Protein AF-0000000070213819 (afdb_homodimer)

pLDDT: mean 94.5, std 8.01, range [27.6, 98.96]

Organism: Alternaria alternata (NCBI:txid5599)

Structure (mmCIF, N/CA/C/O backbone):
data_AF-0000000070213819-model_v1
#
loop_
_entity.id
_entity.type
_entity.pdbx_description
1 polymer 'NAD(P)-binding protein'
#
loop_
_atom_site.group_PDB
_atom_site.id
_atom_site.type_symbol
_atom_site.label_atom_id
_atom_site.label_alt_id
_atom_site.label_comp_id
_atom_site.label_asym_id
_atom_site.label_entity_id
_atom_site.label_seq_id
_atom_site.pdbx_PDB_ins_code
_atom_site.Cartn_x
_atom_site.Cartn_y
_atom_site.Cartn_z
_atom_site.occupancy
_atom_site.B_iso_or_equiv
_atom_site.auth_seq_id
_atom_site.auth_comp_id
_atom_site.auth_asym_id
_atom_site.auth_atom_id
_atom_site.pdbx_PDB_model_num
ATOM 1 N N . MET A 1 1 ? -38.842 -4.089 -20.982 1 27.86 1 MET A N 1
ATOM 2 C CA . MET A 1 1 ? -37.946 -5.214 -20.73 1 27.86 1 MET A CA 1
ATOM 3 C C . MET A 1 1 ? -36.955 -4.882 -19.619 1 27.86 1 MET A C 1
ATOM 5 O O . MET A 1 1 ? -36.247 -3.877 -19.693 1 27.86 1 MET A O 1
ATOM 9 N N . ALA A 1 2 ? -37.112 -5.222 -18.411 1 44.49 2 ALA A N 1
ATOM 10 C CA . ALA A 1 2 ? -36.346 -4.956 -17.196 1 44.49 2 ALA A CA 1
ATOM 11 C C . ALA A 1 2 ? -34.861 -5.233 -17.413 1 44.49 2 ALA A C 1
ATOM 13 O O . ALA A 1 2 ? -34.486 -6.309 -17.885 1 44.49 2 ALA A O 1
ATOM 14 N N . ASP A 1 3 ? -33.905 -4.269 -17.663 1 56.89 3 ASP A N 1
ATOM 15 C CA . ASP A 1 3 ? -32.501 -4.287 -18.06 1 56.89 3 ASP A CA 1
ATOM 16 C C . ASP A 1 3 ? -31.722 -5.341 -17.276 1 56.89 3 ASP A C 1
ATOM 18 O O . ASP A 1 3 ? -31.777 -5.374 -16.045 1 56.89 3 ASP A O 1
ATOM 22 N N . GLN A 1 4 ? -31.473 -6.563 -17.747 1 66.1 4 GLN A N 1
ATOM 23 C CA . GLN A 1 4 ? -30.729 -7.663 -17.141 1 66.1 4 GLN A CA 1
ATOM 24 C C . GLN A 1 4 ? -29.453 -7.16 -16.472 1 66.1 4 GLN A C 1
ATOM 26 O O . GLN A 1 4 ? -28.763 -6.293 -17.011 1 66.1 4 GLN A O 1
ATOM 31 N N . PRO A 1 5 ? -29.281 -7.591 -15.207 1 77.67 5 PRO A N 1
ATOM 32 C CA . PRO A 1 5 ? -28.068 -7.175 -14.499 1 77.67 5 PRO A CA 1
ATOM 33 C C . PRO A 1 5 ? -26.793 -7.496 -15.275 1 77.67 5 PRO A C 1
ATOM 35 O O . PRO A 1 5 ? -26.718 -8.528 -15.947 1 77.67 5 PRO A O 1
ATOM 38 N N . ASP A 1 6 ? -25.946 -6.566 -15.514 1 84.72 6 ASP A N 1
ATOM 39 C CA . ASP A 1 6 ? -24.622 -6.794 -16.085 1 84.72 6 ASP A CA 1
ATOM 40 C C . ASP A 1 6 ? -23.724 -7.545 -15.104 1 84.72 6 ASP A C 1
ATOM 42 O O . ASP A 1 6 ? -23.065 -6.93 -14.263 1 84.72 6 ASP A O 1
ATOM 46 N N . TYR A 1 7 ? -23.574 -8.82 -15.297 1 78.47 7 TYR A N 1
ATOM 47 C CA . TYR A 1 7 ? -22.876 -9.689 -14.357 1 78.47 7 TYR A CA 1
ATOM 48 C C . TYR A 1 7 ? -21.365 -9.532 -14.486 1 78.47 7 TYR A C 1
ATOM 50 O O . TYR A 1 7 ? -20.61 -10.001 -13.632 1 78.47 7 TYR A O 1
ATOM 58 N N . ASP A 1 8 ? -20.946 -8.846 -15.457 1 83.34 8 ASP A N 1
ATOM 59 C CA . ASP A 1 8 ? -19.517 -8.611 -15.64 1 83.34 8 ASP A CA 1
ATOM 60 C C . ASP A 1 8 ? -19.113 -7.239 -15.106 1 83.34 8 ASP A C 1
ATOM 62 O O . ASP A 1 8 ? -17.949 -6.845 -15.208 1 83.34 8 ASP A O 1
ATOM 66 N N . ALA A 1 9 ? -19.991 -6.581 -14.534 1 82.67 9 ALA A N 1
ATOM 67 C CA . ALA A 1 9 ? -19.788 -5.195 -14.119 1 82.67 9 ALA A CA 1
ATOM 68 C C . ALA A 1 9 ? -18.617 -5.079 -13.148 1 82.67 9 ALA A C 1
ATOM 70 O O . ALA A 1 9 ? -17.927 -4.057 -13.117 1 82.67 9 ALA A O 1
ATOM 71 N N . ILE A 1 10 ? -18.347 -6.091 -12.451 1 83.79 10 ILE A N 1
ATOM 72 C CA . ILE A 1 10 ? -17.299 -6.033 -11.438 1 83.79 10 ILE A CA 1
ATOM 73 C C . ILE A 1 10 ? -15.95 -6.366 -12.072 1 83.79 10 ILE A C 1
ATOM 75 O O . ILE A 1 10 ? -14.898 -6.049 -11.512 1 83.79 10 ILE A O 1
ATOM 79 N N . THR A 1 11 ? -15.998 -6.956 -13.202 1 88.1 11 THR A N 1
ATOM 80 C CA . THR A 1 11 ? -14.762 -7.36 -13.864 1 88.1 11 THR A CA 1
ATOM 81 C C . THR A 1 11 ? -14.311 -6.297 -14.861 1 88.1 11 THR A C 1
ATOM 83 O O . THR A 1 11 ? -13.12 -6.185 -15.161 1 88.1 11 THR A O 1
ATOM 86 N N . TRP A 1 12 ? -15.236 -5.448 -15.301 1 91.06 12 TRP A N 1
ATOM 87 C CA . TRP A 1 12 ? -14.962 -4.499 -16.374 1 91.06 12 TRP A CA 1
ATOM 88 C C . TRP A 1 12 ? -13.881 -3.506 -15.96 1 91.06 12 TRP A C 1
ATOM 90 O O . TRP A 1 12 ? -12.993 -3.18 -16.751 1 91.06 12 TRP A O 1
ATOM 100 N N . PRO A 1 13 ? -13.868 -3.134 -14.741 1 91.26 13 PRO A N 1
ATOM 101 C CA . PRO A 1 13 ? -12.938 -2.077 -14.34 1 91.26 13 PRO A CA 1
ATOM 102 C C . PRO A 1 13 ? -11.477 -2.514 -14.423 1 91.26 13 PRO A C 1
ATOM 104 O O . PRO A 1 13 ? -10.573 -1.676 -14.36 1 91.26 13 PRO A O 1
ATOM 107 N N . VAL A 1 14 ? -11.259 -3.828 -14.596 1 95.33 14 VAL A N 1
ATOM 108 C CA . VAL A 1 14 ? -9.876 -4.284 -14.688 1 95.33 14 VAL A CA 1
ATOM 109 C C . VAL A 1 14 ? -9.707 -5.176 -15.916 1 95.33 14 VAL A C 1
ATOM 111 O O . VAL A 1 14 ? -8.791 -6 -15.97 1 95.33 14 VAL A O 1
ATOM 114 N N . GLN A 1 15 ? -10.606 -5.038 -16.848 1 97.17 15 GLN A N 1
ATOM 115 C CA . GLN A 1 15 ? -10.547 -5.85 -18.059 1 97.17 15 GLN A CA 1
ATOM 116 C C . GLN A 1 15 ? -9.626 -5.219 -19.099 1 97.17 15 GLN A C 1
ATOM 118 O O . GLN A 1 15 ? -9.947 -4.174 -19.669 1 97.17 15 GLN A O 1
ATOM 123 N N . LEU A 1 16 ? -8.533 -5.848 -19.428 1 98.08 16 LEU A N 1
ATOM 124 C CA . LEU A 1 16 ? -7.521 -5.335 -20.345 1 98.08 16 LEU A CA 1
ATOM 125 C C . LEU A 1 16 ? -7.834 -5.74 -21.782 1 98.08 16 LEU A C 1
ATOM 127 O O . LEU A 1 16 ? -7.612 -4.963 -22.713 1 98.08 16 LEU A O 1
ATOM 131 N N . THR A 1 17 ? -8.365 -6.948 -22.029 1 97.95 17 THR A N 1
ATOM 132 C CA . THR A 1 17 ? -8.556 -7.518 -23.358 1 97.95 17 THR A CA 1
ATOM 133 C C . THR A 1 17 ? -10.02 -7.429 -23.779 1 97.95 17 THR A C 1
ATOM 135 O O . THR A 1 17 ? -10.905 -7.265 -22.936 1 97.95 17 THR A O 1
ATOM 138 N N . SER A 1 18 ? -10.287 -7.51 -24.992 1 96.53 18 SER A N 1
ATOM 139 C CA . SER A 1 18 ? -11.655 -7.51 -25.501 1 96.53 18 SER A CA 1
ATOM 140 C C . SER A 1 18 ? -12.368 -8.816 -25.168 1 96.53 18 SER A C 1
ATOM 142 O O . SER A 1 18 ? -13.541 -8.81 -24.79 1 96.53 18 SER A O 1
ATOM 144 N N . LYS A 1 19 ? -11.683 -9.877 -25.321 1 95.15 19 LYS A N 1
ATOM 145 C CA . LYS A 1 19 ? -12.227 -11.17 -24.916 1 95.15 19 LYS A CA 1
ATOM 146 C C . LYS A 1 19 ? -12.124 -11.361 -23.405 1 95.15 19 LYS A C 1
ATOM 148 O O . LYS A 1 19 ? -11.11 -11.01 -22.798 1 95.15 19 LYS A O 1
ATOM 153 N N . VAL A 1 20 ? -13.197 -11.892 -22.833 1 94.59 20 VAL A N 1
ATOM 154 C CA . VAL A 1 20 ? -13.27 -12.12 -21.394 1 94.59 20 VAL A CA 1
ATOM 155 C C . VAL A 1 20 ? -13.477 -13.607 -21.116 1 94.59 20 VAL A C 1
ATOM 157 O O . VAL A 1 20 ? -14.378 -14.232 -21.682 1 94.59 20 VAL A O 1
ATOM 160 N N . HIS A 1 21 ? -12.673 -14.166 -20.316 1 95.5 21 HIS A N 1
ATOM 161 C CA . HIS A 1 21 ? -12.837 -15.552 -19.893 1 95.5 21 HIS A CA 1
ATOM 162 C C . HIS A 1 21 ? -13.352 -15.633 -18.46 1 95.5 21 HIS A C 1
ATOM 164 O O . HIS A 1 21 ? -12.789 -15.01 -17.557 1 95.5 21 HIS A O 1
ATOM 170 N N . ARG A 1 22 ? -14.316 -16.405 -18.249 1 95.09 22 ARG A N 1
ATOM 171 C CA . ARG A 1 22 ? -14.831 -16.621 -16.901 1 95.09 22 ARG A CA 1
ATOM 172 C C . ARG A 1 22 ? -14.785 -18.099 -16.527 1 95.09 22 ARG A C 1
ATOM 174 O O . ARG A 1 22 ? -14.856 -18.448 -15.347 1 95.09 22 ARG A O 1
ATOM 181 N N . LYS A 1 23 ? -14.753 -18.869 -17.579 1 94.67 23 LYS A N 1
ATOM 182 C CA . LYS A 1 23 ? -14.633 -20.317 -17.436 1 94.67 23 LYS A CA 1
ATOM 183 C C . LYS A 1 23 ? -14.112 -20.955 -18.721 1 94.67 23 LYS A C 1
ATOM 185 O O . LYS A 1 23 ? -14.097 -20.317 -19.775 1 94.67 23 LYS A O 1
ATOM 190 N N . ASN A 1 24 ? -13.591 -22.134 -18.689 1 91.17 24 ASN A N 1
ATOM 191 C CA . ASN A 1 24 ? -13.252 -23.01 -19.806 1 91.17 24 ASN A CA 1
ATOM 192 C C . ASN A 1 24 ? -12.267 -22.343 -20.762 1 91.17 24 ASN A C 1
ATOM 194 O O . ASN A 1 24 ? -12.46 -22.372 -21.978 1 91.17 24 ASN A O 1
ATOM 198 N N . ASN A 1 25 ? -11.344 -21.577 -20.293 1 95.71 25 ASN A N 1
ATOM 199 C CA . ASN A 1 25 ? -10.232 -21.069 -21.089 1 95.71 25 ASN A CA 1
ATOM 200 C C . ASN A 1 25 ? -9.244 -22.177 -21.443 1 95.71 25 ASN A C 1
ATOM 202 O O . ASN A 1 25 ? -8.496 -22.645 -20.583 1 95.71 25 ASN A O 1
ATOM 206 N N . PRO A 1 26 ? -9.181 -22.667 -22.692 1 96.33 26 PRO A N 1
ATOM 207 C CA . PRO A 1 26 ? -8.323 -23.794 -23.065 1 96.33 26 PRO A CA 1
ATOM 208 C C . PRO A 1 26 ? -6.85 -23.544 -22.748 1 96.33 26 PRO A C 1
ATOM 210 O O . PRO A 1 26 ? -6.117 -24.481 -22.421 1 96.33 26 PRO A O 1
ATOM 213 N N . LEU A 1 27 ? -6.455 -22.301 -22.82 1 97.68 27 LEU A N 1
ATOM 214 C CA . LEU A 1 27 ? -5.063 -21.952 -22.555 1 97.68 27 LEU A CA 1
ATOM 215 C C . LEU A 1 27 ? -4.714 -22.183 -21.089 1 97.68 27 LEU A C 1
ATOM 217 O O . LEU A 1 27 ? -3.545 -22.379 -20.749 1 97.68 27 LEU A O 1
ATOM 221 N N . LEU A 1 28 ? -5.744 -22.141 -20.228 1 98.33 28 LEU A N 1
ATOM 222 C CA . LEU A 1 28 ? -5.508 -22.246 -18.792 1 98.33 28 LEU A CA 1
ATOM 223 C C . LEU A 1 28 ? -6.05 -23.563 -18.247 1 98.33 28 LEU A C 1
ATOM 225 O O . LEU A 1 28 ? -6.215 -23.717 -17.035 1 98.33 28 LEU A O 1
ATOM 229 N N . ASN A 1 29 ? -6.345 -24.512 -19.155 1 98.19 29 ASN A N 1
ATOM 230 C CA . ASN A 1 29 ? -6.783 -25.839 -18.735 1 98.19 29 ASN A CA 1
ATOM 231 C C . ASN A 1 29 ? -5.626 -26.659 -18.171 1 98.19 29 ASN A C 1
ATOM 233 O O . ASN A 1 29 ? -4.667 -26.96 -18.885 1 98.19 29 ASN A O 1
ATOM 237 N N . PRO A 1 30 ? -5.71 -27.107 -16.95 1 97.31 30 PRO A N 1
ATOM 238 C CA . PRO A 1 30 ? -4.585 -27.81 -16.329 1 97.31 30 PRO A CA 1
ATOM 239 C C . PRO A 1 30 ? -4.229 -29.108 -17.05 1 97.31 30 PRO A C 1
ATOM 241 O O . PRO A 1 30 ? -3.124 -29.629 -16.881 1 97.31 30 PRO A O 1
ATOM 244 N N . SER A 1 31 ? -5.123 -29.64 -17.818 1 96.28 31 SER A N 1
ATOM 245 C CA . SER A 1 31 ? -4.857 -30.869 -18.557 1 96.28 31 SER A CA 1
ATOM 246 C C . SER A 1 31 ? -4.114 -30.583 -19.858 1 96.28 31 SER A C 1
ATOM 248 O O . SER A 1 31 ? -3.707 -31.508 -20.563 1 96.28 31 SER A O 1
ATOM 250 N N . ASN A 1 32 ? -4.016 -29.286 -20.226 1 97.39 32 ASN A N 1
ATOM 251 C CA . ASN A 1 32 ? -3.23 -28.901 -21.393 1 97.39 32 ASN A CA 1
ATOM 252 C C . ASN A 1 32 ? -1.769 -29.316 -21.248 1 97.39 32 ASN A C 1
ATOM 254 O O . ASN A 1 32 ? -1.086 -28.883 -20.318 1 97.39 32 ASN A O 1
ATOM 258 N N . PRO A 1 33 ? -1.208 -30.164 -22.149 1 97.45 33 PRO A N 1
ATOM 259 C CA . PRO A 1 33 ? 0.176 -30.63 -22.041 1 97.45 33 PRO A CA 1
ATOM 260 C C . PRO A 1 33 ? 1.185 -29.484 -22.015 1 97.45 33 PRO A C 1
ATOM 262 O O . PRO A 1 33 ? 2.267 -29.621 -21.439 1 97.45 33 PRO A O 1
ATOM 265 N N . ALA A 1 34 ? 0.811 -28.376 -22.582 1 98.01 34 ALA A N 1
ATOM 266 C CA . ALA A 1 34 ? 1.699 -27.217 -22.596 1 98.01 34 ALA A CA 1
ATOM 267 C C . ALA A 1 34 ? 1.876 -26.645 -21.192 1 98.01 34 ALA A C 1
ATOM 269 O O . ALA A 1 34 ? 2.784 -25.846 -20.951 1 98.01 34 ALA A O 1
ATOM 270 N N . LEU A 1 35 ? 1.013 -27.06 -20.195 1 98.35 35 LEU A N 1
ATOM 271 C CA . LEU A 1 35 ? 1.068 -26.561 -18.826 1 98.35 35 LEU A CA 1
ATOM 272 C C . LEU A 1 35 ? 1.617 -27.625 -17.881 1 98.35 35 LEU A C 1
ATOM 274 O O . LEU A 1 35 ? 1.433 -27.536 -16.665 1 98.35 35 LEU A O 1
ATOM 278 N N . SER A 1 36 ? 2.237 -28.626 -18.502 1 97.79 36 SER A N 1
ATOM 279 C CA . SER A 1 36 ? 2.768 -29.708 -17.68 1 97.79 36 SER A CA 1
ATOM 280 C C . SER A 1 36 ? 3.641 -29.168 -16.552 1 97.79 36 SER A C 1
ATOM 282 O O . SER A 1 36 ? 4.482 -28.294 -16.774 1 97.79 36 SER A O 1
ATOM 284 N N . ALA A 1 37 ? 3.472 -29.694 -15.361 1 97.28 37 ALA A N 1
ATOM 285 C CA . ALA A 1 37 ? 4.263 -29.321 -14.191 1 97.28 37 ALA A CA 1
ATOM 286 C C . ALA A 1 37 ? 5.201 -30.453 -13.781 1 97.28 37 ALA A C 1
ATOM 288 O O . ALA A 1 37 ? 5.646 -30.513 -12.632 1 97.28 37 ALA A O 1
ATOM 289 N N . ALA A 1 38 ? 5.439 -31.37 -14.715 1 96.32 38 ALA A N 1
ATOM 290 C CA . ALA A 1 38 ? 6.335 -32.488 -14.432 1 96.32 38 ALA A CA 1
ATOM 291 C C . ALA A 1 38 ? 7.686 -31.992 -13.923 1 96.32 38 ALA A C 1
ATOM 293 O O . ALA A 1 38 ? 8.289 -31.096 -14.517 1 96.32 38 ALA A O 1
ATOM 294 N N . GLY A 1 39 ? 8.075 -32.538 -12.776 1 96.58 39 GLY A N 1
ATOM 295 C CA . GLY A 1 39 ? 9.379 -32.22 -12.216 1 96.58 39 GLY A CA 1
ATOM 296 C C . GLY A 1 39 ? 9.363 -30.987 -11.332 1 96.58 39 GLY A C 1
ATOM 297 O O . GLY A 1 39 ? 10.36 -30.673 -10.679 1 96.58 39 GLY A O 1
ATOM 298 N N . LYS A 1 40 ? 8.256 -30.317 -11.25 1 97.93 40 LYS A N 1
ATOM 299 C CA . LYS A 1 40 ? 8.19 -29.069 -10.496 1 97.93 40 LYS A CA 1
ATOM 300 C C . LYS A 1 40 ? 7.563 -29.29 -9.122 1 97.93 40 LYS A C 1
ATOM 302 O O . LYS A 1 40 ? 6.66 -30.115 -8.971 1 97.93 40 LYS A O 1
ATOM 307 N N . THR A 1 41 ? 8.061 -28.583 -8.161 1 98.54 41 THR A N 1
ATOM 308 C CA . THR A 1 41 ? 7.503 -28.534 -6.814 1 98.54 41 THR A CA 1
ATOM 309 C C . THR A 1 41 ? 6.843 -27.184 -6.551 1 98.54 41 THR A C 1
ATOM 311 O O . THR A 1 41 ? 7.362 -26.143 -6.958 1 98.54 41 THR A O 1
ATOM 314 N N . VAL A 1 42 ? 5.622 -27.224 -5.887 1 98.82 42 VAL A N 1
ATOM 315 C CA . VAL A 1 42 ? 4.887 -25.987 -5.641 1 98.82 42 VAL A CA 1
ATOM 316 C C . VAL A 1 42 ? 4.479 -25.911 -4.172 1 98.82 42 VAL A C 1
ATOM 318 O O . VAL A 1 42 ? 4.123 -26.925 -3.567 1 98.82 42 VAL A O 1
ATOM 321 N N . LEU A 1 43 ? 4.663 -24.781 -3.546 1 98.85 43 LEU A N 1
ATOM 322 C CA . LEU A 1 43 ? 4.126 -24.475 -2.224 1 98.85 43 LEU A CA 1
ATOM 323 C C . LEU A 1 43 ? 2.969 -23.487 -2.323 1 98.85 43 LEU A C 1
ATOM 325 O O . LEU A 1 43 ? 3.109 -22.418 -2.92 1 98.85 43 LEU A O 1
ATOM 329 N N . ILE A 1 44 ? 1.804 -23.838 -1.79 1 98.74 44 ILE A N 1
ATOM 330 C CA . ILE A 1 44 ? 0.581 -23.045 -1.849 1 98.74 44 ILE A CA 1
ATOM 331 C C . ILE A 1 44 ? 0.124 -22.693 -0.435 1 98.74 44 ILE A C 1
ATOM 333 O O . ILE A 1 44 ? -0.175 -23.582 0.366 1 98.74 44 ILE A O 1
ATOM 337 N N . THR A 1 45 ? 0.071 -21.433 -0.125 1 98.23 45 THR A N 1
ATOM 338 C CA . THR A 1 45 ? -0.483 -21.008 1.156 1 98.23 45 THR A CA 1
ATOM 339 C C . THR A 1 45 ? -1.989 -20.784 1.046 1 98.23 45 THR A C 1
ATOM 341 O O . THR A 1 45 ? -2.496 -20.456 -0.028 1 98.23 45 THR A O 1
ATOM 344 N N . GLY A 1 46 ? -2.689 -20.958 2.179 1 96.02 46 GLY A N 1
ATOM 345 C CA . GLY A 1 46 ? -4.133 -20.785 2.16 1 96.02 46 GLY A CA 1
ATOM 346 C C . GLY A 1 46 ? -4.846 -21.823 1.315 1 96.02 46 GLY A C 1
ATOM 347 O O . GLY A 1 46 ? -5.763 -21.493 0.56 1 96.02 46 GLY A O 1
ATOM 348 N N . ALA A 1 47 ? -4.48 -23.027 1.376 1 95.49 47 ALA A N 1
ATOM 349 C CA . ALA A 1 47 ? -4.926 -24.078 0.465 1 95.49 47 ALA A CA 1
ATOM 350 C C . ALA A 1 47 ? -6.316 -24.58 0.846 1 95.49 47 ALA A C 1
ATOM 352 O O . ALA A 1 47 ? -6.931 -25.349 0.102 1 95.49 47 ALA A O 1
ATOM 353 N N . THR A 1 48 ? -6.852 -24.1 1.952 1 92.06 48 THR A N 1
ATOM 354 C CA . THR A 1 48 ? -8.145 -24.605 2.401 1 92.06 48 THR A CA 1
ATOM 355 C C . THR A 1 48 ? -9.281 -23.752 1.844 1 92.06 48 THR A C 1
ATOM 357 O O . THR A 1 48 ? -10.448 -24.145 1.909 1 92.06 48 THR A O 1
ATOM 360 N N . GLY A 1 49 ? -8.962 -22.566 1.383 1 89.9 49 GLY A N 1
ATOM 361 C CA . GLY A 1 49 ? -9.965 -21.747 0.721 1 89.9 49 GLY A CA 1
ATOM 362 C C . GLY A 1 49 ? -10.288 -22.219 -0.684 1 89.9 49 GLY A C 1
ATOM 363 O O . GLY A 1 49 ? -9.569 -23.047 -1.247 1 89.9 49 GLY A O 1
ATOM 364 N N . GLY A 1 50 ? -11.322 -21.72 -1.266 1 89.92 50 GLY A N 1
ATOM 365 C CA . GLY A 1 50 ? -11.791 -22.136 -2.578 1 89.92 50 GLY A CA 1
ATOM 366 C C . GLY A 1 50 ? -10.74 -21.989 -3.662 1 89.92 50 GLY A C 1
ATOM 367 O O . GLY A 1 50 ? -10.514 -22.915 -4.444 1 89.92 50 GLY A O 1
ATOM 368 N N . ILE A 1 51 ? -10.048 -20.886 -3.701 1 96.02 51 ILE A N 1
ATOM 369 C CA . ILE A 1 51 ? -9.047 -20.622 -4.729 1 96.02 51 ILE A CA 1
ATOM 370 C C . ILE A 1 51 ? -7.814 -21.489 -4.483 1 96.02 51 ILE A C 1
ATOM 372 O O . ILE A 1 51 ? -7.285 -22.105 -5.411 1 96.02 51 ILE A O 1
ATOM 376 N N . GLY A 1 52 ? -7.35 -21.582 -3.225 1 97.05 52 GLY A N 1
ATOM 377 C CA . GLY A 1 52 ? -6.196 -22.397 -2.88 1 97.05 52 GLY A CA 1
ATOM 378 C C . GLY A 1 52 ? -6.386 -23.867 -3.205 1 97.05 52 GLY A C 1
ATOM 379 O O . GLY A 1 52 ? -5.474 -24.517 -3.72 1 97.05 52 GLY A O 1
ATOM 380 N N . ARG A 1 53 ? -7.565 -24.358 -2.916 1 96.06 53 ARG A N 1
ATOM 381 C CA . ARG A 1 53 ? -7.889 -25.742 -3.244 1 96.06 53 ARG A CA 1
ATOM 382 C C . ARG A 1 53 ? -7.826 -25.977 -4.75 1 96.06 53 ARG A C 1
ATOM 384 O O . ARG A 1 53 ? -7.281 -26.986 -5.203 1 96.06 53 ARG A O 1
ATOM 391 N N . ALA A 1 54 ? -8.363 -25.056 -5.495 1 97.17 54 ALA A N 1
ATOM 392 C CA . ALA A 1 54 ? -8.382 -25.177 -6.951 1 97.17 54 ALA A CA 1
ATOM 393 C C . ALA A 1 54 ? -6.967 -25.15 -7.522 1 97.17 54 ALA A C 1
ATOM 395 O O . ALA A 1 54 ? -6.663 -25.87 -8.476 1 97.17 54 ALA A O 1
ATOM 396 N N . ILE A 1 55 ? -6.099 -24.32 -6.963 1 98.59 55 ILE A N 1
ATOM 397 C CA . ILE A 1 55 ? -4.71 -24.272 -7.407 1 98.59 55 ILE A CA 1
ATOM 398 C C . ILE A 1 55 ? -4.045 -25.625 -7.168 1 98.59 55 ILE A C 1
ATOM 400 O O . ILE A 1 55 ? -3.389 -26.167 -8.061 1 98.59 55 ILE A O 1
ATOM 404 N N . ALA A 1 56 ? -4.239 -26.172 -5.984 1 98 56 ALA A N 1
ATOM 405 C CA . ALA A 1 56 ? -3.656 -27.473 -5.668 1 98 56 ALA A CA 1
ATOM 406 C C . ALA A 1 56 ? -4.153 -28.546 -6.633 1 98 56 ALA A C 1
ATOM 408 O O . ALA A 1 56 ? -3.365 -29.348 -7.138 1 98 56 ALA A O 1
ATOM 409 N N . GLU A 1 57 ? -5.411 -28.548 -6.919 1 96.95 57 GLU A N 1
ATOM 410 C CA . GLU A 1 57 ? -6.005 -29.516 -7.837 1 96.95 57 GLU A CA 1
ATOM 411 C C . GLU A 1 57 ? -5.445 -29.355 -9.247 1 96.95 57 GLU A C 1
ATOM 413 O O . GLU A 1 57 ? -5.18 -30.345 -9.932 1 96.95 57 GLU A O 1
ATOM 418 N N . ALA A 1 58 ? -5.291 -28.141 -9.683 1 97.81 58 ALA A N 1
ATOM 419 C CA . ALA A 1 58 ? -4.743 -27.872 -11.01 1 97.81 58 ALA A CA 1
ATOM 420 C C . ALA A 1 58 ? -3.326 -28.422 -11.14 1 97.81 58 ALA A C 1
ATOM 422 O O . ALA A 1 58 ? -2.989 -29.056 -12.143 1 97.81 58 ALA A O 1
ATOM 423 N N . TRP A 1 59 ? -2.509 -28.194 -10.139 1 98.17 59 TRP A N 1
ATOM 424 C CA . TRP A 1 59 ? -1.121 -28.642 -10.182 1 98.17 59 TRP 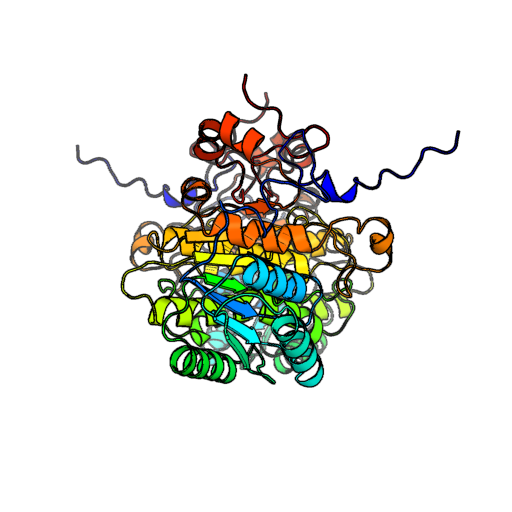A CA 1
ATOM 425 C C . TRP A 1 59 ? -1.037 -30.163 -10.11 1 98.17 59 TRP A C 1
ATOM 427 O O . TRP A 1 59 ? -0.139 -30.771 -10.698 1 98.17 59 TRP A O 1
ATOM 437 N N . ARG A 1 60 ? -1.952 -30.767 -9.352 1 97.29 60 ARG A N 1
ATOM 438 C CA . ARG A 1 60 ? -2.045 -32.223 -9.347 1 97.29 60 ARG A CA 1
ATOM 439 C C . ARG A 1 60 ? -2.389 -32.754 -10.735 1 97.29 60 ARG A C 1
ATOM 441 O O . ARG A 1 60 ? -1.742 -33.68 -11.229 1 97.29 60 ARG A O 1
ATOM 448 N N . THR A 1 61 ? -3.363 -32.154 -11.336 1 96.35 61 THR A N 1
ATOM 449 C CA . THR A 1 61 ? -3.813 -32.544 -12.668 1 96.35 61 THR A CA 1
ATOM 450 C C . THR A 1 61 ? -2.686 -32.389 -13.685 1 96.35 61 THR A C 1
ATOM 452 O O . THR A 1 61 ? -2.538 -33.218 -14.586 1 96.35 61 THR A O 1
ATOM 455 N N . ALA A 1 62 ? -1.855 -31.37 -13.519 1 96.96 62 ALA A N 1
ATOM 456 C CA . ALA A 1 62 ? -0.785 -31.059 -14.463 1 96.96 62 ALA A CA 1
ATOM 457 C C . ALA A 1 62 ? 0.438 -31.937 -14.215 1 96.96 62 ALA A C 1
ATOM 459 O O . ALA A 1 62 ? 1.432 -31.848 -14.94 1 96.96 62 ALA A O 1
ATOM 460 N N . GLY A 1 63 ? 0.422 -32.774 -13.157 1 96.28 63 GLY A N 1
ATOM 461 C CA . GLY A 1 63 ? 1.454 -33.775 -12.936 1 96.28 63 GLY A CA 1
ATOM 462 C C . GLY A 1 63 ? 2.657 -33.235 -12.185 1 96.28 63 GLY A C 1
ATOM 463 O O . GLY A 1 63 ? 3.795 -33.61 -12.474 1 96.28 63 GLY A O 1
ATOM 464 N N . ALA A 1 64 ? 2.457 -32.314 -11.254 1 97.32 64 ALA A N 1
ATOM 465 C CA . ALA A 1 64 ? 3.55 -31.79 -10.439 1 97.32 64 ALA A CA 1
ATOM 466 C C . ALA A 1 64 ? 4.28 -32.916 -9.712 1 97.32 64 ALA A C 1
ATOM 468 O O . ALA A 1 64 ? 3.674 -33.932 -9.361 1 97.32 64 ALA A O 1
ATOM 469 N N . LYS A 1 65 ? 5.589 -32.672 -9.533 1 97.05 65 LYS A N 1
ATOM 470 C CA . LYS A 1 65 ? 6.369 -33.63 -8.753 1 97.05 65 LYS A CA 1
ATOM 471 C C . LYS A 1 65 ? 5.887 -33.682 -7.306 1 97.05 65 LYS A C 1
ATOM 473 O O . LYS A 1 65 ? 5.722 -34.765 -6.74 1 97.05 65 LYS A O 1
ATOM 478 N N . ALA A 1 66 ? 5.683 -32.512 -6.74 1 97.73 66 ALA A N 1
ATOM 479 C CA . ALA A 1 66 ? 5.225 -32.429 -5.356 1 97.73 66 ALA A CA 1
ATOM 480 C C . ALA A 1 66 ? 4.411 -31.16 -5.123 1 97.73 66 ALA A C 1
ATOM 482 O O . ALA A 1 66 ? 4.688 -30.118 -5.723 1 97.73 66 ALA A O 1
ATOM 483 N N . ILE A 1 67 ? 3.407 -31.269 -4.262 1 98.06 67 ILE A N 1
ATOM 484 C CA . ILE A 1 67 ? 2.557 -30.16 -3.843 1 98.06 67 ILE A CA 1
ATOM 485 C C . ILE A 1 67 ? 2.604 -30.02 -2.323 1 98.06 67 ILE A C 1
ATOM 487 O O . ILE A 1 67 ? 2.284 -30.964 -1.596 1 98.06 67 ILE A O 1
ATOM 491 N N . VAL A 1 68 ? 3.096 -28.896 -1.858 1 98.27 68 VAL A N 1
ATOM 492 C CA . VAL A 1 68 ? 3.099 -28.566 -0.437 1 98.27 68 VAL A CA 1
ATOM 493 C C . VAL A 1 68 ? 1.999 -27.548 -0.141 1 98.27 68 VAL A C 1
ATOM 495 O O . VAL A 1 68 ? 1.926 -26.499 -0.784 1 98.27 68 VAL A O 1
ATOM 498 N N . ILE A 1 69 ? 1.11 -27.872 0.82 1 97.93 69 ILE A N 1
ATOM 499 C CA . ILE A 1 69 ? 0.019 -26.961 1.149 1 97.93 69 ILE A CA 1
ATOM 500 C C . ILE A 1 69 ? 0.048 -26.64 2.642 1 97.93 69 ILE A C 1
ATOM 502 O O . ILE A 1 69 ? 0.515 -27.447 3.448 1 97.93 69 ILE A O 1
ATOM 506 N N . THR A 1 70 ? -0.392 -25.418 2.95 1 97.02 70 THR A N 1
ATOM 507 C CA . THR A 1 70 ? -0.528 -25.029 4.349 1 97.02 70 THR A CA 1
ATOM 508 C C . THR A 1 70 ? -1.802 -24.216 4.563 1 97.02 70 THR A C 1
ATOM 510 O O . THR A 1 70 ? -2.409 -23.739 3.602 1 97.02 70 THR A O 1
ATOM 513 N N . GLY A 1 71 ? -2.225 -24.125 5.767 1 91.41 71 GLY A N 1
ATOM 514 C CA . GLY A 1 71 ? -3.393 -23.404 6.247 1 91.41 71 GLY A CA 1
ATOM 515 C C . GLY A 1 71 ? -3.556 -23.468 7.754 1 91.41 71 GLY A C 1
ATOM 516 O O . GLY A 1 71 ? -2.776 -24.132 8.44 1 91.41 71 GLY A O 1
ATOM 517 N N . ARG A 1 72 ? -4.506 -22.794 8.227 1 86.56 72 ARG A N 1
ATOM 518 C CA . ARG A 1 72 ? -4.669 -22.681 9.672 1 86.56 72 ARG A CA 1
ATOM 519 C C . ARG A 1 72 ? -5.544 -23.806 10.215 1 86.56 72 ARG A C 1
ATOM 521 O O . ARG A 1 72 ? -5.463 -24.148 11.397 1 86.56 72 ARG A O 1
ATOM 528 N N . ASN A 1 73 ? -6.397 -24.318 9.321 1 88.11 73 ASN A N 1
ATOM 529 C CA . ASN A 1 73 ? -7.349 -25.342 9.738 1 88.11 73 ASN A CA 1
ATOM 530 C C . ASN A 1 73 ? -6.876 -26.74 9.347 1 88.11 73 ASN A C 1
ATOM 532 O O . ASN A 1 73 ? -7.022 -27.149 8.194 1 88.11 73 ASN A O 1
ATOM 536 N N . GLN A 1 74 ? -6.486 -27.464 10.326 1 91.71 74 GLN A N 1
ATOM 537 C CA . GLN A 1 74 ? -5.882 -28.768 10.074 1 91.71 74 GLN A CA 1
ATOM 538 C C . GLN A 1 74 ? -6.893 -29.733 9.461 1 91.71 74 GLN A C 1
ATOM 540 O O . GLN A 1 74 ? -6.558 -30.498 8.554 1 91.71 74 GLN A O 1
ATOM 545 N N . LYS A 1 75 ? -8.062 -29.737 10.009 1 93.04 75 LYS A N 1
ATOM 546 C CA . LYS A 1 75 ? -9.091 -30.641 9.503 1 93.04 75 LYS A CA 1
ATOM 547 C C . LYS A 1 75 ? -9.386 -30.368 8.031 1 93.04 75 LYS A C 1
ATOM 549 O O . LYS A 1 75 ? -9.466 -31.298 7.226 1 93.04 75 LYS A O 1
ATOM 554 N N . ARG A 1 76 ? -9.477 -29.133 7.635 1 92.78 76 ARG A N 1
ATOM 555 C CA . ARG A 1 76 ? -9.755 -28.758 6.252 1 92.78 76 ARG A CA 1
ATOM 556 C C . ARG A 1 76 ? -8.572 -29.087 5.348 1 92.78 76 ARG A C 1
ATOM 558 O O . ARG A 1 76 ? -8.755 -29.452 4.185 1 92.78 76 ARG A O 1
ATOM 565 N N . LEU A 1 77 ? -7.416 -28.968 5.9 1 94.83 77 LEU A N 1
ATOM 566 C CA . LEU A 1 77 ? -6.223 -29.308 5.133 1 94.83 77 LEU A CA 1
ATOM 567 C C . LEU A 1 77 ? -6.199 -30.795 4.794 1 94.83 77 LEU A C 1
ATOM 569 O O . LEU A 1 77 ? -5.853 -31.175 3.674 1 94.83 77 LEU A O 1
ATOM 573 N N . GLN A 1 78 ? -6.575 -31.569 5.725 1 94.2 78 GLN A N 1
ATOM 574 C CA . GLN A 1 78 ? -6.605 -33.011 5.504 1 94.2 78 GLN A CA 1
ATOM 575 C C . GLN A 1 78 ? -7.637 -33.383 4.442 1 94.2 78 GLN A C 1
ATOM 577 O O . GLN A 1 78 ? -7.414 -34.297 3.646 1 94.2 78 GLN A O 1
ATOM 582 N N . GLU A 1 79 ? -8.691 -32.712 4.464 1 94.52 79 GLU A N 1
ATOM 583 C CA . GLU A 1 79 ? -9.703 -32.938 3.436 1 94.52 79 GLU A CA 1
ATOM 584 C C . GLU A 1 79 ? -9.151 -32.644 2.045 1 94.52 79 GLU A C 1
ATOM 586 O O . GLU A 1 79 ? -9.443 -33.367 1.09 1 94.52 79 GLU A O 1
ATOM 591 N N . VAL A 1 80 ? -8.385 -31.601 1.938 1 94.68 80 VAL A N 1
ATOM 592 C CA . VAL A 1 80 ? -7.772 -31.242 0.663 1 94.68 80 VAL A CA 1
ATOM 593 C C . VAL A 1 80 ? -6.792 -32.332 0.236 1 94.68 80 VAL A C 1
ATOM 595 O O . VAL A 1 80 ? -6.792 -32.757 -0.922 1 94.68 80 VAL A O 1
ATOM 598 N N . VAL A 1 81 ? -6 -32.814 1.138 1 94.53 81 VAL A N 1
ATOM 599 C CA . VAL A 1 81 ? -5.019 -33.855 0.852 1 94.53 81 VAL A CA 1
ATOM 600 C C . VAL A 1 81 ? -5.73 -35.112 0.355 1 94.53 81 VAL A C 1
ATOM 602 O O . VAL A 1 81 ? -5.328 -35.704 -0.649 1 94.53 81 VAL A O 1
ATOM 605 N N . GLU A 1 82 ? -6.765 -35.495 1.012 1 94.24 82 GLU A N 1
ATOM 606 C CA . GLU A 1 82 ? -7.512 -36.694 0.645 1 94.24 82 GLU A CA 1
ATOM 607 C C . GLU A 1 82 ? -8.099 -36.572 -0.758 1 94.24 82 GLU A C 1
ATOM 609 O O . GLU A 1 82 ? -8.057 -37.524 -1.54 1 94.24 82 GLU A O 1
ATOM 614 N N . LYS A 1 83 ? -8.589 -35.44 -0.993 1 92.7 83 LYS A N 1
ATOM 615 C CA . LYS A 1 83 ? -9.155 -35.211 -2.319 1 92.7 83 LYS A CA 1
ATOM 616 C C . LYS A 1 83 ? -8.079 -35.297 -3.398 1 92.7 83 LYS A C 1
ATOM 618 O O . LYS A 1 83 ? -8.298 -35.895 -4.453 1 92.7 83 LYS A O 1
ATOM 623 N N . LEU A 1 84 ? -6.95 -34.703 -3.161 1 93.88 84 LEU A N 1
ATOM 624 C CA . LEU A 1 84 ? -5.855 -34.697 -4.125 1 93.88 84 LEU A CA 1
ATOM 625 C C . LEU A 1 84 ? -5.313 -36.107 -4.339 1 93.88 84 LEU A C 1
ATOM 627 O O . LEU A 1 84 ? -4.978 -36.483 -5.464 1 93.88 84 LEU A O 1
ATOM 631 N N . GLU A 1 85 ? -5.247 -36.833 -3.299 1 91.18 85 GLU A N 1
ATOM 632 C CA . GLU A 1 85 ? -4.686 -38.179 -3.371 1 91.18 85 GLU A CA 1
ATOM 633 C C . GLU A 1 85 ? -5.651 -39.144 -4.053 1 91.18 85 GLU A C 1
ATOM 635 O O . GLU A 1 85 ? -5.229 -40.152 -4.624 1 91.18 85 GLU A O 1
ATOM 640 N N . ALA A 1 86 ? -6.89 -38.836 -3.91 1 88.26 86 ALA A N 1
ATOM 641 C CA . ALA A 1 86 ? -7.898 -39.698 -4.522 1 88.26 86 ALA A CA 1
ATOM 642 C C . ALA A 1 86 ? -7.866 -39.586 -6.043 1 88.26 86 ALA A C 1
ATOM 644 O O . ALA A 1 86 ? -8.366 -40.466 -6.748 1 88.26 86 ALA A O 1
ATOM 645 N N . THR A 1 87 ? -7.431 -38.506 -6.423 1 76.85 87 THR A N 1
ATOM 646 C CA . THR A 1 87 ? -7.367 -38.325 -7.869 1 76.85 87 THR A CA 1
ATOM 647 C C . THR A 1 87 ? -6.145 -39.03 -8.449 1 76.85 87 THR A C 1
ATOM 649 O O . THR A 1 87 ? -5.046 -38.932 -7.899 1 76.85 87 THR A O 1
ATOM 652 N N . VAL A 1 88 ? -6.285 -40.497 -8.627 1 61.03 88 VAL A N 1
ATOM 653 C CA . VAL A 1 88 ? -5.394 -41.596 -8.985 1 61.03 88 VAL A CA 1
ATOM 654 C C . VAL A 1 88 ? -4.278 -41.082 -9.892 1 61.03 88 VAL A C 1
ATOM 656 O O . VAL A 1 88 ? -4.435 -41.038 -11.115 1 61.03 88 VAL A O 1
ATOM 659 N N . GLN A 1 89 ? -4.135 -39.77 -10.036 1 59.97 89 GLN A N 1
ATOM 660 C CA . GLN A 1 89 ? -3.194 -39.648 -11.145 1 59.97 89 GLN A CA 1
ATOM 661 C C . GLN A 1 89 ? -1.802 -40.127 -10.74 1 59.97 89 GLN A C 1
ATOM 663 O O . GLN A 1 89 ? -1.584 -40.516 -9.591 1 59.97 89 GLN A O 1
ATOM 668 N N . ASP A 1 90 ? -0.714 -39.582 -11.344 1 66.67 90 ASP A N 1
ATOM 669 C CA . ASP A 1 90 ? 0.717 -39.796 -11.531 1 66.67 90 ASP A CA 1
ATOM 670 C C . ASP A 1 90 ? 1.49 -39.497 -10.248 1 66.67 90 ASP A C 1
ATOM 672 O O . ASP A 1 90 ? 0.895 -39.146 -9.227 1 66.67 90 ASP A O 1
ATOM 676 N N . GLY A 1 91 ? 2.665 -39.886 -9.965 1 85.34 91 GLY A N 1
ATOM 677 C CA . GLY A 1 91 ? 3.851 -39.799 -9.129 1 85.34 91 GLY A CA 1
ATOM 678 C C . GLY A 1 91 ? 3.932 -38.506 -8.34 1 85.34 91 GLY A C 1
ATOM 679 O O . GLY A 1 91 ? 4.976 -38.185 -7.768 1 85.34 91 GLY A O 1
ATOM 680 N N . THR A 1 92 ? 2.555 -37.731 -8.248 1 93.32 92 THR A N 1
ATOM 681 C CA . THR A 1 92 ? 2.621 -36.486 -7.49 1 93.32 92 THR A CA 1
ATOM 682 C C . THR A 1 92 ? 2.501 -36.758 -5.993 1 93.32 92 THR A C 1
ATOM 684 O O . THR A 1 92 ? 1.577 -37.444 -5.553 1 93.32 92 THR A O 1
ATOM 687 N N . THR A 1 93 ? 3.375 -36.231 -5.163 1 95.2 93 THR A N 1
ATOM 688 C CA . THR A 1 93 ? 3.288 -36.331 -3.71 1 95.2 93 THR A CA 1
ATOM 689 C C . THR A 1 93 ? 2.671 -35.068 -3.117 1 95.2 93 THR A C 1
ATOM 691 O O . THR A 1 93 ? 2.918 -33.962 -3.604 1 95.2 93 THR A O 1
ATOM 694 N N . VAL A 1 94 ? 1.832 -35.308 -2.11 1 95.85 94 VAL A N 1
ATOM 695 C CA . VAL A 1 94 ? 1.178 -34.184 -1.449 1 95.85 94 VAL A CA 1
ATOM 696 C C . VAL A 1 94 ? 1.609 -34.124 0.015 1 95.85 94 VAL A C 1
ATOM 698 O O . VAL A 1 94 ? 1.58 -35.136 0.719 1 95.85 94 VAL A O 1
ATOM 701 N N . HIS A 1 95 ? 2.082 -32.939 0.427 1 95.84 95 HIS A N 1
ATOM 702 C CA . HIS A 1 95 ? 2.467 -32.691 1.811 1 95.84 95 HIS A CA 1
ATOM 703 C C . HIS A 1 95 ? 1.658 -31.545 2.411 1 95.84 95 HIS A C 1
ATOM 705 O O . HIS A 1 95 ? 1.421 -30.533 1.748 1 95.84 95 HIS A O 1
ATOM 711 N N . SER A 1 96 ? 1.154 -31.745 3.571 1 96.09 96 SER A N 1
ATOM 712 C CA . SER A 1 96 ? 0.401 -30.705 4.265 1 96.09 96 SER A CA 1
ATOM 713 C C . SER A 1 96 ? 1.033 -30.371 5.612 1 96.09 96 SER A C 1
ATOM 715 O O . SER A 1 96 ? 1.446 -31.268 6.349 1 96.09 96 SER A O 1
ATOM 717 N N . PHE A 1 97 ? 1.163 -29.124 5.823 1 92.32 97 PHE A N 1
ATOM 718 C CA . PHE A 1 97 ? 1.705 -28.686 7.104 1 92.32 97 PHE A CA 1
ATOM 719 C C . PHE A 1 97 ? 0.753 -27.715 7.791 1 92.32 97 PHE A C 1
ATOM 721 O O . PHE A 1 97 ? 0.593 -26.576 7.348 1 92.32 97 PHE A O 1
ATOM 728 N N . GLY A 1 98 ? -0.082 -28.165 8.553 1 85.93 98 GLY A N 1
ATOM 729 C CA . GLY A 1 98 ? -0.928 -27.374 9.432 1 85.93 98 GLY A CA 1
ATOM 730 C C . GLY A 1 98 ? -0.32 -27.151 10.804 1 85.93 98 GLY A C 1
ATOM 731 O O . GLY A 1 98 ? 0.703 -27.751 11.14 1 85.93 98 GLY A O 1
ATOM 732 N N . SER A 1 99 ? -1.052 -26.337 11.39 1 83.73 99 SER A N 1
ATOM 733 C CA . SER A 1 99 ? -1.517 -25.146 12.093 1 83.73 99 SER A CA 1
ATOM 734 C C . SER A 1 99 ? -0.476 -24.033 12.044 1 83.73 99 SER A C 1
ATOM 736 O O . SER A 1 99 ? 0.007 -23.583 13.085 1 83.73 99 SER A O 1
ATOM 738 N N . ILE A 1 100 ? -0.081 -23.662 10.83 1 90.64 100 ILE A N 1
ATOM 739 C CA . ILE A 1 100 ? 0.883 -22.601 10.561 1 90.64 100 ILE A CA 1
ATOM 740 C C . ILE A 1 100 ? 0.162 -21.257 10.484 1 90.64 100 ILE A C 1
ATOM 742 O O . ILE A 1 100 ? -0.795 -21.101 9.721 1 90.64 100 ILE A O 1
ATOM 746 N N . ASP A 1 101 ? 0.549 -20.391 11.331 1 94.98 101 ASP A N 1
ATOM 747 C CA . ASP A 1 101 ? 0.152 -18.993 11.191 1 94.98 101 ASP A CA 1
ATOM 748 C C . ASP A 1 101 ? 1.17 -18.214 10.36 1 94.98 101 ASP A C 1
ATOM 750 O O . ASP A 1 101 ? 2.245 -17.866 10.853 1 94.98 101 ASP A O 1
ATOM 754 N N . ILE A 1 102 ? 0.81 -17.921 9.175 1 96.98 102 ILE A N 1
ATOM 755 C CA . ILE A 1 102 ? 1.763 -17.392 8.206 1 96.98 102 ILE A CA 1
ATOM 756 C C . ILE A 1 102 ? 2.153 -15.967 8.591 1 96.98 102 ILE A C 1
ATOM 758 O O . ILE A 1 102 ? 3.065 -15.385 7.999 1 96.98 102 ILE A O 1
ATOM 762 N N . THR A 1 103 ? 1.481 -15.363 9.601 1 97.22 103 THR A N 1
ATOM 763 C CA . THR A 1 103 ? 1.83 -14.016 10.041 1 97.22 103 THR A CA 1
ATOM 764 C C . THR A 1 103 ? 2.931 -14.06 11.097 1 97.22 103 THR A C 1
ATOM 766 O O . THR A 1 103 ? 3.435 -13.018 11.52 1 97.22 103 THR A O 1
ATOM 769 N N . LYS A 1 104 ? 3.296 -15.237 11.55 1 97.34 104 LYS A N 1
ATOM 770 C CA . LYS A 1 104 ? 4.329 -15.405 12.569 1 97.34 104 LYS A CA 1
ATOM 771 C C . LYS A 1 104 ? 5.638 -15.886 11.949 1 97.34 104 LYS A C 1
ATOM 773 O O . LYS A 1 104 ? 5.676 -16.935 11.303 1 97.34 104 LYS A O 1
ATOM 778 N N . GLU A 1 105 ? 6.652 -15.207 12.21 1 97.47 105 GLU A N 1
ATOM 779 C CA . GLU A 1 105 ? 7.954 -15.501 11.62 1 97.47 105 GLU A CA 1
ATOM 780 C C . GLU A 1 105 ? 8.399 -16.924 11.946 1 97.47 105 GLU A C 1
ATOM 782 O O . GLU A 1 105 ? 8.851 -17.656 11.063 1 97.47 105 GLU A O 1
ATOM 787 N N . GLU A 1 106 ? 8.234 -17.354 13.149 1 97.03 106 GLU A N 1
ATOM 788 C CA . GLU A 1 106 ? 8.689 -18.671 13.585 1 97.03 106 GLU A CA 1
ATOM 789 C C . GLU A 1 106 ? 7.908 -19.783 12.889 1 97.03 106 GLU A C 1
ATOM 791 O O . GLU A 1 106 ? 8.474 -20.82 12.538 1 97.03 106 GLU A O 1
ATOM 796 N N . ASP A 1 107 ? 6.618 -19.586 12.741 1 97.46 107 ASP A N 1
ATOM 797 C CA . ASP A 1 107 ? 5.79 -20.576 12.058 1 97.46 107 ASP A CA 1
ATOM 798 C C . ASP A 1 107 ? 6.19 -20.707 10.59 1 97.46 107 ASP A C 1
ATOM 800 O O . ASP A 1 107 ? 6.267 -21.817 10.059 1 97.46 107 ASP A O 1
ATOM 804 N N . VAL A 1 108 ? 6.486 -19.585 9.937 1 98.13 108 VAL A N 1
ATOM 805 C CA . VAL A 1 108 ? 6.871 -19.603 8.53 1 98.13 108 VAL A CA 1
ATOM 806 C C . VAL A 1 108 ? 8.233 -20.277 8.375 1 98.13 108 VAL A C 1
ATOM 808 O O . VAL A 1 108 ? 8.441 -21.067 7.452 1 98.13 108 VAL A O 1
ATOM 811 N N . ALA A 1 109 ? 9.098 -19.977 9.281 1 97.61 109 ALA A N 1
ATOM 812 C CA . ALA A 1 109 ? 10.394 -20.651 9.267 1 97.61 109 ALA A CA 1
ATOM 813 C C . ALA A 1 109 ? 10.227 -22.164 9.379 1 97.61 109 ALA A C 1
ATOM 815 O O . ALA A 1 109 ? 10.881 -22.922 8.658 1 97.61 109 ALA A O 1
ATOM 816 N N . THR A 1 110 ? 9.357 -22.605 10.241 1 97.5 110 THR A N 1
ATOM 817 C CA . THR A 1 110 ? 9.081 -24.024 10.43 1 97.5 110 THR A CA 1
ATOM 818 C C . THR A 1 110 ? 8.485 -24.632 9.163 1 97.5 110 THR A C 1
ATOM 820 O O . THR A 1 110 ? 8.872 -25.729 8.753 1 97.5 110 THR A O 1
ATOM 823 N N . LEU A 1 111 ? 7.589 -23.934 8.54 1 98.02 111 LEU A N 1
ATOM 824 C CA . LEU A 1 111 ? 6.977 -24.381 7.294 1 98.02 111 LEU A CA 1
ATOM 825 C C . LEU A 1 111 ? 8.039 -24.643 6.231 1 98.02 111 LEU A C 1
ATOM 827 O O . LEU A 1 111 ? 8.063 -25.716 5.623 1 98.02 111 LEU A O 1
ATOM 831 N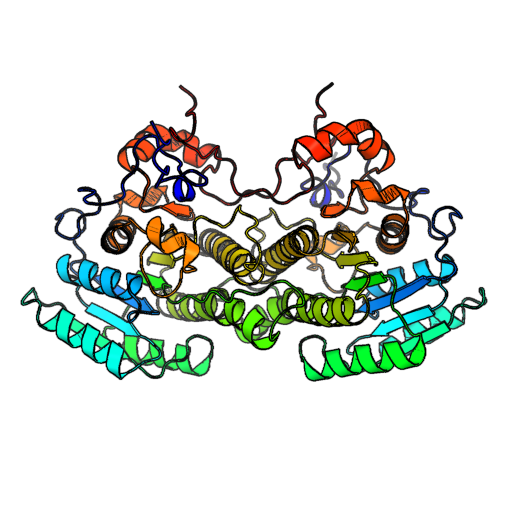 N . TRP A 1 112 ? 8.908 -23.747 6.037 1 98.31 112 TRP A N 1
ATOM 832 C CA . TRP A 1 112 ? 9.893 -23.84 4.965 1 98.31 112 TRP A CA 1
ATOM 833 C C . TRP A 1 112 ? 10.944 -24.9 5.281 1 98.31 112 TRP A C 1
ATOM 835 O O . TRP A 1 112 ? 11.436 -25.583 4.38 1 98.31 112 TRP A O 1
ATOM 845 N N . LYS A 1 113 ? 11.266 -25.005 6.574 1 97.99 113 LYS A N 1
ATOM 846 C CA . LYS A 1 113 ? 12.162 -26.085 6.975 1 97.99 113 LYS A CA 1
ATOM 847 C C . LYS A 1 113 ? 11.557 -27.449 6.652 1 97.99 113 LYS A C 1
ATOM 849 O O . LYS A 1 113 ? 12.2 -28.283 6.01 1 97.99 113 LYS A O 1
ATOM 854 N N . LYS A 1 114 ? 10.34 -27.672 7.033 1 97.54 114 LYS A N 1
ATOM 855 C CA . LYS A 1 114 ? 9.662 -28.947 6.817 1 97.54 114 LYS A CA 1
ATOM 856 C C . LYS A 1 114 ? 9.452 -29.212 5.329 1 97.54 114 LYS A C 1
ATOM 858 O O . LYS A 1 114 ? 9.587 -30.348 4.87 1 97.54 114 LYS A O 1
ATOM 863 N N . ALA A 1 115 ? 9.084 -28.187 4.594 1 98.06 115 ALA A N 1
ATOM 864 C CA . ALA A 1 115 ? 8.92 -28.323 3.149 1 98.06 115 ALA A CA 1
ATOM 865 C C . ALA A 1 115 ? 10.227 -28.745 2.486 1 98.06 115 ALA A C 1
ATOM 867 O O . ALA A 1 115 ? 10.241 -29.643 1.641 1 98.06 115 ALA A O 1
ATOM 868 N N . GLY A 1 116 ? 11.311 -28.09 2.887 1 97.81 116 GLY A N 1
ATOM 869 C CA . GLY A 1 116 ? 12.62 -28.445 2.364 1 97.81 116 GLY A CA 1
ATOM 870 C C . GLY A 1 116 ? 13.006 -29.884 2.648 1 97.81 116 GLY A C 1
ATOM 871 O O . GLY A 1 116 ? 13.54 -30.573 1.776 1 97.81 116 GLY A O 1
ATOM 872 N N . GLU A 1 117 ? 12.733 -30.32 3.808 1 97.81 117 GLU A N 1
ATOM 873 C CA . GLU A 1 117 ? 13.029 -31.697 4.193 1 97.81 117 GLU A CA 1
ATOM 874 C C . GLU A 1 117 ? 12.204 -32.687 3.376 1 97.81 117 GLU A C 1
ATOM 876 O O . GLU A 1 117 ? 12.688 -33.766 3.026 1 97.81 117 GLU A O 1
ATOM 881 N N . ALA A 1 118 ? 11.029 -32.285 3.048 1 97.29 118 ALA A N 1
ATOM 882 C CA . ALA A 1 118 ? 10.087 -33.199 2.407 1 97.29 118 ALA A CA 1
ATOM 883 C C . ALA A 1 118 ? 10.328 -33.268 0.902 1 97.29 11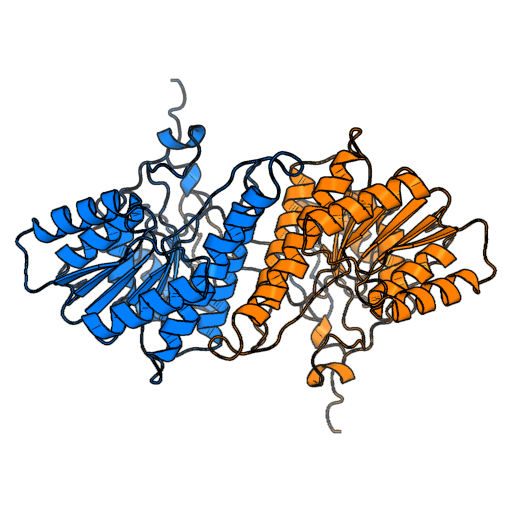8 ALA A C 1
ATOM 885 O O . ALA A 1 118 ? 10.216 -34.337 0.297 1 97.29 118 ALA A O 1
ATOM 886 N N . VAL A 1 119 ? 10.63 -32.111 0.277 1 97.29 119 VAL A N 1
ATOM 887 C CA . VAL A 1 119 ? 10.553 -32.133 -1.18 1 97.29 119 VAL A CA 1
ATOM 888 C C . VAL A 1 119 ? 11.807 -31.495 -1.773 1 97.29 119 VAL A C 1
ATOM 890 O O . VAL A 1 119 ? 11.953 -31.42 -2.996 1 97.29 119 VAL A O 1
ATOM 893 N N . GLY A 1 120 ? 12.681 -31.06 -0.901 1 96.67 120 GLY A N 1
ATOM 894 C CA . GLY A 1 120 ? 13.838 -30.321 -1.38 1 96.67 120 GLY A CA 1
ATOM 895 C C . GLY A 1 120 ? 13.514 -28.89 -1.767 1 96.67 120 GLY A C 1
ATOM 896 O O . GLY A 1 120 ? 12.919 -28.149 -0.982 1 96.67 120 GLY A O 1
ATOM 897 N N . ARG A 1 121 ? 13.771 -28.566 -2.982 1 97.04 121 ARG A N 1
ATOM 898 C CA . ARG A 1 121 ? 13.598 -27.193 -3.446 1 97.04 121 ARG A CA 1
ATOM 899 C C . ARG A 1 121 ? 12.17 -26.952 -3.925 1 97.04 121 ARG A C 1
ATOM 901 O O . ARG A 1 121 ? 11.577 -27.81 -4.583 1 97.04 121 ARG A O 1
ATOM 908 N N . ILE A 1 122 ? 11.679 -25.814 -3.564 1 98.64 122 ILE A N 1
ATOM 909 C CA . ILE A 1 122 ? 10.411 -25.334 -4.103 1 98.64 122 ILE A CA 1
ATOM 910 C C . ILE A 1 122 ? 10.663 -24.532 -5.377 1 98.64 122 ILE A C 1
ATOM 912 O O . ILE A 1 122 ? 11.396 -23.54 -5.36 1 98.64 122 ILE A O 1
ATOM 916 N N . ASP A 1 123 ? 10.035 -24.924 -6.472 1 98.75 123 ASP A N 1
ATOM 917 C CA . ASP A 1 123 ? 10.225 -24.244 -7.75 1 98.75 123 ASP A CA 1
ATOM 918 C C . ASP A 1 123 ? 9.275 -23.056 -7.885 1 98.75 123 ASP A C 1
ATOM 920 O O . ASP A 1 123 ? 9.616 -22.051 -8.513 1 98.75 123 ASP A O 1
ATOM 924 N N . VAL A 1 124 ? 8.056 -23.22 -7.347 1 98.91 124 VAL A N 1
ATOM 925 C CA . VAL A 1 124 ? 7.007 -22.215 -7.485 1 98.91 124 VAL A CA 1
ATOM 926 C C . VAL A 1 124 ? 6.356 -21.957 -6.128 1 98.91 124 VAL A C 1
ATOM 928 O O . VAL A 1 124 ? 5.963 -22.897 -5.433 1 98.91 124 VAL A O 1
ATOM 931 N N . LEU A 1 125 ? 6.333 -20.753 -5.691 1 98.94 125 LEU A N 1
ATOM 932 C CA . LEU A 1 125 ? 5.61 -20.305 -4.506 1 98.94 125 LEU A CA 1
ATOM 933 C C . LEU A 1 125 ? 4.341 -19.554 -4.894 1 98.94 125 LEU A C 1
ATOM 935 O O . LEU A 1 125 ? 4.398 -18.574 -5.641 1 98.94 125 LEU A O 1
ATOM 939 N N . VAL A 1 126 ? 3.195 -20.014 -4.463 1 98.94 126 VAL A N 1
ATOM 940 C CA . VAL A 1 126 ? 1.929 -19.315 -4.661 1 98.94 126 VAL A CA 1
ATOM 941 C C . VAL A 1 126 ? 1.422 -18.777 -3.325 1 98.94 126 VAL A C 1
ATOM 943 O O . VAL A 1 126 ? 0.886 -19.53 -2.508 1 98.94 126 VAL A O 1
ATOM 946 N N . ASN A 1 127 ? 1.628 -17.534 -3.104 1 98.85 127 ASN A N 1
ATOM 947 C CA . ASN A 1 127 ? 1.02 -16.837 -1.975 1 98.85 127 ASN A CA 1
ATOM 948 C C . ASN A 1 127 ? -0.466 -16.581 -2.209 1 98.85 127 ASN A C 1
ATOM 950 O O . ASN A 1 127 ? -0.843 -15.545 -2.76 1 98.85 127 ASN A O 1
ATOM 954 N N . ASN A 1 128 ? -1.257 -17.468 -1.736 1 98.29 128 ASN A N 1
ATOM 955 C CA . ASN A 1 128 ? -2.695 -17.395 -1.966 1 98.29 128 ASN A CA 1
ATOM 956 C C . ASN A 1 128 ? -3.442 -16.948 -0.712 1 98.29 128 ASN A C 1
ATOM 958 O O . ASN A 1 128 ? -4.52 -16.358 -0.803 1 98.29 128 ASN A O 1
ATOM 962 N N . ALA A 1 129 ? -2.865 -17.31 0.486 1 97.14 129 ALA A N 1
ATOM 963 C CA . ALA A 1 129 ? -3.522 -16.89 1.721 1 97.14 129 ALA A CA 1
ATOM 964 C C . ALA A 1 129 ? -3.853 -15.4 1.686 1 97.14 129 ALA A C 1
ATOM 966 O O . ALA A 1 129 ? -3.029 -14.584 1.266 1 97.14 129 ALA A O 1
ATOM 967 N N . GLY A 1 130 ? -5.017 -15.045 2.022 1 96.04 130 GLY A N 1
ATOM 968 C CA . GLY A 1 130 ? -5.469 -13.663 2.026 1 96.04 130 GLY A CA 1
ATOM 969 C C . GLY A 1 130 ? -6.531 -13.385 3.073 1 96.04 130 GLY A C 1
ATOM 970 O O . GLY A 1 130 ? -7.143 -14.314 3.606 1 96.04 130 GLY A O 1
ATOM 971 N N . SER A 1 131 ? -6.665 -12.203 3.42 1 96.04 131 SER A N 1
ATOM 972 C CA . SER A 1 131 ? -7.679 -11.75 4.367 1 96.04 131 SER A CA 1
ATOM 973 C C . SER A 1 131 ? -8.315 -10.441 3.912 1 96.04 131 SER A C 1
ATOM 975 O O . SER A 1 131 ? -7.657 -9.612 3.28 1 96.04 131 SER A O 1
ATOM 977 N N . LEU A 1 132 ? -9.574 -10.317 4.104 1 96.01 132 LEU A N 1
ATOM 978 C CA . LEU A 1 132 ? -10.381 -9.127 3.853 1 96.01 132 LEU A CA 1
ATOM 979 C C . LEU A 1 132 ? -11.265 -8.807 5.054 1 96.01 132 LEU A C 1
ATOM 981 O O . LEU A 1 132 ? -12.125 -9.607 5.428 1 96.01 132 LEU A O 1
ATOM 985 N N . THR A 1 133 ? -11.012 -7.757 5.679 1 95.01 133 THR A N 1
ATOM 986 C CA . THR A 1 133 ? -11.838 -7.247 6.768 1 95.01 133 THR A CA 1
ATOM 987 C C . THR A 1 133 ? -12.69 -6.072 6.296 1 95.01 133 THR A C 1
ATOM 989 O O . THR A 1 133 ? -12.169 -5.111 5.726 1 95.01 133 THR A O 1
ATOM 992 N N . GLN A 1 134 ? -13.938 -6.152 6.511 1 94.16 134 GLN A N 1
ATOM 993 C CA . GLN A 1 134 ? -14.84 -5.072 6.124 1 94.16 134 GLN A CA 1
ATOM 994 C C . GLN A 1 134 ? -15.245 -4.233 7.333 1 94.16 134 GLN A C 1
ATOM 996 O O . GLN A 1 134 ? -15.775 -4.761 8.312 1 94.16 134 GLN A O 1
ATOM 1001 N N . ALA A 1 135 ? -15.022 -2.953 7.247 1 95.26 135 ALA A N 1
ATOM 1002 C CA . ALA A 1 135 ? -15.489 -1.953 8.204 1 95.26 135 ALA A CA 1
ATOM 1003 C C . ALA A 1 135 ? -15.188 -0.541 7.713 1 95.26 135 ALA A C 1
ATOM 1005 O O . ALA A 1 135 ? -14.122 -0.287 7.147 1 95.26 135 ALA A O 1
ATOM 1006 N N . MET A 1 136 ? -16.08 0.338 7.971 1 95.61 136 MET A N 1
ATOM 1007 C CA . MET A 1 136 ? -15.783 1.745 7.72 1 95.61 136 MET A CA 1
ATOM 1008 C C . MET A 1 136 ? -14.662 2.236 8.631 1 95.61 136 MET A C 1
ATOM 1010 O O . MET A 1 136 ? -14.562 1.81 9.783 1 95.61 136 MET A O 1
ATOM 1014 N N . ILE A 1 137 ? -13.871 3.147 8.118 1 97.31 137 ILE A N 1
ATOM 1015 C CA . ILE A 1 137 ? -12.827 3.73 8.954 1 97.31 137 ILE A CA 1
ATOM 1016 C C . ILE A 1 137 ? -13.452 4.358 10.198 1 97.31 137 ILE A C 1
ATOM 1018 O O . ILE A 1 137 ? -14.425 5.11 10.1 1 97.31 137 ILE A O 1
ATOM 1022 N N . GLY A 1 138 ? -12.951 4.056 11.246 1 95.34 138 GLY A N 1
ATOM 1023 C CA . GLY A 1 138 ? -13.483 4.56 12.502 1 95.34 138 GLY A CA 1
ATOM 1024 C C . GLY A 1 138 ? -14.486 3.621 13.145 1 95.34 138 GLY A C 1
ATOM 1025 O O . GLY A 1 138 ? -14.872 3.812 14.3 1 95.34 138 GLY A O 1
ATOM 1026 N N . LYS A 1 139 ? -14.841 2.669 12.2 1 91.25 139 LYS A N 1
ATOM 1027 C CA . LYS A 1 139 ? -15.789 1.669 12.682 1 91.25 139 LYS A CA 1
ATOM 1028 C C . LYS A 1 139 ? -15.146 0.287 12.743 1 91.25 139 LYS A C 1
ATOM 1030 O O . LYS A 1 139 ? -14.248 -0.022 11.957 1 91.25 139 LYS A O 1
ATOM 1035 N N . GLY A 1 140 ? -15.043 -0.363 13.81 1 92.12 140 GLY A N 1
ATOM 1036 C CA . GLY A 1 140 ? -14.492 -1.701 13.953 1 92.12 140 GLY A CA 1
ATOM 1037 C C . GLY A 1 140 ? -13.302 -1.759 14.892 1 92.12 140 GLY A C 1
ATOM 1038 O O . GLY A 1 140 ? -12.811 -0.722 15.345 1 92.12 140 GLY A O 1
ATOM 1039 N N . ASP A 1 141 ? -12.847 -2.965 14.947 1 95.66 141 ASP A N 1
ATOM 1040 C CA . ASP A 1 141 ? -11.695 -3.233 15.803 1 95.66 141 ASP A CA 1
ATOM 1041 C C . ASP A 1 141 ? -10.387 -2.96 15.065 1 95.66 141 ASP A C 1
ATOM 1043 O O . ASP A 1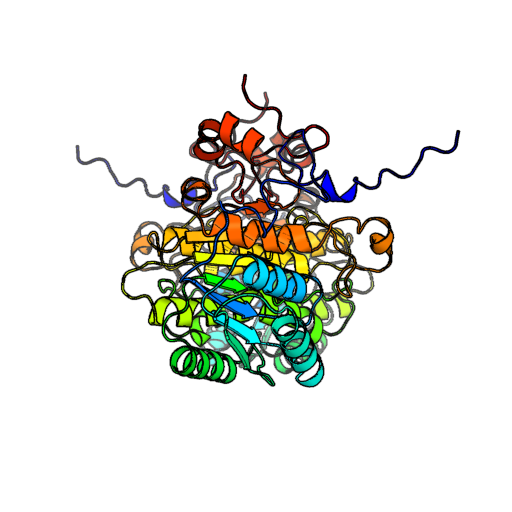 141 ? -10.121 -3.558 14.02 1 95.66 141 ASP A O 1
ATOM 1047 N N . PRO A 1 142 ? -9.552 -2.042 15.594 1 96.79 142 PRO A N 1
ATOM 1048 C CA . PRO A 1 142 ? -8.301 -1.721 14.902 1 96.79 142 PRO A CA 1
ATOM 1049 C C . PRO A 1 142 ? -7.429 -2.95 14.659 1 96.79 142 PRO A C 1
ATOM 1051 O O . PRO A 1 142 ? -6.747 -3.035 13.634 1 96.79 142 PRO A O 1
ATOM 1054 N N . GLY A 1 143 ? -7.451 -3.824 15.629 1 97.11 143 GLY A N 1
ATOM 1055 C CA . GLY A 1 143 ? -6.68 -5.044 15.455 1 97.11 143 GLY A CA 1
ATOM 1056 C C . GLY A 1 143 ? -7.139 -5.877 14.273 1 97.11 143 GLY A C 1
ATOM 1057 O O . GLY A 1 143 ? -6.317 -6.441 13.548 1 97.11 143 GLY A O 1
ATOM 1058 N N . LYS A 1 144 ? -8.441 -5.995 14.061 1 97.15 144 LYS A N 1
ATOM 1059 C CA . LYS A 1 144 ? -8.977 -6.718 12.912 1 97.15 144 LYS A CA 1
ATOM 1060 C C . LYS A 1 144 ? -8.618 -6.017 11.604 1 97.15 144 LYS A C 1
ATOM 1062 O O . LYS A 1 144 ? -8.288 -6.672 10.613 1 97.15 144 LYS A O 1
ATOM 1067 N N . TRP A 1 145 ? -8.72 -4.731 11.635 1 98.07 145 TRP A N 1
ATOM 1068 C CA . TRP A 1 145 ? -8.324 -3.923 10.486 1 98.07 145 TRP A CA 1
ATOM 1069 C C . TRP A 1 145 ? -6.886 -4.227 10.078 1 98.07 145 TRP A C 1
ATOM 1071 O O . TRP A 1 145 ? -6.605 -4.459 8.9 1 98.07 145 TRP A O 1
ATOM 1081 N N . TRP A 1 146 ? -6.009 -4.343 11.034 1 98.41 146 TRP A N 1
ATOM 1082 C CA . TRP A 1 146 ? -4.575 -4.516 10.83 1 98.41 146 TRP A CA 1
ATOM 1083 C C . TRP A 1 146 ? -4.259 -5.934 10.366 1 98.41 146 TRP A C 1
ATOM 1085 O O . TRP A 1 146 ? -3.272 -6.158 9.661 1 98.41 146 TRP A O 1
ATOM 1095 N N . GLN A 1 147 ? -5.098 -6.853 10.641 1 98.1 147 GLN A N 1
ATOM 1096 C CA . GLN A 1 147 ? -4.892 -8.252 10.282 1 98.1 147 GLN A CA 1
ATOM 1097 C C . GLN A 1 147 ? -4.72 -8.414 8.774 1 98.1 147 GLN A C 1
ATOM 1099 O O . GLN A 1 147 ? -3.952 -9.264 8.32 1 98.1 147 GLN A O 1
ATOM 1104 N N . ASP A 1 148 ? -5.381 -7.595 7.997 1 98.54 148 ASP A N 1
ATOM 1105 C CA . ASP A 1 148 ? -5.245 -7.667 6.545 1 98.54 148 ASP A CA 1
ATOM 1106 C C . ASP A 1 148 ? -3.804 -7.401 6.115 1 98.54 148 ASP A C 1
ATOM 1108 O O . ASP A 1 148 ? -3.291 -8.058 5.206 1 98.54 148 ASP A O 1
ATOM 1112 N N . PHE A 1 149 ? -3.132 -6.501 6.752 1 98.86 149 PHE A N 1
ATOM 1113 C CA . PHE A 1 149 ? -1.743 -6.211 6.416 1 98.86 149 PHE A CA 1
ATOM 1114 C C . PHE A 1 149 ? -0.834 -7.361 6.834 1 98.86 149 PHE A C 1
ATOM 1116 O O . PHE A 1 149 ? 0.114 -7.7 6.123 1 98.86 149 PHE A O 1
ATOM 1123 N N . GLU A 1 150 ? -1.1 -7.93 7.978 1 98.75 150 GLU A N 1
ATOM 1124 C CA . GLU A 1 150 ? -0.279 -9.045 8.44 1 98.75 150 GLU A CA 1
ATOM 1125 C C . GLU A 1 150 ? -0.379 -10.236 7.49 1 98.75 150 GLU A C 1
ATOM 1127 O O . GLU A 1 150 ? 0.634 -10.849 7.148 1 98.75 150 GLU A O 1
ATOM 1132 N N . VAL A 1 151 ? -1.536 -10.489 7.032 1 98.49 151 VAL A N 1
ATOM 1133 C CA . VAL A 1 151 ? -1.751 -11.665 6.194 1 98.49 151 VAL A CA 1
ATOM 1134 C C . VAL A 1 151 ? -1.332 -11.36 4.758 1 98.49 151 VAL A C 1
ATOM 1136 O O . VAL A 1 151 ? -0.612 -12.144 4.135 1 98.49 151 VAL A O 1
ATOM 1139 N N . ASN A 1 152 ? -1.712 -10.21 4.225 1 98.8 152 ASN A N 1
ATOM 1140 C CA . ASN A 1 152 ? -1.563 -9.926 2.802 1 98.8 152 ASN A CA 1
ATOM 1141 C C . ASN A 1 152 ? -0.162 -9.417 2.475 1 98.8 152 ASN A C 1
ATOM 1143 O O . ASN A 1 152 ? 0.28 -9.495 1.328 1 98.8 152 ASN A O 1
ATOM 1147 N N . VAL A 1 153 ? 0.499 -8.853 3.467 1 98.91 153 VAL A N 1
ATOM 1148 C CA . VAL A 1 153 ? 1.786 -8.23 3.179 1 98.91 153 VAL A CA 1
ATOM 1149 C C . VAL A 1 153 ? 2.893 -8.955 3.941 1 98.91 153 VAL A C 1
ATOM 1151 O O . VAL A 1 153 ? 3.812 -9.51 3.333 1 98.91 153 VAL A O 1
ATOM 1154 N N . LYS A 1 154 ? 2.768 -8.99 5.269 1 98.84 154 LYS A N 1
ATOM 1155 C CA . LYS A 1 154 ? 3.823 -9.569 6.095 1 98.84 154 LYS A CA 1
ATOM 1156 C C . LYS A 1 154 ? 4.074 -11.028 5.723 1 98.84 154 LYS A C 1
ATOM 1158 O O . LYS A 1 154 ? 5.22 -11.437 5.531 1 98.84 154 LYS A O 1
ATOM 1163 N N . ALA A 1 155 ? 3.026 -11.775 5.648 1 98.82 155 ALA A N 1
ATOM 1164 C CA . ALA A 1 155 ? 3.136 -13.2 5.345 1 98.82 155 ALA A CA 1
ATOM 1165 C C . ALA A 1 155 ? 3.813 -13.423 3.996 1 98.82 155 ALA A C 1
ATOM 1167 O O . ALA A 1 155 ? 4.644 -14.323 3.853 1 98.82 155 ALA A O 1
ATOM 1168 N N . VAL A 1 156 ? 3.449 -12.628 3.009 1 98.85 156 VAL A N 1
ATOM 1169 C CA . VAL A 1 156 ? 4.042 -12.727 1.68 1 98.85 156 VAL A CA 1
ATOM 1170 C C . VAL A 1 156 ? 5.539 -12.436 1.759 1 98.85 156 VAL A C 1
ATOM 1172 O O . VAL A 1 156 ? 6.352 -13.174 1.196 1 98.85 156 VAL A O 1
ATOM 1175 N N . HIS A 1 157 ? 5.907 -11.394 2.461 1 98.83 157 HIS A N 1
ATOM 1176 C CA . HIS A 1 157 ? 7.313 -11.047 2.63 1 98.83 157 HIS A CA 1
ATOM 1177 C C . HIS A 1 157 ? 8.083 -12.179 3.301 1 98.83 157 HIS A C 1
ATOM 1179 O O . HIS A 1 157 ? 9.189 -12.521 2.877 1 98.83 157 HIS A O 1
ATOM 1185 N N . LEU A 1 158 ? 7.529 -12.751 4.367 1 98.71 158 LEU A N 1
ATOM 1186 C CA . LEU A 1 158 ? 8.189 -13.835 5.087 1 98.71 158 LEU A CA 1
ATOM 1187 C C . LEU A 1 158 ? 8.42 -15.034 4.172 1 98.71 158 LEU A C 1
ATOM 1189 O O . LEU A 1 158 ? 9.508 -15.614 4.165 1 98.71 158 LEU A O 1
ATOM 1193 N N . ASN A 1 159 ? 7.439 -15.411 3.399 1 98.76 159 ASN A N 1
ATOM 1194 C CA . ASN A 1 159 ? 7.574 -16.525 2.466 1 98.76 159 ASN A CA 1
ATOM 1195 C C . ASN A 1 159 ? 8.637 -16.245 1.408 1 98.76 159 ASN A C 1
ATOM 1197 O O . ASN A 1 159 ? 9.439 -17.121 1.08 1 98.76 159 ASN A O 1
ATOM 1201 N N . VAL A 1 160 ? 8.623 -15.029 0.877 1 98.76 160 VAL A N 1
ATOM 1202 C CA . VAL A 1 160 ? 9.594 -14.652 -0.145 1 98.76 160 VAL A CA 1
ATOM 1203 C C . VAL A 1 160 ? 11.004 -14.697 0.438 1 98.76 160 VAL A C 1
ATOM 1205 O O . VAL A 1 160 ? 11.942 -15.147 -0.224 1 98.76 160 VAL A O 1
ATOM 1208 N N . HIS A 1 161 ? 11.145 -14.223 1.687 1 98.45 161 HIS A N 1
ATOM 1209 C CA . HIS A 1 161 ? 12.436 -14.264 2.365 1 98.45 161 HIS A CA 1
ATOM 1210 C C . HIS A 1 161 ? 13.007 -15.678 2.377 1 98.45 161 HIS A C 1
ATOM 1212 O O . HIS A 1 161 ? 14.161 -15.889 1.997 1 98.45 161 HIS A O 1
ATOM 1218 N N . HIS A 1 162 ? 12.237 -16.632 2.722 1 98.27 162 HIS A N 1
ATOM 1219 C CA . HIS A 1 162 ? 12.68 -18.02 2.797 1 98.27 162 HIS A CA 1
ATOM 1220 C C . HIS A 1 162 ? 12.82 -18.629 1.405 1 98.27 162 HIS A C 1
ATOM 1222 O O . HIS A 1 162 ? 13.695 -19.467 1.176 1 98.27 162 HIS A O 1
ATOM 1228 N N . PHE A 1 163 ? 11.951 -18.26 0.467 1 98.75 163 PHE A N 1
ATOM 1229 C CA . PHE A 1 163 ? 12.074 -18.726 -0.909 1 98.75 163 PHE A CA 1
ATOM 1230 C C . PHE A 1 163 ? 13.427 -18.337 -1.494 1 98.75 163 PHE A C 1
ATOM 1232 O O . PHE A 1 163 ? 14.106 -19.165 -2.104 1 98.75 163 PHE A O 1
ATOM 1239 N N . LEU A 1 164 ? 13.811 -17.085 -1.274 1 98.36 164 LEU A N 1
ATOM 1240 C CA . LEU A 1 164 ? 15.08 -16.595 -1.8 1 98.36 164 LEU A CA 1
ATOM 1241 C C . LEU A 1 164 ? 16.254 -17.315 -1.145 1 98.36 164 LEU A C 1
ATOM 1243 O O . LEU A 1 164 ? 17.274 -17.564 -1.792 1 98.36 164 LEU A O 1
ATOM 1247 N N . ALA A 1 165 ? 16.105 -17.678 0.138 1 97.31 165 ALA A N 1
ATOM 1248 C CA . ALA A 1 165 ? 17.17 -18.371 0.859 1 97.31 165 ALA A CA 1
ATOM 1249 C C . ALA A 1 165 ? 17.444 -19.742 0.246 1 97.31 165 ALA A C 1
ATOM 1251 O O . ALA A 1 165 ? 18.584 -20.212 0.247 1 97.31 165 ALA A O 1
ATOM 1252 N N . GLN A 1 166 ? 16.476 -20.348 -0.339 1 96.59 166 GLN A N 1
ATOM 1253 C CA . GLN A 1 166 ? 16.662 -21.683 -0.898 1 96.59 166 GLN A CA 1
ATOM 1254 C C . GLN A 1 166 ? 16.968 -21.617 -2.391 1 96.59 166 GLN A C 1
ATOM 1256 O O . GLN A 1 166 ? 17.132 -22.65 -3.043 1 96.59 166 GLN A O 1
ATOM 1261 N N . ALA A 1 167 ? 17.003 -20.405 -2.957 1 94.54 167 ALA A N 1
ATOM 1262 C CA . ALA A 1 167 ? 17.244 -20.197 -4.382 1 94.54 167 ALA A CA 1
ATOM 1263 C C . ALA A 1 167 ? 18.449 -19.288 -4.608 1 94.54 167 ALA A C 1
ATOM 1265 O O . ALA A 1 167 ? 18.354 -18.286 -5.32 1 94.54 167 ALA A O 1
ATOM 1266 N N . PRO A 1 168 ? 19.576 -19.677 -4.147 1 89.66 168 PRO A N 1
ATOM 1267 C CA . PRO A 1 168 ? 20.755 -18.822 -4.304 1 89.66 168 PRO A CA 1
ATOM 1268 C C . PRO A 1 168 ? 21.134 -18.602 -5.767 1 89.66 168 PRO A C 1
ATOM 1270 O O . PRO A 1 168 ? 21.857 -17.654 -6.085 1 89.66 168 PRO A O 1
ATOM 1273 N N . ASP A 1 169 ? 20.671 -19.411 -6.694 1 93.74 169 ASP A N 1
ATOM 1274 C CA . ASP A 1 169 ? 20.937 -19.288 -8.124 1 93.74 169 ASP A CA 1
ATOM 1275 C C . ASP A 1 169 ? 20.007 -18.262 -8.769 1 93.74 169 ASP A C 1
ATOM 1277 O O . ASP A 1 169 ? 20.129 -17.97 -9.961 1 93.74 169 ASP A O 1
ATOM 1281 N N . GLY A 1 170 ? 19.017 -17.807 -8.036 1 93.97 170 GLY A N 1
ATOM 1282 C CA . GLY A 1 170 ? 18.121 -16.765 -8.511 1 93.97 170 GLY A CA 1
ATOM 1283 C C . GLY A 1 170 ? 17.048 -17.284 -9.45 1 93.97 170 GLY A C 1
ATOM 1284 O O . GLY A 1 170 ? 16.526 -16.535 -10.278 1 93.97 170 GLY A O 1
ATOM 1285 N N . LYS A 1 171 ? 16.808 -18.567 -9.315 1 96.88 171 LYS A N 1
ATOM 1286 C CA . LYS A 1 171 ? 15.79 -19.146 -10.187 1 96.88 171 LYS A CA 1
ATOM 1287 C C . LYS A 1 171 ? 14.543 -19.53 -9.397 1 96.88 171 LYS A C 1
ATOM 1289 O O . LYS A 1 171 ? 14.637 -19.94 -8.238 1 96.88 171 LYS A O 1
ATOM 1294 N N . GLY A 1 172 ? 13.398 -19.454 -10.048 1 98.22 172 GLY A N 1
ATOM 1295 C CA . GLY A 1 172 ? 12.116 -19.801 -9.455 1 98.22 172 GLY A CA 1
ATOM 1296 C C . GLY A 1 172 ? 11.007 -18.833 -9.823 1 98.22 172 GLY A C 1
ATOM 1297 O O . GLY A 1 172 ? 11.235 -17.869 -10.556 1 98.22 172 GLY A O 1
ATOM 1298 N N . THR A 1 173 ? 9.813 -19.186 -9.433 1 98.85 173 THR A N 1
ATOM 1299 C CA . THR A 1 173 ? 8.633 -18.382 -9.733 1 98.85 173 THR A CA 1
ATOM 1300 C C . THR A 1 173 ? 7.847 -18.079 -8.461 1 98.85 173 THR A C 1
ATOM 1302 O O . THR A 1 173 ? 7.614 -18.97 -7.641 1 98.85 173 THR A O 1
ATOM 1305 N N . VAL A 1 174 ? 7.545 -16.825 -8.225 1 98.93 174 VAL A N 1
ATOM 1306 C CA . VAL A 1 174 ? 6.706 -16.398 -7.11 1 98.93 174 VAL A CA 1
ATOM 1307 C C . VAL A 1 174 ? 5.44 -15.731 -7.642 1 98.93 174 VAL A C 1
ATOM 1309 O O . VAL A 1 174 ? 5.513 -14.786 -8.431 1 98.93 174 VAL A O 1
ATOM 1312 N N . ILE A 1 175 ? 4.281 -16.23 -7.271 1 98.96 175 ILE A N 1
ATOM 1313 C CA . ILE A 1 175 ? 2.978 -15.696 -7.651 1 98.96 175 ILE A CA 1
ATOM 1314 C C . ILE A 1 175 ? 2.205 -15.281 -6.401 1 98.96 175 ILE A C 1
ATOM 1316 O O . ILE A 1 175 ? 2.055 -16.071 -5.465 1 98.96 175 ILE A O 1
ATOM 1320 N N . SER A 1 176 ? 1.798 -14.087 -6.331 1 98.9 176 SER A N 1
ATOM 1321 C CA . SER A 1 176 ? 0.939 -13.634 -5.242 1 98.9 176 SER A CA 1
ATOM 1322 C C . SER A 1 176 ? -0.469 -13.325 -5.739 1 98.9 176 SER A C 1
ATOM 1324 O O . SER A 1 176 ? -0.64 -12.623 -6.738 1 98.9 176 SER A O 1
ATOM 1326 N N . VAL A 1 177 ? -1.45 -13.867 -5.035 1 98.64 177 VAL A N 1
ATOM 1327 C CA . VAL A 1 177 ? -2.84 -13.602 -5.39 1 98.64 177 VAL A CA 1
ATOM 1328 C C . VAL A 1 177 ? -3.255 -12.229 -4.867 1 98.64 177 VAL A C 1
ATOM 1330 O O . VAL A 1 177 ? -3.27 -11.998 -3.656 1 98.64 177 VAL A O 1
ATOM 1333 N N . SER A 1 178 ? -3.501 -11.412 -5.758 1 97.86 178 SER A N 1
ATOM 1334 C CA . SER A 1 178 ? -3.936 -10.049 -5.474 1 97.86 178 SER A CA 1
ATOM 1335 C C . SER A 1 178 ? -5.415 -9.862 -5.795 1 97.86 178 SER A C 1
ATOM 1337 O O . SER A 1 178 ? -6.232 -10.743 -5.519 1 97.86 178 SER A O 1
ATOM 1339 N N . THR A 1 179 ? -5.809 -8.654 -6.206 1 95.84 179 THR A N 1
ATOM 1340 C CA . THR A 1 179 ? -7.21 -8.367 -6.497 1 95.84 179 THR A CA 1
ATOM 1341 C C . THR A 1 179 ? -7.329 -7.335 -7.615 1 95.84 179 THR A C 1
ATOM 1343 O O . THR A 1 179 ? -6.48 -6.452 -7.744 1 95.84 179 THR A O 1
ATOM 1346 N N . GLY A 1 180 ? -8.376 -7.486 -8.359 1 93.43 180 GLY A N 1
ATOM 1347 C CA . GLY A 1 180 ? -8.653 -6.52 -9.41 1 93.43 180 GLY A CA 1
ATOM 1348 C C . GLY A 1 180 ? -9.209 -5.21 -8.884 1 93.43 180 GLY A C 1
ATOM 1349 O O . GLY A 1 180 ? -9.309 -4.23 -9.625 1 93.43 180 GLY A O 1
ATOM 1350 N N . THR A 1 181 ? -9.443 -5.104 -7.639 1 93.23 181 THR A N 1
ATOM 1351 C CA . THR A 1 181 ? -10.105 -3.927 -7.088 1 93.23 181 THR A CA 1
ATOM 1352 C C . THR A 1 181 ? -9.079 -2.917 -6.58 1 93.23 181 THR A C 1
ATOM 1354 O O . THR A 1 181 ? -9.422 -1.995 -5.838 1 93.23 181 THR A O 1
ATOM 1357 N N . LEU A 1 182 ? -7.829 -3.01 -6.944 1 94.77 182 LEU A N 1
ATOM 1358 C CA . LEU A 1 182 ? -6.753 -2.17 -6.43 1 94.77 182 LEU A CA 1
ATOM 1359 C C . LEU A 1 182 ? -7.031 -0.697 -6.712 1 94.77 182 LEU A C 1
ATOM 1361 O O . LEU A 1 182 ? -6.632 0.174 -5.937 1 94.77 182 LEU A O 1
ATOM 1365 N N . GLY A 1 183 ? -7.673 -0.456 -7.815 1 92.4 183 GLY A N 1
ATOM 1366 C CA . GLY A 1 183 ? -7.918 0.921 -8.216 1 92.4 183 GLY A CA 1
ATOM 1367 C C . GLY A 1 183 ? -9.241 1.463 -7.71 1 92.4 183 GLY A C 1
ATOM 1368 O O . GLY A 1 183 ? -9.576 2.624 -7.955 1 92.4 183 GLY A O 1
ATOM 1369 N N . ASP A 1 184 ? -9.979 0.698 -7.018 1 92.36 184 ASP A N 1
ATOM 1370 C CA . ASP A 1 184 ? -11.326 1.08 -6.608 1 92.36 184 ASP A CA 1
ATOM 1371 C C . ASP A 1 184 ? -11.32 1.712 -5.218 1 92.36 184 ASP A C 1
ATOM 1373 O O . ASP A 1 184 ? -10.293 1.711 -4.535 1 92.36 184 ASP A O 1
ATOM 1377 N N . MET A 1 185 ? -12.463 2.328 -4.884 1 93.88 185 MET A N 1
ATOM 1378 C CA . MET A 1 185 ? -12.709 2.926 -3.574 1 93.88 185 MET A CA 1
ATOM 1379 C C . MET A 1 185 ? -14.006 2.398 -2.97 1 93.88 185 MET A C 1
ATOM 1381 O O . MET A 1 185 ? -14.886 3.177 -2.601 1 93.88 185 MET A O 1
ATOM 1385 N N . TYR A 1 186 ? -14.08 1.119 -2.799 1 92.34 186 TYR A N 1
ATOM 1386 C CA . TYR A 1 186 ? -15.265 0.542 -2.175 1 92.34 186 TYR A CA 1
ATOM 1387 C C . TYR A 1 186 ? -15.296 0.843 -0.681 1 92.34 186 TYR A C 1
ATOM 1389 O O . TYR A 1 186 ? -14.322 0.584 0.031 1 92.34 186 TYR A O 1
ATOM 1397 N N . PRO A 1 187 ? -16.444 1.381 -0.248 1 93.62 187 PRO A N 1
ATOM 1398 C CA . PRO A 1 187 ? -16.539 1.564 1.202 1 93.62 187 PRO A CA 1
ATOM 1399 C C . PRO A 1 187 ? -16.291 0.272 1.977 1 93.62 187 PRO A C 1
ATOM 1401 O O . PRO A 1 187 ? -16.614 -0.815 1.493 1 93.62 187 PRO A O 1
ATOM 1404 N N . ASP A 1 188 ? -15.658 0.313 3.148 1 95.17 188 ASP A N 1
ATOM 1405 C CA . ASP A 1 188 ? -15.406 -0.781 4.081 1 95.17 188 ASP A CA 1
ATOM 1406 C C . ASP A 1 188 ? -14.171 -1.58 3.67 1 95.17 188 ASP A C 1
ATOM 1408 O O . ASP A 1 188 ? -13.832 -2.58 4.307 1 95.17 188 ASP A O 1
ATOM 1412 N N . PHE A 1 189 ? -13.501 -1.156 2.604 1 96.94 189 PHE A N 1
ATOM 1413 C CA . PHE A 1 189 ? -12.365 -1.929 2.116 1 96.94 189 PHE A CA 1
ATOM 1414 C C . PHE A 1 189 ? -11.053 -1.219 2.429 1 96.94 189 PHE A C 1
ATOM 1416 O O . PHE A 1 189 ? -10.045 -1.44 1.755 1 96.94 189 PHE A O 1
ATOM 1423 N N . SER A 1 190 ? -10.992 -0.368 3.452 1 98.11 190 SER A N 1
ATOM 1424 C CA . SER A 1 190 ? -9.88 0.538 3.722 1 98.11 190 SER A CA 1
ATOM 1425 C C . SER A 1 190 ? -8.672 -0.218 4.265 1 98.11 190 SER A C 1
ATOM 1427 O O . SER A 1 190 ? -7.569 0.329 4.331 1 98.11 190 SER A O 1
ATOM 1429 N N . SER A 1 191 ? -8.846 -1.446 4.755 1 98.14 191 SER A N 1
ATOM 1430 C CA . SER A 1 191 ? -7.711 -2.274 5.15 1 98.14 191 SER A CA 1
ATOM 1431 C C . SER A 1 191 ? -7.269 -3.186 4.011 1 98.14 191 SER A C 1
ATOM 1433 O O . SER A 1 191 ? -6.072 -3.338 3.758 1 98.14 191 SER A O 1
ATOM 1435 N N . TYR A 1 192 ? -8.186 -3.674 3.241 1 98.03 192 TYR A N 1
ATOM 1436 C CA . TYR A 1 192 ? -7.936 -4.697 2.231 1 98.03 192 TYR A CA 1
ATOM 1437 C C . TYR A 1 192 ? -7.226 -4.106 1.02 1 98.03 192 TYR A C 1
ATOM 1439 O O . TYR A 1 192 ? -6.137 -4.552 0.652 1 98.03 192 TYR A O 1
ATOM 1447 N N . ILE A 1 193 ? -7.811 -3.069 0.386 1 98.29 193 ILE A N 1
ATOM 1448 C CA . ILE A 1 193 ? -7.292 -2.548 -0.875 1 98.29 193 ILE A CA 1
ATOM 1449 C C . ILE A 1 193 ? -5.905 -1.95 -0.654 1 98.29 193 ILE A C 1
ATOM 1451 O O . ILE A 1 193 ? -4.961 -2.271 -1.38 1 98.29 193 ILE A O 1
ATOM 1455 N N . PRO A 1 194 ? -5.695 -1.18 0.411 1 98.76 194 PRO A N 1
ATOM 1456 C CA . PRO A 1 194 ? -4.328 -0.706 0.644 1 98.76 194 PRO A CA 1
ATOM 1457 C C . PRO A 1 194 ? -3.342 -1.846 0.886 1 98.76 194 PRO A C 1
ATOM 1459 O O . PRO A 1 194 ? -2.194 -1.779 0.439 1 98.76 194 PRO A O 1
ATOM 1462 N N . SER A 1 195 ? -3.72 -2.868 1.613 1 98.84 195 SER A N 1
ATOM 1463 C CA . SER A 1 195 ? -2.816 -3.987 1.858 1 98.84 195 SER A CA 1
ATOM 1464 C C . SER A 1 195 ? -2.456 -4.701 0.559 1 98.84 195 SER A C 1
ATOM 1466 O O . SER A 1 195 ? -1.298 -5.063 0.344 1 98.84 195 SER A O 1
ATOM 1468 N N . LYS A 1 196 ? -3.405 -4.889 -0.284 1 98.74 196 LYS A N 1
ATOM 1469 C CA . LYS A 1 196 ? -3.143 -5.566 -1.551 1 98.74 196 LYS A CA 1
ATOM 1470 C C . LYS A 1 196 ? -2.354 -4.669 -2.501 1 98.74 196 LYS A C 1
ATOM 1472 O O . LYS A 1 196 ? -1.538 -5.155 -3.287 1 98.74 196 LYS A O 1
ATOM 1477 N N . LEU A 1 197 ? -2.595 -3.381 -2.406 1 98.54 197 LEU A N 1
ATOM 1478 C CA . LEU A 1 197 ? -1.773 -2.439 -3.158 1 98.54 197 LEU A CA 1
ATOM 1479 C C . LEU A 1 197 ? -0.311 -2.538 -2.737 1 98.54 197 LEU A C 1
ATOM 1481 O O . LEU A 1 197 ? 0.581 -2.602 -3.586 1 98.54 197 LEU A O 1
ATOM 1485 N N . ALA A 1 198 ? -0.109 -2.555 -1.455 1 98.8 198 ALA A N 1
ATOM 1486 C CA . ALA A 1 198 ? 1.244 -2.703 -0.927 1 98.8 198 ALA A CA 1
ATOM 1487 C C . ALA A 1 198 ? 1.856 -4.035 -1.352 1 98.8 198 ALA A C 1
ATOM 1489 O O . ALA A 1 198 ? 3.031 -4.096 -1.722 1 98.8 198 ALA A O 1
ATOM 1490 N N . GLN A 1 199 ? 1.083 -5.054 -1.316 1 98.87 199 GLN A N 1
ATOM 1491 C CA . GLN A 1 199 ? 1.536 -6.371 -1.75 1 98.87 199 GLN A CA 1
ATOM 1492 C C . GLN A 1 199 ? 2 -6.342 -3.203 1 98.87 199 GLN A C 1
ATOM 1494 O O . GLN A 1 199 ? 3.063 -6.874 -3.532 1 98.87 199 GLN A O 1
ATOM 1499 N N . THR A 1 200 ? 1.187 -5.769 -4.029 1 98.75 200 THR A N 1
ATOM 1500 C CA . THR A 1 200 ? 1.487 -5.705 -5.455 1 98.75 200 THR A CA 1
ATOM 1501 C C . THR A 1 200 ? 2.757 -4.896 -5.705 1 98.75 200 THR A C 1
ATOM 1503 O O . THR A 1 200 ? 3.6 -5.288 -6.514 1 98.75 200 THR A O 1
ATOM 1506 N N . LYS A 1 201 ? 2.897 -3.786 -5.017 1 98.68 201 LYS A N 1
ATOM 1507 C CA . LYS A 1 201 ? 4.113 -2.99 -5.15 1 98.68 201 LYS A CA 1
ATOM 1508 C C . LYS A 1 201 ? 5.335 -3.77 -4.673 1 98.68 201 LYS A C 1
ATOM 1510 O O . LYS A 1 201 ? 6.407 -3.685 -5.276 1 98.68 201 LYS A O 1
ATOM 1515 N N . PHE A 1 202 ? 5.184 -4.517 -3.596 1 98.76 202 PHE A N 1
ATOM 1516 C CA . PHE A 1 202 ? 6.258 -5.37 -3.1 1 98.76 202 PHE A CA 1
ATOM 1517 C C . PHE A 1 202 ? 6.697 -6.363 -4.169 1 98.76 202 PHE A C 1
ATOM 1519 O O . PHE A 1 202 ? 7.894 -6.589 -4.361 1 98.76 202 PHE A O 1
ATOM 1526 N N . MET A 1 203 ? 5.767 -6.905 -4.863 1 98.77 203 MET A N 1
ATOM 1527 C CA . MET A 1 203 ? 6.083 -7.856 -5.925 1 98.77 203 MET A CA 1
ATOM 1528 C C . MET A 1 203 ? 6.851 -7.177 -7.053 1 98.77 203 MET A C 1
ATOM 1530 O O . MET A 1 203 ? 7.733 -7.784 -7.663 1 98.77 203 MET A O 1
ATOM 1534 N N . GLU A 1 204 ? 6.475 -5.976 -7.378 1 98.46 204 GLU A N 1
ATOM 1535 C CA . GLU A 1 204 ? 7.255 -5.232 -8.362 1 98.46 204 GLU A CA 1
ATOM 1536 C C . GLU A 1 204 ? 8.692 -5.029 -7.889 1 98.46 204 GLU A C 1
ATOM 1538 O O . GLU A 1 204 ? 9.631 -5.123 -8.682 1 98.46 204 GLU A O 1
ATOM 1543 N N . PHE A 1 205 ? 8.835 -4.722 -6.609 1 98.66 205 PHE A N 1
ATOM 1544 C CA . PHE A 1 205 ? 10.176 -4.574 -6.056 1 98.66 205 PHE A CA 1
ATOM 1545 C C . PHE A 1 205 ? 10.946 -5.886 -6.142 1 98.66 205 PHE A C 1
ATOM 1547 O O . PHE A 1 205 ? 12.145 -5.891 -6.429 1 98.66 205 PHE A O 1
ATOM 1554 N N . LEU A 1 206 ? 10.259 -6.955 -5.818 1 98.65 206 LEU A N 1
ATOM 1555 C CA . LEU A 1 206 ? 10.911 -8.256 -5.922 1 98.65 206 LEU A CA 1
ATOM 1556 C C . LEU A 1 206 ? 11.459 -8.478 -7.328 1 98.65 206 LEU A C 1
ATOM 1558 O O . LEU A 1 206 ? 12.609 -8.894 -7.492 1 98.65 206 LEU A O 1
ATOM 1562 N N . HIS A 1 207 ? 10.681 -8.169 -8.321 1 98.26 207 HIS A N 1
ATOM 1563 C CA . HIS A 1 207 ? 11.112 -8.277 -9.71 1 98.26 207 HIS A CA 1
ATOM 1564 C C . HIS A 1 207 ? 12.337 -7.408 -9.975 1 98.26 207 HIS A C 1
ATOM 1566 O O . HIS A 1 207 ? 13.275 -7.84 -10.649 1 98.26 207 HIS A O 1
ATOM 1572 N N . HIS A 1 208 ? 12.306 -6.266 -9.428 1 97.82 208 HIS A N 1
ATOM 1573 C CA . HIS A 1 208 ? 13.362 -5.288 -9.665 1 97.82 208 HIS A CA 1
ATOM 1574 C C . HIS A 1 208 ? 14.656 -5.695 -8.969 1 97.82 208 HIS A C 1
ATOM 1576 O O . HIS A 1 208 ? 15.741 -5.57 -9.542 1 97.82 208 HIS A O 1
ATOM 1582 N N . GLU A 1 209 ? 14.585 -6.199 -7.804 1 97.83 209 GLU A N 1
ATOM 1583 C CA . GLU A 1 209 ? 15.761 -6.449 -6.976 1 97.83 209 GLU A CA 1
ATOM 1584 C C . GLU A 1 209 ? 16.291 -7.865 -7.182 1 97.83 209 GLU A C 1
ATOM 1586 O O . GLU A 1 209 ? 17.448 -8.152 -6.868 1 97.83 209 GLU A O 1
ATOM 1591 N N . GLN A 1 210 ? 15.416 -8.747 -7.587 1 97.45 210 GLN A N 1
ATOM 1592 C CA . GLN A 1 210 ? 15.763 -10.14 -7.847 1 97.45 210 GLN A CA 1
ATOM 1593 C C . GLN A 1 210 ? 15.378 -10.546 -9.267 1 97.45 210 GLN A C 1
ATOM 1595 O O . GLN A 1 210 ? 14.497 -11.388 -9.46 1 97.45 210 GLN A O 1
ATOM 1600 N N . PRO A 1 211 ? 16.073 -10.066 -10.242 1 94.81 211 PRO A N 1
ATOM 1601 C CA . PRO A 1 211 ? 15.64 -10.199 -11.635 1 94.81 211 PRO A CA 1
ATOM 1602 C C . PRO A 1 211 ? 15.649 -11.647 -12.119 1 94.81 211 PRO A C 1
ATOM 1604 O O . PRO A 1 211 ? 15.04 -11.962 -13.146 1 94.81 211 PRO A O 1
ATOM 1607 N N . GLY A 1 212 ? 16.337 -12.54 -11.395 1 96.78 212 GLY A N 1
ATOM 1608 C CA . GLY A 1 212 ? 16.312 -13.945 -11.772 1 96.78 212 GLY A CA 1
ATOM 1609 C C . GLY A 1 212 ? 15.041 -14.654 -11.345 1 96.78 212 GLY A C 1
ATOM 1610 O O . GLY A 1 212 ? 14.717 -15.724 -11.864 1 96.78 212 GLY A O 1
ATOM 1611 N N . ILE A 1 213 ? 14.339 -14.135 -10.366 1 98.21 213 ILE A N 1
ATOM 1612 C CA . ILE A 1 213 ? 13.081 -14.693 -9.883 1 98.21 213 ILE A CA 1
ATOM 1613 C C . ILE A 1 213 ? 11.926 -14.183 -10.743 1 98.21 213 ILE A C 1
ATOM 1615 O O . ILE A 1 213 ? 11.799 -12.977 -10.97 1 98.21 213 ILE A O 1
ATOM 1619 N N . ARG A 1 214 ? 11.139 -15.101 -11.319 1 98.58 214 ARG A N 1
ATOM 1620 C CA . ARG A 1 214 ? 9.924 -14.711 -12.027 1 98.58 214 ARG A CA 1
ATOM 1621 C C . ARG A 1 214 ? 8.818 -14.33 -11.049 1 98.58 214 ARG A C 1
ATOM 1623 O O . ARG A 1 214 ? 8.439 -15.13 -10.191 1 98.58 214 ARG A O 1
ATOM 1630 N N . THR A 1 215 ? 8.321 -13.144 -11.155 1 98.74 215 THR A N 1
ATOM 1631 C CA . THR A 1 215 ? 7.338 -12.646 -10.198 1 98.74 215 THR A CA 1
ATOM 1632 C C . THR A 1 215 ? 6.06 -12.212 -10.911 1 98.74 215 THR A C 1
ATOM 1634 O O . THR A 1 215 ? 6.116 -11.61 -11.985 1 98.74 215 THR A O 1
ATOM 1637 N N . PHE A 1 216 ? 4.865 -12.504 -10.269 1 98.91 216 PHE A N 1
ATOM 1638 C CA . PHE A 1 216 ? 3.574 -12.129 -10.833 1 98.91 216 PHE A CA 1
ATOM 1639 C C . PHE A 1 216 ? 2.584 -11.774 -9.731 1 98.91 216 PHE A C 1
ATOM 1641 O O . PHE A 1 216 ? 2.561 -12.416 -8.679 1 98.91 216 PHE A O 1
ATOM 1648 N N . SER A 1 217 ? 1.791 -10.76 -9.929 1 98.88 217 SER A N 1
ATOM 1649 C CA . SER A 1 217 ? 0.598 -10.487 -9.134 1 98.88 217 SER A CA 1
ATOM 1650 C C . SER A 1 217 ? -0.667 -10.907 -9.875 1 98.88 217 SER A C 1
ATOM 1652 O O . SER A 1 217 ? -0.971 -10.376 -10.945 1 98.88 217 SER A O 1
ATOM 1654 N N . LEU A 1 218 ? -1.461 -11.801 -9.299 1 98.78 218 LEU A N 1
ATOM 1655 C CA . LEU A 1 218 ? -2.535 -12.486 -10.01 1 98.78 218 LEU A CA 1
ATOM 1656 C C . LEU A 1 218 ? -3.899 -12.042 -9.493 1 98.78 218 LEU A C 1
ATOM 1658 O O . LEU A 1 218 ? -4.151 -12.072 -8.286 1 98.78 218 LEU A O 1
ATOM 1662 N N . PHE A 1 219 ? -4.793 -11.585 -10.389 1 97.94 219 PHE A N 1
ATOM 1663 C CA . PHE A 1 219 ? -6.199 -11.332 -10.097 1 97.94 219 PHE A CA 1
ATOM 1664 C C . PHE A 1 219 ? -7.035 -12.584 -10.334 1 97.94 219 PHE A C 1
ATOM 1666 O O . PHE A 1 219 ? -7.203 -13.018 -11.475 1 97.94 219 PHE A O 1
ATOM 1673 N N . PRO A 1 220 ? -7.615 -13.111 -9.331 1 96.9 220 PRO A N 1
ATOM 1674 C CA . PRO A 1 220 ? -8.316 -14.39 -9.465 1 96.9 220 PRO A CA 1
ATOM 1675 C C . PRO A 1 220 ? -9.727 -14.233 -10.028 1 96.9 220 PRO A C 1
ATOM 1677 O O . PRO A 1 220 ? -10.425 -15.228 -10.241 1 96.9 220 PRO A O 1
ATOM 1680 N N . GLY A 1 221 ? -10.109 -12.963 -10.281 1 94.32 221 GLY A N 1
ATOM 1681 C CA . GLY A 1 221 ? -11.507 -12.745 -10.618 1 94.32 221 GLY A CA 1
ATOM 1682 C C . GLY A 1 221 ? -12.42 -12.751 -9.406 1 94.32 221 GLY A C 1
ATOM 1683 O O . GLY A 1 221 ? -11.979 -12.481 -8.288 1 94.32 221 GLY A O 1
ATOM 1684 N N . LEU A 1 222 ? -13.69 -12.873 -9.709 1 93.31 222 LEU A N 1
ATOM 1685 C CA . LEU A 1 222 ? -14.661 -12.945 -8.622 1 93.31 222 LEU A CA 1
ATOM 1686 C C . LEU A 1 222 ? -15.207 -14.361 -8.474 1 93.31 222 LEU A C 1
ATOM 1688 O O . LEU A 1 222 ? -16.062 -14.786 -9.254 1 93.31 222 LEU A O 1
ATOM 1692 N N . VAL A 1 223 ? -14.709 -14.992 -7.445 1 92.56 223 VAL A N 1
ATOM 1693 C CA . VAL A 1 223 ? -15.047 -16.389 -7.191 1 92.56 223 VAL A CA 1
ATOM 1694 C C . VAL A 1 223 ? -15.969 -16.486 -5.978 1 92.56 223 VAL A C 1
ATOM 1696 O O . VAL A 1 223 ? -15.805 -15.746 -5.005 1 92.56 223 VAL A O 1
ATOM 1699 N N . ALA A 1 224 ? -16.9 -17.404 -6.068 1 87.55 224 ALA A N 1
ATOM 1700 C CA . ALA A 1 224 ? -17.824 -17.611 -4.956 1 87.55 224 ALA A CA 1
ATOM 1701 C C . ALA A 1 224 ? -17.147 -18.36 -3.812 1 87.55 224 ALA A C 1
ATOM 1703 O O . ALA A 1 224 ? -17.142 -19.593 -3.787 1 87.55 224 ALA A O 1
ATOM 1704 N N . THR A 1 225 ? -16.466 -17.649 -2.981 1 86.08 225 THR A N 1
ATOM 1705 C CA . THR A 1 225 ? -15.835 -18.155 -1.767 1 86.08 225 THR A CA 1
ATOM 1706 C C . THR A 1 225 ? -16.395 -17.453 -0.533 1 86.08 225 THR A C 1
ATOM 1708 O O . THR A 1 225 ? -17.39 -16.73 -0.622 1 86.08 225 THR A O 1
ATOM 1711 N N . ASP A 1 226 ? -15.813 -17.714 0.583 1 78.65 226 ASP A N 1
ATOM 1712 C CA . ASP A 1 226 ? -16.249 -17.078 1.822 1 78.65 226 ASP A CA 1
ATOM 1713 C C . ASP A 1 226 ? -15.686 -15.664 1.941 1 78.65 226 ASP A C 1
ATOM 1715 O O . ASP A 1 226 ? -16.062 -14.915 2.845 1 78.65 226 ASP A O 1
ATOM 1719 N N . MET A 1 227 ? -14.934 -15.184 1.011 1 80.2 227 MET A N 1
ATOM 1720 C CA . MET A 1 227 ? -14.191 -13.936 1.157 1 80.2 227 MET A CA 1
ATOM 1721 C C . MET A 1 227 ? -15.009 -12.753 0.649 1 80.2 227 MET A C 1
ATOM 1723 O O . MET A 1 227 ? -15.129 -11.736 1.333 1 80.2 227 MET A O 1
ATOM 1727 N N . PRO A 1 228 ? -15.56 -12.812 -0.618 1 79.13 228 PRO A N 1
ATOM 1728 C CA . PRO A 1 228 ? -16.29 -11.634 -1.093 1 79.13 228 PRO A CA 1
ATOM 1729 C C . PRO A 1 228 ? -17.519 -11.319 -0.244 1 79.13 228 PRO A C 1
ATOM 1731 O O . PRO A 1 228 ? -18.193 -12.235 0.236 1 79.13 228 PRO A O 1
ATOM 1734 N N . PRO A 1 229 ? -17.767 -10.049 -0.122 1 82.44 229 PRO A N 1
ATOM 1735 C CA . PRO A 1 229 ? -19.018 -9.685 0.549 1 82.44 229 PRO A CA 1
ATOM 1736 C C . PRO A 1 229 ? -20.247 -10.29 -0.126 1 82.44 229 PRO A C 1
ATOM 1738 O O . PRO A 1 229 ? -20.265 -10.458 -1.348 1 82.44 229 PRO A O 1
ATOM 1741 N N . LYS A 1 230 ? -21.281 -10.479 0.663 1 82.18 230 LYS A N 1
ATOM 1742 C CA . LYS A 1 230 ? -22.487 -11.18 0.232 1 82.18 230 LYS A CA 1
ATOM 1743 C C . LYS A 1 230 ? -23.147 -10.466 -0.944 1 82.18 230 LYS A C 1
ATOM 1745 O O . LYS A 1 230 ? -23.696 -11.111 -1.84 1 82.18 230 LYS A O 1
ATOM 1750 N N . GLN A 1 231 ? -22.989 -9.203 -0.989 1 81.28 231 GLN A N 1
ATOM 1751 C CA . GLN A 1 231 ? -23.676 -8.412 -2.004 1 81.28 231 GLN A CA 1
ATOM 1752 C C . GLN A 1 231 ? -23.054 -8.625 -3.381 1 81.28 231 GLN A C 1
ATOM 1754 O O . GLN A 1 231 ? -23.663 -8.294 -4.401 1 81.28 231 GLN A O 1
ATOM 1759 N N . TYR A 1 232 ? -21.895 -9.273 -3.374 1 83.56 232 TYR A N 1
ATOM 1760 C CA . TYR A 1 232 ? -21.226 -9.458 -4.657 1 83.56 232 TYR A CA 1
ATOM 1761 C C . TYR A 1 232 ? -21.293 -10.914 -5.102 1 83.56 232 TYR A C 1
ATOM 1763 O O . TYR A 1 232 ? -20.834 -11.257 -6.194 1 83.56 232 TYR A O 1
ATOM 1771 N N . LEU A 1 233 ? -21.935 -11.763 -4.371 1 86.29 233 LEU A N 1
ATOM 1772 C CA . LEU A 1 233 ? -21.92 -13.197 -4.638 1 86.29 233 LEU A CA 1
ATOM 1773 C C . LEU A 1 233 ? -22.649 -13.516 -5.939 1 86.29 233 LEU A C 1
ATOM 1775 O O . LEU A 1 233 ? -22.284 -14.457 -6.646 1 86.29 233 LEU A O 1
ATOM 1779 N N . GLU A 1 234 ? -23.617 -12.685 -6.298 1 85.31 234 GLU A N 1
ATOM 1780 C CA . GLU A 1 234 ? -24.356 -12.923 -7.534 1 85.31 234 GLU A CA 1
ATOM 1781 C C . GLU A 1 234 ? -23.481 -12.667 -8.758 1 85.31 234 GLU A C 1
ATOM 1783 O O . GLU A 1 234 ? -23.761 -13.176 -9.846 1 85.31 234 GLU A O 1
ATOM 1788 N N . TYR A 1 235 ? -22.394 -11.939 -8.485 1 88.36 235 TYR A N 1
ATOM 1789 C CA . TYR A 1 235 ? -21.486 -11.601 -9.575 1 88.36 235 TYR A CA 1
ATOM 1790 C C . TYR A 1 235 ? -20.299 -12.556 -9.613 1 88.36 235 TYR A C 1
ATOM 1792 O O . TYR A 1 235 ? -19.464 -12.483 -10.517 1 88.36 235 TYR A O 1
ATOM 1800 N N . ALA A 1 236 ? -20.25 -13.429 -8.642 1 91.1 236 ALA A N 1
ATOM 1801 C CA . ALA A 1 236 ? -19.112 -14.335 -8.502 1 91.1 236 ALA A CA 1
ATOM 1802 C C . ALA A 1 236 ? -19.233 -15.518 -9.458 1 91.1 236 ALA A C 1
ATOM 1804 O O . ALA A 1 236 ? -19.567 -16.63 -9.041 1 91.1 236 ALA A O 1
ATOM 1805 N N . LEU A 1 237 ? -18.843 -15.334 -10.718 1 92.61 237 LEU A N 1
ATOM 1806 C CA . LEU A 1 237 ? -19.104 -16.301 -11.778 1 92.61 237 LEU A CA 1
ATOM 1807 C C . LEU A 1 237 ? -17.809 -16.953 -12.251 1 92.61 237 LEU A C 1
ATOM 1809 O O . LEU A 1 237 ? -17.832 -17.837 -13.11 1 92.61 237 LEU A O 1
ATOM 1813 N N . ASP A 1 238 ? -16.711 -16.528 -11.691 1 95.49 238 ASP A N 1
ATOM 1814 C CA . ASP A 1 238 ? -15.434 -17.024 -12.196 1 95.49 238 ASP A CA 1
ATOM 1815 C C . ASP A 1 238 ? -15.124 -18.411 -11.638 1 95.49 238 ASP A C 1
ATOM 1817 O O . ASP A 1 238 ? -15.307 -18.661 -10.445 1 95.49 238 ASP A O 1
ATOM 1821 N N . ASP A 1 239 ? -14.775 -19.314 -12.505 1 96.29 239 ASP A N 1
ATOM 1822 C CA . ASP A 1 239 ? -14.336 -20.652 -12.123 1 96.29 239 ASP A CA 1
ATOM 1823 C C . ASP A 1 239 ? -12.977 -20.606 -11.428 1 96.29 239 ASP A C 1
ATOM 1825 O O . ASP A 1 239 ? -11.982 -20.19 -12.025 1 96.29 239 ASP A O 1
ATOM 1829 N N . PRO A 1 240 ? -12.877 -21.076 -10.179 1 96.51 240 PRO A N 1
ATOM 1830 C CA . PRO A 1 240 ? -11.599 -21.037 -9.464 1 96.51 240 PRO A CA 1
ATOM 1831 C C . PRO A 1 240 ? -10.5 -21.821 -10.178 1 96.51 240 PRO A C 1
ATOM 1833 O O . PRO A 1 240 ? -9.313 -21.556 -9.969 1 96.51 240 PRO A O 1
ATOM 1836 N N . MET A 1 241 ? -10.857 -22.719 -11.091 1 97.26 241 MET A N 1
ATOM 1837 C CA . MET A 1 241 ? -9.874 -23.505 -11.83 1 97.26 241 MET A CA 1
ATOM 1838 C C . MET A 1 241 ? -9.072 -22.621 -12.779 1 97.26 241 MET A C 1
ATOM 1840 O O . MET A 1 241 ? -7.926 -22.933 -13.106 1 97.26 241 MET A O 1
ATOM 1844 N N . LEU A 1 242 ? -9.673 -21.492 -13.171 1 98.19 242 LEU A N 1
ATOM 1845 C CA . LEU A 1 242 ? -8.927 -20.548 -13.995 1 98.19 242 LEU A CA 1
ATOM 1846 C C . LEU A 1 242 ? -7.69 -20.043 -13.26 1 98.19 242 LEU A C 1
ATOM 1848 O O . LEU A 1 242 ? -6.633 -19.861 -13.868 1 98.19 242 LEU A O 1
ATOM 1852 N N . THR A 1 243 ? -7.843 -19.857 -11.949 1 98.53 243 THR A N 1
ATOM 1853 C CA . THR A 1 243 ? -6.697 -19.411 -11.165 1 98.53 243 THR A CA 1
ATOM 1854 C C . THR A 1 243 ? -5.623 -20.494 -11.111 1 98.53 243 THR A C 1
ATOM 1856 O O . THR A 1 243 ? -4.435 -20.206 -11.269 1 98.53 243 THR A O 1
ATOM 1859 N N . GLY A 1 244 ? -6.041 -21.725 -10.94 1 98.59 244 GLY A N 1
ATOM 1860 C CA . GLY A 1 244 ? -5.096 -22.828 -11.003 1 98.59 244 GLY A CA 1
ATOM 1861 C C . GLY A 1 244 ? -4.348 -22.898 -12.322 1 98.59 244 GLY A C 1
ATOM 1862 O O . GLY A 1 244 ? -3.119 -22.987 -12.341 1 98.59 244 GLY A O 1
ATOM 1863 N N . GLY A 1 245 ? -5.11 -22.83 -13.392 1 98.79 245 GLY A N 1
ATOM 1864 C CA . GLY A 1 245 ? -4.517 -22.856 -14.719 1 98.79 245 GLY A CA 1
ATOM 1865 C C . GLY A 1 245 ? -3.559 -21.706 -14.968 1 98.79 245 GLY A C 1
ATOM 1866 O O . GLY A 1 245 ? -2.515 -21.886 -15.598 1 98.79 245 GLY A O 1
ATOM 1867 N N . LEU A 1 246 ? -3.902 -20.533 -14.476 1 98.88 246 LEU A N 1
ATOM 1868 C CA . LEU A 1 246 ? -3.042 -19.373 -14.689 1 98.88 246 LEU A CA 1
ATOM 1869 C C . LEU A 1 246 ? -1.725 -19.527 -13.936 1 98.88 246 LEU A C 1
ATOM 1871 O O . LEU A 1 246 ? -0.666 -19.159 -14.449 1 98.88 246 LEU A O 1
ATOM 1875 N N . THR A 1 247 ? -1.726 -20.062 -12.688 1 98.93 247 THR A N 1
ATOM 1876 C CA . THR A 1 247 ? -0.475 -20.274 -11.97 1 98.93 247 THR A CA 1
ATOM 1877 C C . THR A 1 247 ? 0.428 -21.242 -12.729 1 98.93 247 THR A C 1
ATOM 1879 O O . THR A 1 247 ? 1.65 -21.077 -12.745 1 98.93 247 THR A O 1
ATOM 1882 N N . LEU A 1 248 ? -0.121 -22.251 -13.434 1 98.9 248 LEU A N 1
ATOM 1883 C CA . LEU A 1 248 ? 0.646 -23.164 -14.274 1 98.9 248 LEU A CA 1
ATOM 1884 C C . LEU A 1 248 ? 1.218 -22.437 -15.486 1 98.9 248 LEU A C 1
ATOM 1886 O O . LEU A 1 248 ? 2.409 -22.556 -15.782 1 98.9 248 LEU A O 1
ATOM 1890 N N . PHE A 1 249 ? 0.388 -21.686 -16.133 1 98.93 249 PHE A N 1
ATOM 1891 C CA . PHE A 1 249 ? 0.809 -20.933 -17.308 1 98.93 249 PHE A CA 1
ATOM 1892 C C . PHE A 1 249 ? 1.974 -20.009 -16.971 1 98.93 249 PHE A C 1
ATOM 1894 O O . PHE A 1 249 ? 2.972 -19.97 -17.693 1 98.93 249 PHE A O 1
ATOM 1901 N N . LEU A 1 250 ? 1.867 -19.323 -15.852 1 98.88 250 LEU A N 1
ATOM 1902 C CA . LEU A 1 250 ? 2.886 -18.367 -15.432 1 98.88 250 LEU A CA 1
ATOM 1903 C C . LEU A 1 250 ? 4.191 -19.079 -15.09 1 98.88 250 LEU A C 1
ATOM 1905 O O . LEU A 1 250 ? 5.25 -18.45 -15.036 1 98.88 250 LEU A O 1
ATOM 1909 N N . SER A 1 251 ? 4.136 -20.346 -14.866 1 98.49 251 SER A N 1
ATOM 1910 C CA . SER A 1 251 ? 5.325 -21.123 -14.532 1 98.49 251 SER A CA 1
ATOM 1911 C C . SER A 1 251 ? 6.008 -21.656 -15.787 1 98.49 251 SER A C 1
ATOM 1913 O O . SER A 1 251 ? 6.999 -22.384 -15.699 1 98.49 251 SER A O 1
ATOM 1915 N N . THR A 1 252 ? 5.506 -21.377 -16.982 1 98.31 252 THR A N 1
ATOM 1916 C CA . THR A 1 252 ? 6.097 -21.808 -18.244 1 98.31 252 THR A CA 1
ATOM 1917 C C . THR A 1 252 ? 6.935 -20.691 -18.859 1 98.31 252 THR A C 1
ATOM 1919 O O . THR A 1 252 ? 6.788 -19.524 -18.491 1 98.31 252 THR A O 1
ATOM 1922 N N . GLU A 1 253 ? 7.713 -21.016 -19.84 1 97.41 253 GLU A N 1
ATOM 1923 C CA . GLU A 1 253 ? 8.566 -20.055 -20.534 1 97.41 253 GLU A CA 1
ATOM 1924 C C . GLU A 1 253 ? 7.736 -19.077 -21.361 1 97.41 253 GLU A C 1
ATOM 1926 O O . GLU A 1 253 ? 8.151 -17.939 -21.586 1 97.41 253 GLU A O 1
ATOM 1931 N N . ARG A 1 254 ? 6.543 -19.473 -21.712 1 98.13 254 ARG A N 1
ATOM 1932 C CA . ARG A 1 254 ? 5.685 -18.628 -22.537 1 98.13 254 ARG A CA 1
ATOM 1933 C C . ARG A 1 254 ? 5.294 -17.355 -21.794 1 98.13 254 ARG A C 1
ATOM 1935 O O . ARG A 1 254 ? 5.062 -16.315 -22.414 1 98.13 254 ARG A O 1
ATOM 1942 N N . ALA A 1 255 ? 5.376 -17.415 -20.487 1 98.42 255 ALA A N 1
ATOM 1943 C CA . ALA A 1 255 ? 4.934 -16.28 -19.681 1 98.42 255 ALA A CA 1
ATOM 1944 C C . ALA A 1 255 ? 6.108 -15.377 -19.315 1 98.42 255 ALA A C 1
ATOM 1946 O O . ALA A 1 255 ? 5.948 -14.419 -18.554 1 98.42 255 ALA A O 1
ATOM 1947 N N . GLU A 1 256 ? 7.299 -15.64 -19.865 1 98.31 256 GLU A N 1
ATOM 1948 C CA . GLU A 1 256 ? 8.519 -14.94 -19.472 1 98.31 256 GLU A CA 1
ATOM 1949 C C . GLU A 1 256 ? 8.374 -13.432 -19.66 1 98.31 256 GLU A C 1
ATOM 1951 O O . GLU A 1 256 ? 8.795 -12.652 -18.804 1 98.31 256 GLU A O 1
ATOM 1956 N N . TRP A 1 257 ? 7.721 -12.997 -20.68 1 98.21 257 TRP A N 1
ATOM 1957 C CA . TRP A 1 257 ? 7.637 -11.577 -21.004 1 98.21 257 TRP A CA 1
ATOM 1958 C C . TRP A 1 257 ? 6.695 -10.855 -20.046 1 98.21 257 TRP A C 1
ATOM 1960 O O . TRP A 1 257 ? 6.681 -9.623 -19.989 1 98.21 257 TRP A O 1
ATOM 1970 N N . LEU A 1 258 ? 5.934 -11.567 -19.229 1 98.41 258 LEU A N 1
ATOM 1971 C CA . LEU A 1 258 ? 4.95 -11.013 -18.305 1 98.41 258 LEU A CA 1
ATOM 1972 C C . LEU A 1 258 ? 5.557 -10.815 -16.919 1 98.41 258 LEU A C 1
ATOM 1974 O O . LEU A 1 258 ? 4.889 -10.317 -16.01 1 98.41 258 LEU A O 1
ATOM 1978 N N . ARG A 1 259 ? 6.802 -11.205 -16.659 1 97.81 259 ARG A N 1
ATOM 1979 C CA . ARG A 1 259 ? 7.386 -11.121 -15.325 1 97.81 259 ARG A CA 1
ATOM 1980 C C . ARG A 1 259 ? 7.257 -9.711 -14.759 1 97.81 259 ARG A C 1
ATOM 1982 O O . ARG A 1 259 ? 7.433 -8.727 -15.481 1 97.81 259 ARG A O 1
ATOM 1989 N N . GLY A 1 260 ? 6.976 -9.649 -13.517 1 97.94 260 GLY A N 1
ATOM 1990 C CA . GLY A 1 260 ? 6.839 -8.377 -12.825 1 97.94 260 GLY A CA 1
ATOM 1991 C C . GLY A 1 260 ? 5.483 -7.729 -13.033 1 97.94 260 GLY A C 1
ATOM 1992 O O . GLY A 1 260 ? 5.224 -6.641 -12.515 1 97.94 260 GLY A O 1
ATOM 1993 N N . SER A 1 261 ? 4.527 -8.402 -13.728 1 98.11 261 SER A N 1
ATOM 1994 C CA . SER A 1 261 ? 3.268 -7.782 -14.128 1 98.11 261 SER A CA 1
ATOM 1995 C C . SER A 1 261 ? 2.116 -8.248 -13.243 1 98.11 261 SER A C 1
ATOM 1997 O O . SER A 1 261 ? 2.217 -9.28 -12.576 1 98.11 261 SER A O 1
ATOM 1999 N N . MET A 1 262 ? 1.088 -7.455 -13.265 1 98.52 262 MET A N 1
ATOM 2000 C CA . MET A 1 262 ? -0.238 -7.927 -12.876 1 98.52 262 MET A CA 1
ATOM 2001 C C . MET A 1 262 ? -0.887 -8.72 -14.006 1 98.52 262 MET A C 1
ATOM 2003 O O . MET A 1 262 ? -0.77 -8.35 -15.176 1 98.52 262 MET A O 1
ATOM 2007 N N . VAL A 1 263 ? -1.531 -9.775 -13.644 1 98.69 263 VAL A N 1
ATOM 2008 C CA . VAL A 1 263 ? -2.198 -10.643 -14.609 1 98.69 263 VAL A CA 1
ATOM 2009 C C . VAL A 1 263 ? -3.572 -11.046 -14.08 1 98.69 263 VAL A C 1
ATOM 2011 O O . VAL A 1 263 ? -3.787 -11.094 -12.866 1 98.69 263 VAL A O 1
ATOM 2014 N N . SER A 1 264 ? -4.526 -11.354 -14.954 1 98.39 264 SER A N 1
ATOM 2015 C CA . SER A 1 264 ? -5.89 -11.691 -14.563 1 98.39 264 SER A CA 1
ATOM 2016 C C . SER A 1 264 ? -6.358 -12.976 -15.238 1 98.39 264 SER A C 1
ATOM 2018 O O . SER A 1 264 ? -6.068 -13.206 -16.414 1 98.39 264 SER A O 1
ATOM 2020 N N . VAL A 1 265 ? -7.147 -13.718 -14.561 1 98.11 265 VAL A N 1
ATOM 2021 C CA . VAL A 1 265 ? -7.702 -14.953 -15.105 1 98.11 265 VAL A CA 1
ATOM 2022 C C . VAL A 1 265 ? -8.69 -14.628 -16.223 1 98.11 265 VAL A C 1
ATOM 2024 O O . VAL A 1 265 ? -8.972 -15.473 -17.076 1 98.11 265 VAL A O 1
ATOM 2027 N N . ASN A 1 266 ? -9.16 -13.433 -16.203 1 97.52 266 ASN A N 1
ATOM 2028 C CA . ASN A 1 266 ? -10.23 -13.07 -17.126 1 97.52 266 ASN A CA 1
ATOM 2029 C C . ASN A 1 266 ? -9.677 -12.581 -18.462 1 97.52 266 ASN A C 1
ATOM 2031 O O . ASN A 1 266 ? -10.426 -12.42 -19.427 1 97.52 266 ASN A O 1
ATOM 2035 N N . TRP A 1 267 ? -8.42 -12.296 -18.548 1 98.11 267 TRP A N 1
ATOM 2036 C CA . TRP A 1 267 ? -7.824 -11.722 -19.75 1 98.11 267 TRP A CA 1
ATOM 2037 C C . TRP A 1 267 ? -7.506 -12.809 -20.772 1 98.11 267 TRP A C 1
ATOM 2039 O O . TRP A 1 267 ? -7.367 -13.982 -20.418 1 98.11 267 TRP A O 1
ATOM 2049 N N . ASP A 1 268 ? -7.474 -12.428 -22.004 1 98.07 268 ASP A N 1
ATOM 2050 C CA . ASP A 1 268 ? -7.064 -13.298 -23.101 1 98.07 268 ASP A CA 1
ATOM 2051 C C . ASP A 1 268 ? -5.573 -13.148 -23.394 1 98.07 268 ASP A C 1
ATOM 2053 O O . ASP A 1 268 ? -5.143 -12.134 -23.949 1 98.07 268 ASP A O 1
ATOM 2057 N N . TYR A 1 269 ? -4.837 -14.141 -23.108 1 98.38 269 TYR A N 1
ATOM 2058 C CA . TYR A 1 269 ? -3.384 -14.042 -23.169 1 98.38 269 TYR A CA 1
ATOM 2059 C C . TYR A 1 269 ? -2.893 -14.103 -24.61 1 98.38 269 TYR A C 1
ATOM 2061 O O . TYR A 1 269 ? -1.805 -13.614 -24.924 1 98.38 269 TYR A O 1
ATOM 2069 N N . GLU A 1 270 ? -3.657 -14.738 -25.486 1 98.09 270 GLU A N 1
ATOM 2070 C CA . GLU A 1 270 ? -3.292 -14.661 -26.897 1 98.09 270 GLU A CA 1
ATOM 2071 C C . GLU A 1 270 ? -3.447 -13.24 -27.431 1 98.09 270 GLU A C 1
ATOM 2073 O O . GLU A 1 270 ? -2.596 -12.757 -28.18 1 98.09 270 GLU A O 1
ATOM 2078 N N . GLU A 1 271 ? -4.579 -12.616 -27.042 1 97.8 271 GLU A N 1
ATOM 2079 C CA . GLU A 1 271 ? -4.734 -11.208 -27.395 1 97.8 271 GLU A CA 1
ATOM 2080 C C . GLU A 1 271 ? -3.611 -10.364 -26.801 1 97.8 271 GLU A C 1
ATOM 2082 O O . GLU A 1 271 ? -3.077 -9.474 -27.467 1 97.8 271 GLU A O 1
ATOM 2087 N N . MET A 1 272 ? -3.217 -10.56 -25.592 1 98.29 272 MET A N 1
ATOM 2088 C CA . MET A 1 272 ? -2.124 -9.827 -24.96 1 98.29 272 MET A CA 1
ATOM 2089 C C . MET A 1 272 ? -0.827 -10.003 -25.743 1 98.29 272 MET A C 1
ATOM 2091 O O .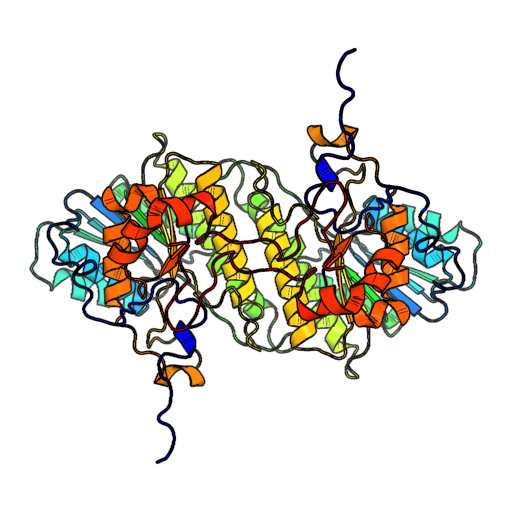 MET A 1 272 ? -0.076 -9.044 -25.932 1 98.29 272 MET A O 1
ATOM 2095 N N . GLU A 1 273 ? -0.572 -11.216 -26.156 1 98.25 273 GLU A N 1
ATOM 2096 C CA . GLU A 1 273 ? 0.647 -11.496 -26.91 1 98.25 273 GLU A CA 1
ATOM 2097 C C . GLU A 1 273 ? 0.686 -10.699 -28.211 1 98.25 273 GLU A C 1
ATOM 2099 O O . GLU A 1 273 ? 1.756 -10.278 -28.655 1 98.25 273 GLU A O 1
ATOM 2104 N N . MET A 1 274 ? -0.476 -10.504 -28.794 1 97.95 274 MET A N 1
ATOM 2105 C CA . MET A 1 274 ? -0.556 -9.698 -30.009 1 97.95 274 MET A CA 1
ATOM 2106 C C . MET A 1 274 ? -0.137 -8.258 -29.735 1 97.95 274 MET A C 1
ATOM 2108 O O . MET A 1 274 ? 0.299 -7.55 -30.645 1 97.95 274 MET A O 1
ATOM 2112 N N . HIS A 1 275 ? -0.254 -7.825 -28.509 1 98.01 275 HIS A N 1
ATOM 2113 C CA . HIS A 1 275 ? 0.022 -6.438 -28.151 1 98.01 275 HIS A CA 1
ATOM 2114 C C . HIS A 1 275 ? 1.171 -6.344 -27.153 1 98.01 275 HIS A C 1
ATOM 2116 O O . HIS A 1 275 ? 1.258 -5.38 -26.389 1 98.01 275 HIS A O 1
ATOM 2122 N N . LYS A 1 276 ? 2.013 -7.339 -27.153 1 97.82 276 LYS A N 1
ATOM 2123 C CA . LYS A 1 276 ? 3.099 -7.504 -26.191 1 97.82 276 LYS A CA 1
ATOM 2124 C C . LYS A 1 276 ? 3.993 -6.268 -26.156 1 97.82 276 LYS A C 1
ATOM 2126 O O . LYS A 1 276 ? 4.32 -5.762 -25.08 1 97.82 276 LYS A O 1
ATOM 2131 N N . GLU A 1 277 ? 4.414 -5.75 -27.255 1 97.8 277 GLU A N 1
ATOM 2132 C CA . GLU A 1 277 ? 5.334 -4.619 -27.333 1 97.8 277 GLU A CA 1
ATOM 2133 C C . GLU A 1 277 ? 4.741 -3.378 -26.672 1 97.8 277 GLU A C 1
ATOM 2135 O O . GLU A 1 277 ? 5.414 -2.702 -25.891 1 97.8 277 GLU A O 1
ATOM 2140 N N . GLU A 1 278 ? 3.496 -3.1 -26.962 1 98.02 278 GLU A N 1
ATOM 2141 C CA . GLU A 1 278 ? 2.834 -1.942 -26.367 1 98.02 278 GLU A CA 1
ATOM 2142 C C . GLU A 1 278 ? 2.695 -2.103 -24.856 1 98.02 278 GLU A C 1
ATOM 2144 O O . GLU A 1 278 ? 2.925 -1.155 -24.101 1 98.02 278 GLU A O 1
ATOM 2149 N N . ILE A 1 279 ? 2.298 -3.283 -24.414 1 98.41 279 ILE A N 1
ATOM 2150 C CA . ILE A 1 279 ? 2.111 -3.568 -22.995 1 98.41 279 ILE A CA 1
ATOM 2151 C C . ILE A 1 279 ? 3.412 -3.304 -22.24 1 98.41 279 ILE A C 1
ATOM 2153 O O . ILE A 1 279 ? 3.407 -2.658 -21.189 1 98.41 279 ILE A O 1
ATOM 2157 N N . LEU A 1 280 ? 4.531 -3.797 -22.816 1 97.67 280 LEU A N 1
ATOM 2158 C CA . LEU A 1 280 ? 5.826 -3.663 -22.158 1 97.67 280 LEU A CA 1
ATOM 2159 C C . LEU A 1 280 ? 6.318 -2.221 -22.214 1 97.67 280 LEU A C 1
ATOM 2161 O O . LEU A 1 280 ? 6.768 -1.675 -21.204 1 97.67 280 LEU A O 1
ATOM 2165 N N . GLU A 1 281 ? 6.21 -1.588 -23.346 1 97.2 281 GLU A N 1
ATOM 2166 C CA . GLU A 1 281 ? 6.717 -0.234 -23.546 1 97.2 281 GLU A CA 1
ATOM 2167 C C . GLU A 1 281 ? 5.972 0.77 -22.671 1 97.2 281 GLU A C 1
ATOM 2169 O O . GLU A 1 281 ? 6.581 1.683 -22.108 1 97.2 281 GLU A O 1
ATOM 2174 N N . LYS A 1 282 ? 4.699 0.577 -22.548 1 96.83 282 LYS A N 1
ATOM 2175 C CA . LYS A 1 282 ? 3.878 1.556 -21.841 1 96.83 282 LYS A CA 1
ATOM 2176 C C . LYS A 1 282 ? 3.562 1.086 -20.424 1 96.83 282 LYS A C 1
ATOM 2178 O O . LYS A 1 282 ? 2.76 1.708 -19.723 1 96.83 282 LYS A O 1
ATOM 2183 N N . ARG A 1 283 ? 4.126 -0.054 -20.003 1 97.05 283 ARG A N 1
ATOM 2184 C CA . ARG A 1 283 ? 3.957 -0.593 -18.658 1 97.05 283 ARG A CA 1
ATOM 2185 C C . ARG A 1 283 ? 2.479 -0.736 -18.307 1 97.05 283 ARG A C 1
ATOM 2187 O O . ARG A 1 283 ? 2.053 -0.345 -17.219 1 97.05 283 ARG A O 1
ATOM 2194 N N . LEU A 1 284 ? 1.705 -1.276 -19.193 1 98 284 LEU A N 1
ATOM 2195 C CA . LEU A 1 284 ? 0.25 -1.235 -19.095 1 98 284 LEU A CA 1
ATOM 2196 C C . LEU A 1 284 ? -0.25 -2.191 -18.017 1 98 284 LEU A C 1
ATOM 2198 O O . LEU A 1 284 ? -1.409 -2.117 -17.604 1 98 284 LEU A O 1
ATOM 2202 N N . THR A 1 285 ? 0.539 -3.141 -17.534 1 98.15 285 THR A N 1
ATOM 2203 C CA . THR A 1 285 ? 0.104 -4.107 -16.531 1 98.15 285 THR A CA 1
ATOM 2204 C C . THR A 1 285 ? 0.938 -3.979 -15.259 1 98.15 285 THR A C 1
ATOM 2206 O O . THR A 1 285 ? 1.166 -4.966 -14.557 1 98.15 285 THR A O 1
ATOM 2209 N N . LYS A 1 286 ? 1.472 -2.851 -15.012 1 97.61 286 LYS A N 1
ATOM 2210 C CA . LYS A 1 286 ? 2.176 -2.477 -13.789 1 97.61 286 LYS A CA 1
ATOM 2211 C C . LYS A 1 286 ? 1.488 -1.303 -13.097 1 97.61 286 LYS A C 1
ATOM 2213 O O . LYS A 1 286 ? 0.705 -0.581 -13.718 1 97.61 286 LYS A O 1
ATOM 2218 N N . LEU A 1 287 ? 1.708 -1.123 -11.794 1 97.37 287 LEU A N 1
ATOM 2219 C CA . LEU A 1 287 ? 1.092 -0.027 -11.054 1 97.37 287 LEU A CA 1
ATOM 2220 C C . LEU A 1 287 ? 1.555 1.321 -11.595 1 97.37 287 LEU A C 1
ATOM 2222 O O . LEU A 1 287 ? 2.728 1.489 -11.935 1 97.37 287 LEU A O 1
ATOM 2226 N N . ALA A 1 288 ? 0.647 2.183 -11.7 1 95.89 288 ALA A N 1
ATOM 2227 C CA . ALA A 1 288 ? 0.961 3.584 -11.968 1 95.89 288 ALA A CA 1
ATOM 2228 C C . ALA A 1 288 ? 1.023 4.389 -10.673 1 95.89 288 ALA A C 1
ATOM 2230 O O . ALA A 1 288 ? 0.619 3.905 -9.613 1 95.89 288 ALA A O 1
ATOM 2231 N N . PHE A 1 289 ? 1.596 5.561 -10.711 1 94.43 289 PHE A N 1
ATOM 2232 C CA . PHE A 1 289 ? 1.693 6.44 -9.552 1 94.43 289 PHE A CA 1
ATOM 2233 C C . PHE A 1 289 ? 0.543 7.441 -9.534 1 94.43 289 PHE A C 1
ATOM 2235 O O . PHE A 1 289 ? -0.292 7.419 -8.627 1 94.43 289 PHE A O 1
ATOM 2242 N N . CYS A 1 290 ? 0.508 8.221 -10.537 1 95.16 290 CYS A N 1
ATOM 2243 C CA . CYS A 1 290 ? -0.457 9.305 -10.685 1 95.16 290 CYS A CA 1
ATOM 2244 C C . CYS A 1 290 ? -0.742 9.585 -12.156 1 95.16 290 CYS A C 1
ATOM 2246 O O . CYS A 1 290 ? 0.031 9.186 -13.029 1 95.16 290 CYS A O 1
ATOM 2248 N N . ASP A 1 291 ? -1.866 10.264 -12.392 1 93.91 291 ASP A N 1
ATOM 2249 C CA . ASP A 1 291 ? -2.23 10.595 -13.767 1 93.91 291 ASP A CA 1
ATOM 2250 C C . ASP A 1 291 ? -1.524 11.867 -14.231 1 93.91 291 ASP A C 1
ATOM 2252 O O . ASP A 1 291 ? -1.476 12.155 -15.428 1 93.91 291 ASP A O 1
ATOM 2256 N N . ALA A 1 292 ? -1.034 12.64 -13.298 1 96.66 292 ALA A N 1
ATOM 2257 C CA . ALA A 1 292 ? -0.261 13.822 -13.67 1 96.66 292 ALA A CA 1
ATOM 2258 C C . ALA A 1 292 ? 1.06 13.429 -14.326 1 96.66 292 ALA A C 1
ATOM 2260 O O . ALA A 1 292 ? 1.646 12.398 -13.988 1 96.66 292 ALA A O 1
ATOM 2261 N N . LYS A 1 293 ? 1.481 14.197 -15.265 1 95.54 293 LYS A N 1
ATOM 2262 C CA . LYS A 1 293 ? 2.833 14.085 -15.804 1 95.54 293 LYS A CA 1
ATOM 2263 C C . LYS A 1 293 ? 3.804 14.986 -15.046 1 95.54 293 LYS A C 1
ATOM 2265 O O . LYS A 1 293 ? 3.941 16.168 -15.368 1 95.54 293 LYS A O 1
ATOM 2270 N N . PHE A 1 294 ? 4.488 14.455 -14.171 1 96.28 294 PHE A N 1
ATOM 2271 C CA . PHE A 1 294 ? 5.441 15.192 -13.349 1 96.28 294 PHE A CA 1
ATOM 2272 C C . PHE A 1 294 ? 6.772 15.352 -14.074 1 96.28 294 PHE A C 1
ATOM 2274 O O . PHE A 1 294 ? 7.159 14.493 -14.869 1 96.28 294 PHE A O 1
ATOM 2281 N N . GLY A 1 295 ? 7.48 16.408 -13.767 1 94.79 295 GLY A N 1
ATOM 2282 C CA . GLY A 1 295 ? 8.803 16.57 -14.349 1 94.79 295 GLY A CA 1
ATOM 2283 C C . GLY A 1 295 ? 9.309 18 -14.292 1 94.79 295 GLY A C 1
ATOM 2284 O O . GLY A 1 295 ? 8.641 18.879 -13.744 1 94.79 295 GLY A O 1
ATOM 2285 N N . LYS A 1 296 ? 10.519 18.054 -14.825 1 93.51 296 LYS A N 1
ATOM 2286 C CA . LYS A 1 296 ? 11.06 19.402 -14.97 1 93.51 296 LYS A CA 1
ATOM 2287 C C . LYS A 1 296 ? 10.126 20.283 -15.796 1 93.51 296 LYS A C 1
ATOM 2289 O O . LYS A 1 296 ? 9.692 19.89 -16.88 1 93.51 296 LYS A O 1
ATOM 2294 N N . GLY A 1 297 ? 9.729 21.408 -15.28 1 94.18 297 GLY A N 1
ATOM 2295 C CA . GLY A 1 297 ? 8.78 22.285 -15.947 1 94.18 297 GLY A CA 1
ATOM 2296 C C . GLY A 1 297 ? 7.346 22.058 -15.508 1 94.18 297 GLY A C 1
ATOM 2297 O O . GLY A 1 297 ? 6.464 22.866 -15.805 1 94.18 297 GLY A O 1
ATOM 2298 N N . GLY A 1 298 ? 7.169 20.94 -14.815 1 96.08 298 GLY A N 1
ATOM 2299 C CA . GLY A 1 298 ? 5.847 20.66 -14.276 1 96.08 298 GLY A CA 1
ATOM 2300 C C . GLY A 1 298 ? 4.928 19.979 -15.272 1 96.08 298 GLY A C 1
ATOM 2301 O O . GLY A 1 298 ? 5.339 19.669 -16.393 1 96.08 298 GLY A O 1
ATOM 2302 N N . HIS A 1 299 ? 3.745 19.644 -14.86 1 97.5 299 HIS A N 1
ATOM 2303 C CA . HIS A 1 299 ? 2.697 19.054 -15.686 1 97.5 299 HIS A CA 1
ATOM 2304 C C . HIS A 1 299 ? 2.321 19.976 -16.841 1 97.5 299 HIS A C 1
ATOM 2306 O O . HIS A 1 299 ? 2.128 21.178 -16.643 1 97.5 299 HIS A O 1
ATOM 2312 N N . PRO A 1 300 ? 2.249 19.447 -18.088 1 96.87 300 PRO A N 1
ATOM 2313 C CA . PRO A 1 300 ? 1.805 20.252 -19.228 1 96.87 300 PRO A CA 1
ATOM 2314 C C . PRO A 1 300 ? 0.303 20.528 -19.207 1 96.87 300 PRO A C 1
ATOM 2316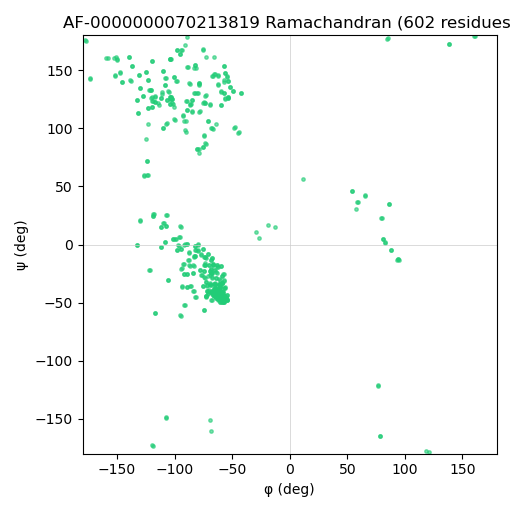 O O . PRO A 1 300 ? -0.47 19.804 -19.84 1 96.87 300 PRO A O 1
ATOM 2319 N N . TRP A 1 301 ? -0.071 21.546 -18.545 1 95.73 301 TRP A N 1
ATOM 2320 C CA . TRP A 1 301 ? -1.479 21.882 -18.359 1 95.73 301 TRP A CA 1
ATOM 2321 C C . TRP A 1 301 ? -2.183 22.042 -19.702 1 95.73 301 TRP A C 1
ATOM 2323 O O . TRP A 1 301 ? -1.572 22.476 -20.682 1 95.73 301 TRP A O 1
ATOM 2333 N N . ALA A 1 302 ? -3.409 21.518 -19.706 1 85.44 302 ALA A N 1
ATOM 2334 C CA . ALA A 1 302 ? -4.204 21.669 -20.922 1 85.44 302 ALA A CA 1
ATOM 2335 C C . ALA A 1 302 ? -4.505 23.139 -21.201 1 85.44 302 ALA A C 1
ATOM 2337 O O . ALA A 1 302 ? -4.618 23.943 -20.273 1 85.44 302 ALA A O 1
ATOM 2338 N N . THR A 1 303 ? -4.093 24.035 -21.991 1 62.81 303 THR A N 1
ATOM 2339 C CA . THR A 1 303 ? -4.334 25.413 -22.402 1 62.81 303 THR A CA 1
ATOM 2340 C C . THR A 1 303 ? -5.778 25.817 -22.12 1 62.81 303 THR A C 1
ATOM 2342 O O . THR A 1 303 ? -6.692 24.999 -22.244 1 62.81 303 THR A O 1
ATOM 2345 N N . MET B 1 1 ? 33.631 22.165 -19.33 1 27.6 1 MET B N 1
ATOM 2346 C CA . MET B 1 1 ? 32.925 22.618 -18.136 1 27.6 1 MET B CA 1
ATOM 2347 C C . MET B 1 1 ? 32.183 21.464 -17.471 1 27.6 1 MET B C 1
ATOM 2349 O O . MET B 1 1 ? 31.374 20.789 -18.111 1 27.6 1 MET B O 1
ATOM 2353 N N . ALA B 1 2 ? 32.667 20.786 -16.527 1 43.98 2 ALA B N 1
ATOM 2354 C CA . ALA B 1 2 ? 32.171 19.619 -15.801 1 43.98 2 ALA B CA 1
ATOM 2355 C C . ALA B 1 2 ? 30.717 19.812 -15.38 1 43.98 2 ALA B C 1
ATOM 2357 O O . ALA B 1 2 ? 30.3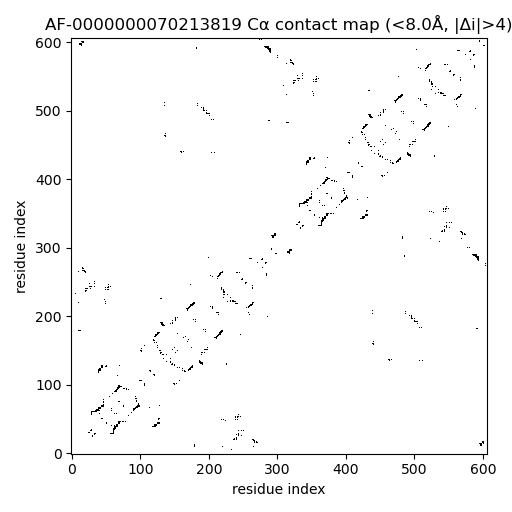69 20.827 -14.774 1 43.98 2 ALA B O 1
ATOM 2358 N N . ASP B 1 3 ? 29.612 19.265 -16.016 1 57.15 3 ASP B N 1
ATOM 2359 C CA . ASP B 1 3 ? 28.165 19.429 -15.925 1 57.15 3 ASP B CA 1
ATOM 2360 C C . ASP B 1 3 ? 27.704 19.445 -14.47 1 57.15 3 ASP B C 1
ATOM 2362 O O . ASP B 1 3 ? 28.05 18.552 -13.693 1 57.15 3 ASP B O 1
ATOM 2366 N N . GLN B 1 4 ? 27.495 20.56 -13.785 1 66.09 4 GLN B N 1
ATOM 2367 C CA . GLN B 1 4 ? 27.036 20.743 -12.412 1 66.09 4 GLN B CA 1
ATOM 2368 C C . GLN B 1 4 ? 25.899 19.782 -12.079 1 66.09 4 GLN B C 1
ATOM 2370 O O . GLN B 1 4 ? 25.016 19.546 -12.907 1 66.09 4 GLN B O 1
ATOM 2375 N N . PRO B 1 5 ? 26.051 19.089 -10.931 1 77.81 5 PRO B N 1
ATOM 2376 C CA . PRO B 1 5 ? 24.993 18.161 -10.523 1 77.81 5 PRO B CA 1
ATOM 2377 C C . PRO B 1 5 ? 23.619 18.823 -10.46 1 77.81 5 PRO B C 1
ATOM 2379 O O . PRO B 1 5 ? 23.51 19.992 -10.081 1 77.81 5 PRO B O 1
ATOM 2382 N N . ASP B 1 6 ? 22.648 18.304 -11.112 1 84.98 6 ASP B N 1
ATOM 2383 C CA . ASP B 1 6 ? 21.264 18.748 -10.979 1 84.98 6 ASP B CA 1
ATOM 2384 C C . ASP B 1 6 ? 20.712 18.415 -9.595 1 84.98 6 ASP B C 1
ATOM 2386 O O . ASP B 1 6 ? 20.205 17.314 -9.371 1 84.98 6 ASP B O 1
ATOM 2390 N N . TYR B 1 7 ? 20.669 19.38 -8.72 1 78.78 7 TYR B N 1
ATOM 2391 C CA . TYR B 1 7 ? 20.315 19.177 -7.32 1 78.78 7 TYR B CA 1
ATOM 2392 C C . TYR B 1 7 ? 18.809 19.011 -7.157 1 78.78 7 TYR B C 1
ATOM 2394 O O . TYR B 1 7 ? 18.336 18.597 -6.096 1 78.78 7 TYR B O 1
ATOM 2402 N N . ASP B 1 8 ? 18.096 19.231 -8.18 1 83.33 8 ASP B N 1
ATOM 2403 C CA . ASP B 1 8 ? 16.647 19.061 -8.129 1 83.33 8 ASP B CA 1
ATOM 2404 C C . ASP B 1 8 ? 16.23 17.723 -8.735 1 83.33 8 ASP B C 1
ATOM 2406 O O . ASP B 1 8 ? 15.038 17.416 -8.815 1 83.33 8 ASP B O 1
ATOM 2410 N N . ALA B 1 9 ? 17.146 16.961 -9.085 1 82.27 9 ALA B N 1
ATOM 2411 C CA . ALA B 1 9 ? 16.889 15.723 -9.816 1 82.27 9 ALA B CA 1
ATOM 2412 C C . ALA B 1 9 ? 15.976 14.795 -9.019 1 82.27 9 ALA B C 1
ATOM 2414 O O . ALA B 1 9 ? 15.196 14.035 -9.597 1 82.27 9 ALA B O 1
ATOM 2415 N N . ILE B 1 10 ? 15.985 14.897 -7.776 1 83.35 10 ILE B N 1
ATOM 2416 C CA . ILE B 1 10 ? 15.211 13.987 -6.94 1 83.35 10 ILE B CA 1
ATOM 2417 C C . ILE B 1 10 ? 13.791 14.522 -6.772 1 83.35 10 ILE B C 1
ATOM 2419 O O . ILE B 1 10 ? 12.876 13.773 -6.422 1 83.35 10 ILE B O 1
ATOM 2423 N N . THR B 1 11 ? 13.629 15.766 -7.038 1 88 11 THR B N 1
ATOM 2424 C CA . THR B 1 11 ? 12.315 16.376 -6.867 1 88 11 THR B CA 1
ATOM 2425 C C . THR B 1 11 ? 11.536 16.356 -8.179 1 88 11 THR B C 1
ATOM 2427 O O . THR B 1 11 ? 10.303 16.385 -8.175 1 88 11 THR B O 1
ATOM 2430 N N . TRP B 1 12 ? 12.239 16.214 -9.287 1 91.17 12 TRP B N 1
ATOM 2431 C CA . TRP B 1 12 ? 11.63 16.356 -10.605 1 91.17 12 TRP B CA 1
ATOM 2432 C C . TRP B 1 12 ? 10.566 15.286 -10.83 1 91.17 12 TRP B C 1
ATOM 2434 O O . TRP B 1 12 ? 9.488 15.575 -11.356 1 91.17 12 TRP B O 1
ATOM 2444 N N . PRO B 1 13 ? 10.788 14.136 -10.34 1 91.37 13 PRO B N 1
ATOM 2445 C CA . PRO B 1 13 ? 9.86 13.048 -10.654 1 91.37 13 PRO B CA 1
ATOM 2446 C C . PRO B 1 13 ? 8.479 13.254 -10.036 1 91.37 13 PRO B C 1
ATOM 2448 O O . PRO B 1 13 ? 7.525 12.561 -10.4 1 91.37 13 PRO B O 1
ATOM 2451 N N . VAL B 1 14 ? 8.385 14.236 -9.116 1 95.41 14 VAL B N 1
ATOM 2452 C CA . VAL B 1 14 ? 7.08 14.469 -8.507 1 95.41 14 VAL B CA 1
ATOM 2453 C C . VAL B 1 14 ? 6.737 15.955 -8.573 1 95.41 14 VAL B C 1
ATOM 2455 O O . VAL B 1 14 ? 5.929 16.448 -7.783 1 95.41 14 VAL B O 1
ATOM 2458 N N . GLN B 1 15 ? 7.387 16.657 -9.473 1 97.24 15 GLN B N 1
ATOM 2459 C CA . GLN B 1 15 ? 7.144 18.089 -9.612 1 97.24 15 GLN B CA 1
ATOM 2460 C C . GLN B 1 15 ? 5.944 18.358 -10.516 1 97.24 15 GLN B C 1
ATOM 2462 O O . GLN B 1 15 ? 6.009 18.134 -11.726 1 97.24 15 GLN B O 1
ATOM 2467 N N . LEU B 1 16 ? 4.873 18.9 -9.991 1 98.09 16 LEU B N 1
ATOM 2468 C CA . LEU B 1 16 ? 3.623 19.136 -10.706 1 98.09 16 LEU B CA 1
ATOM 2469 C C . LEU B 1 16 ? 3.629 20.506 -11.374 1 98.09 16 LEU B C 1
ATOM 2471 O O . LEU B 1 16 ? 3.1 20.667 -12.476 1 98.09 16 LEU B O 1
ATOM 2475 N N . THR B 1 17 ? 4.224 21.539 -10.752 1 97.92 17 THR B N 1
ATOM 2476 C CA . THR B 1 17 ? 4.154 22.926 -11.199 1 97.92 17 THR B CA 1
ATOM 2477 C C . THR B 1 17 ? 5.459 23.344 -11.87 1 97.92 17 THR B C 1
ATOM 2479 O O . THR B 1 17 ? 6.494 22.702 -11.68 1 97.92 17 THR B O 1
ATOM 2482 N N . SER B 1 18 ? 5.438 24.336 -12.631 1 96.56 18 SER B N 1
ATOM 2483 C CA . SER B 1 18 ? 6.639 24.867 -13.268 1 96.56 18 SER B CA 1
ATOM 2484 C C . SER B 1 18 ? 7.546 25.554 -12.252 1 96.56 18 SER B C 1
ATOM 2486 O O . SER B 1 18 ? 8.768 25.4 -12.3 1 96.56 18 SER B O 1
ATOM 2488 N N . LYS B 1 19 ? 6.961 26.287 -11.387 1 95.17 19 LYS B N 1
ATOM 2489 C CA . LYS B 1 19 ? 7.719 26.889 -10.294 1 95.17 19 LYS B CA 1
ATOM 2490 C C . LYS B 1 19 ? 7.995 25.872 -9.191 1 95.17 19 LYS B C 1
ATOM 2492 O O . LYS B 1 19 ? 7.123 25.073 -8.843 1 95.17 19 LYS B O 1
ATOM 2497 N N . VAL B 1 20 ? 9.216 25.916 -8.687 1 94.62 20 VAL B N 1
ATOM 2498 C CA . VAL B 1 20 ? 9.652 24.995 -7.642 1 94.62 20 VAL B CA 1
ATOM 2499 C C . VAL B 1 20 ? 10.085 25.782 -6.407 1 94.62 20 VAL B C 1
ATOM 2501 O O . VAL B 1 20 ? 10.903 26.7 -6.504 1 94.62 20 VAL B O 1
ATOM 2504 N N . HIS B 1 21 ? 9.542 25.476 -5.31 1 95.47 21 HIS B N 1
ATOM 2505 C CA . HIS B 1 21 ? 9.952 26.085 -4.05 1 95.47 21 HIS B CA 1
ATOM 2506 C C . HIS B 1 21 ? 10.785 25.118 -3.215 1 95.47 21 HIS B C 1
ATOM 2508 O O . HIS B 1 21 ? 10.367 23.984 -2.97 1 95.47 21 HIS B O 1
ATOM 2514 N N . ARG B 1 22 ? 11.858 25.551 -2.75 1 95.02 22 ARG B N 1
ATOM 2515 C CA . ARG B 1 22 ? 12.685 24.733 -1.868 1 95.02 22 ARG B CA 1
ATOM 2516 C C . ARG B 1 22 ? 12.891 25.416 -0.52 1 95.02 22 ARG B C 1
ATOM 2518 O O . ARG B 1 22 ? 13.258 24.767 0.461 1 95.02 22 ARG B O 1
ATOM 2525 N N . LYS B 1 23 ? 12.707 26.715 -0.603 1 94.58 23 LYS B N 1
ATOM 2526 C CA . LYS B 1 23 ? 12.776 27.546 0.596 1 94.58 23 LYS B CA 1
ATOM 2527 C C . LYS B 1 23 ? 12.034 28.864 0.395 1 94.58 23 LYS B C 1
ATOM 2529 O O . LYS B 1 23 ? 11.703 29.23 -0.734 1 94.58 23 LYS B O 1
ATOM 2534 N N . ASN B 1 24 ? 11.654 29.559 1.404 1 90.84 24 ASN B N 1
ATOM 2535 C CA . ASN B 1 24 ? 11.158 30.931 1.443 1 90.84 24 ASN B CA 1
ATOM 2536 C C . ASN B 1 24 ? 9.909 31.1 0.584 1 90.84 24 ASN B C 1
ATOM 2538 O O . ASN B 1 24 ? 9.813 32.044 -0.201 1 90.84 24 ASN B O 1
ATOM 2542 N N . ASN B 1 25 ? 9.04 30.149 0.526 1 95.55 25 ASN B N 1
ATOM 2543 C CA . ASN B 1 25 ? 7.723 30.293 -0.086 1 95.55 25 ASN B CA 1
ATOM 2544 C C . ASN B 1 25 ? 6.808 31.179 0.754 1 95.55 25 ASN B C 1
ATOM 2546 O O . ASN B 1 25 ? 6.338 30.763 1.815 1 95.55 25 ASN B O 1
ATOM 2550 N N . PRO B 1 26 ? 6.513 32.43 0.361 1 96.23 26 PRO B N 1
ATOM 2551 C CA . PRO B 1 26 ? 5.721 33.356 1.173 1 96.23 26 PRO B CA 1
ATOM 2552 C C . PRO B 1 26 ? 4.345 32.799 1.53 1 96.23 26 PRO B C 1
ATOM 2554 O O . PRO B 1 26 ? 3.817 33.091 2.606 1 96.23 26 PRO B O 1
ATOM 2557 N N . LEU B 1 27 ? 3.809 31.988 0.656 1 97.64 27 LEU B N 1
ATOM 2558 C CA . LEU B 1 27 ? 2.49 31.41 0.888 1 97.64 27 LEU B CA 1
ATOM 2559 C C . LEU B 1 27 ? 2.522 30.432 2.057 1 97.64 27 LEU B C 1
ATOM 2561 O O . LEU B 1 27 ? 1.493 30.174 2.685 1 97.64 27 LEU B O 1
ATOM 2565 N N . LEU B 1 28 ? 3.716 29.888 2.325 1 98.31 28 LEU B N 1
ATOM 2566 C CA . LEU B 1 28 ? 3.839 28.862 3.355 1 98.31 28 LEU B CA 1
ATOM 2567 C C . LEU B 1 28 ? 4.631 29.384 4.549 1 98.31 28 LEU B C 1
ATOM 2569 O O . LEU B 1 28 ? 5.093 28.601 5.382 1 98.31 28 LEU B O 1
ATOM 2573 N N . ASN B 1 29 ? 4.798 30.716 4.622 1 98.16 29 ASN B N 1
ATOM 2574 C CA . ASN B 1 29 ? 5.46 31.324 5.772 1 98.16 29 ASN B CA 1
ATOM 2575 C C . ASN B 1 29 ? 4.563 31.312 7.006 1 98.16 29 ASN B C 1
ATOM 2577 O O . ASN B 1 29 ? 3.499 31.933 7.011 1 98.16 29 ASN B O 1
ATOM 2581 N N . PRO B 1 30 ? 4.983 30.705 8.081 1 97.25 30 PRO B N 1
ATOM 2582 C CA . PRO B 1 30 ? 4.119 30.578 9.257 1 97.25 30 PRO B CA 1
ATOM 2583 C C . PRO B 1 30 ? 3.745 31.929 9.863 1 97.25 30 PRO B C 1
ATOM 2585 O O . PRO B 1 30 ? 2.773 32.023 10.617 1 97.25 30 PRO B O 1
ATOM 2588 N N . SER B 1 31 ? 4.488 32.95 9.572 1 96.23 31 SER B N 1
ATOM 2589 C CA . SER B 1 31 ? 4.19 34.279 10.095 1 96.23 31 SER B CA 1
ATOM 2590 C C . SER B 1 31 ? 3.135 34.983 9.248 1 96.23 31 SER B C 1
ATOM 2592 O O . SER B 1 31 ? 2.676 36.073 9.597 1 96.23 31 SER B O 1
ATOM 2594 N N . ASN B 1 32 ? 2.81 34.393 8.073 1 97.3 32 ASN B N 1
ATOM 2595 C CA . ASN B 1 32 ? 1.736 34.928 7.242 1 97.3 32 ASN B CA 1
ATOM 2596 C C . ASN B 1 32 ? 0.402 34.932 7.984 1 97.3 32 ASN B C 1
ATOM 2598 O O . ASN B 1 32 ? -0.087 33.878 8.395 1 97.3 32 ASN B O 1
ATOM 2602 N N . PRO B 1 33 ? -0.258 36.102 8.19 1 97.4 33 PRO B N 1
ATOM 2603 C CA . PRO B 1 33 ? -1.52 36.176 8.929 1 97.4 33 PRO B CA 1
ATOM 2604 C C . PRO B 1 33 ? -2.611 35.297 8.323 1 97.4 33 PRO B C 1
ATOM 2606 O O . PRO B 1 33 ? -3.508 34.84 9.035 1 97.4 33 PRO B O 1
ATOM 2609 N N . ALA B 1 34 ? -2.497 35.032 7.061 1 97.99 34 ALA B N 1
ATOM 2610 C CA . ALA B 1 34 ? -3.482 34.185 6.393 1 97.99 34 ALA B CA 1
ATOM 2611 C C . ALA B 1 34 ? -3.385 32.742 6.879 1 97.99 34 ALA B C 1
ATOM 2613 O O . ALA B 1 34 ? -4.293 31.94 6.647 1 97.99 34 ALA B O 1
ATOM 2614 N N . LEU B 1 35 ? -2.272 32.364 7.603 1 98.33 35 LEU B N 1
ATOM 2615 C CA . LEU B 1 35 ? -2.058 31.007 8.095 1 98.33 35 LEU B CA 1
ATOM 2616 C C . LEU B 1 35 ? -2.255 30.94 9.606 1 98.33 35 LEU B C 1
ATOM 2618 O O . LEU B 1 35 ? -1.805 29.992 10.253 1 98.33 35 LEU B O 1
ATOM 2622 N N . SER B 1 36 ? -2.894 31.995 10.115 1 97.77 36 SER B N 1
ATOM 2623 C CA . SER B 1 36 ? -3.099 32.034 11.56 1 97.77 36 SER B CA 1
ATOM 2624 C C . SER B 1 36 ? -3.736 30.743 12.063 1 97.77 36 SER B C 1
ATOM 2626 O O . SER B 1 36 ? -4.696 30.246 11.47 1 97.77 36 SER B O 1
ATOM 2628 N N . ALA B 1 37 ? -3.234 30.218 13.155 1 97.27 37 ALA B N 1
ATOM 2629 C CA . ALA B 1 37 ? -3.765 29.016 13.793 1 97.27 37 ALA B CA 1
ATOM 2630 C C . ALA B 1 37 ? -4.454 29.354 15.112 1 97.27 37 ALA B C 1
ATOM 2632 O O . ALA B 1 37 ? -4.612 28.489 15.977 1 97.27 37 ALA B O 1
ATOM 2633 N N . ALA B 1 38 ? -4.8 30.629 15.267 1 96.33 38 ALA B N 1
ATOM 2634 C CA . ALA B 1 38 ? -5.48 31.057 16.487 1 96.33 38 ALA B CA 1
ATOM 2635 C C . ALA B 1 38 ? -6.718 30.204 16.753 1 96.33 38 ALA B C 1
ATOM 2637 O O . ALA B 1 38 ? -7.536 29.991 15.855 1 96.33 38 ALA B O 1
ATOM 2638 N N . GLY B 1 39 ? -6.763 29.661 17.958 1 96.55 39 GLY B N 1
ATOM 2639 C CA . GLY B 1 39 ? -7.925 28.894 18.376 1 96.55 39 GLY B CA 1
ATOM 2640 C C . GLY B 1 39 ? -7.836 27.426 18.004 1 96.55 39 GLY B C 1
ATOM 2641 O O . GLY B 1 39 ? -8.678 26.624 18.414 1 96.55 39 GLY B O 1
ATOM 2642 N N . LYS B 1 40 ? -6.828 27.042 17.305 1 97.92 40 LYS B N 1
ATOM 2643 C CA . LYS B 1 40 ? -6.722 25.666 16.829 1 97.92 40 LYS B CA 1
ATOM 2644 C C . LYS B 1 40 ? -5.772 24.853 17.704 1 97.92 40 LYS B C 1
ATOM 2646 O O . LYS B 1 40 ? -4.777 25.38 18.206 1 97.92 40 LYS B O 1
ATOM 2651 N N . THR B 1 41 ? -6.103 23.624 17.89 1 98.51 41 THR B N 1
ATOM 2652 C CA . THR B 1 41 ? -5.255 22.647 18.563 1 98.51 41 THR B CA 1
ATOM 2653 C C . THR B 1 41 ? -4.702 21.633 17.566 1 98.51 41 THR B C 1
ATOM 2655 O O . THR B 1 41 ? -5.414 21.191 16.662 1 98.51 41 THR B O 1
ATOM 2658 N N . VAL B 1 42 ? -3.361 21.298 17.722 1 98.81 42 VAL B N 1
ATOM 2659 C CA . VAL B 1 42 ? -2.727 20.381 16.78 1 98.81 42 VAL B CA 1
ATOM 2660 C C . VAL B 1 42 ? -1.995 19.279 17.543 1 98.81 42 VAL B C 1
ATOM 2662 O O . VAL B 1 42 ? -1.4 19.533 18.592 1 98.81 42 VAL B O 1
ATOM 2665 N N . LEU B 1 43 ? -2.145 18.049 17.131 1 98.85 43 LEU B N 1
ATOM 2666 C CA . LEU B 1 43 ? -1.35 16.919 17.599 1 98.85 43 LEU B CA 1
ATOM 2667 C C . LEU B 1 43 ? -0.361 16.469 16.529 1 98.85 43 LEU B C 1
ATOM 2669 O O . LEU B 1 43 ? -0.751 16.199 15.391 1 98.85 43 LEU B O 1
ATOM 2673 N N . ILE B 1 44 ? 0.923 16.426 16.845 1 98.73 44 ILE B N 1
ATOM 2674 C CA . ILE B 1 44 ? 2.005 16.082 15.93 1 98.73 44 ILE B CA 1
ATOM 2675 C C . ILE B 1 44 ? 2.739 14.844 16.44 1 98.73 44 ILE B C 1
ATOM 2677 O O . ILE B 1 44 ? 3.309 14.86 17.534 1 98.73 44 ILE B O 1
ATOM 2681 N N . THR B 1 45 ? 2.726 13.795 15.683 1 98.17 45 THR B N 1
ATOM 2682 C CA . THR B 1 45 ? 3.517 12.62 16.031 1 98.17 45 THR B CA 1
ATOM 2683 C C . THR B 1 45 ? 4.922 12.721 15.445 1 98.17 45 THR B C 1
ATOM 2685 O O . THR B 1 45 ? 5.125 13.365 14.413 1 98.17 45 THR B O 1
ATOM 2688 N N . GLY B 1 46 ? 5.888 12.065 16.108 1 95.86 46 GLY B N 1
ATOM 2689 C CA . GLY B 1 46 ? 7.26 12.125 15.629 1 95.86 46 GLY B CA 1
ATOM 2690 C C . GLY B 1 46 ? 7.86 13.516 15.708 1 95.86 46 GLY B C 1
ATOM 2691 O O . GLY B 1 46 ? 8.527 13.965 14.773 1 95.86 46 GLY B O 1
ATOM 2692 N N . ALA B 1 47 ? 7.651 14.218 16.74 1 95.37 47 ALA B N 1
ATOM 2693 C CA . ALA B 1 47 ? 7.977 15.637 16.853 1 95.37 47 ALA B CA 1
ATOM 2694 C C . ALA B 1 47 ? 9.462 15.837 17.141 1 95.37 47 ALA B C 1
ATOM 2696 O O . ALA B 1 47 ? 9.958 16.966 17.122 1 95.37 47 ALA B O 1
ATOM 2697 N N . THR B 1 48 ? 10.198 14.756 17.335 1 91.88 48 THR B N 1
ATOM 2698 C CA . THR B 1 48 ? 11.605 14.897 17.691 1 91.88 48 THR B CA 1
ATOM 2699 C C . THR B 1 48 ? 12.484 14.872 16.444 1 91.88 48 THR B C 1
ATOM 2701 O O . THR B 1 48 ? 13.67 15.203 16.507 1 91.88 48 THR B O 1
ATOM 2704 N N . GLY B 1 49 ? 11.942 14.402 15.346 1 89.47 49 GLY B N 1
ATOM 2705 C CA . GLY B 1 49 ? 12.671 14.465 14.089 1 89.47 49 GLY B CA 1
ATOM 2706 C C . GLY B 1 49 ? 12.703 15.857 13.488 1 89.47 49 GLY B C 1
ATOM 2707 O O . GLY B 1 49 ? 11.966 16.745 13.923 1 89.47 49 GLY B O 1
ATOM 2708 N N . GLY B 1 50 ? 13.513 16.079 12.508 1 89.51 50 GLY B N 1
ATOM 2709 C CA . GLY B 1 50 ? 13.702 17.382 11.891 1 89.51 50 GLY B CA 1
ATOM 2710 C C . GLY B 1 50 ? 12.415 17.979 11.352 1 89.51 50 GLY B C 1
ATOM 2711 O O . GLY B 1 50 ? 12.113 19.147 11.605 1 89.51 50 GLY B O 1
ATOM 2712 N N . ILE B 1 51 ? 11.616 17.207 10.676 1 95.93 51 ILE B N 1
ATOM 2713 C CA . ILE B 1 51 ? 10.377 17.691 10.076 1 95.93 51 ILE B CA 1
ATOM 2714 C C . ILE B 1 51 ? 9.339 17.942 11.167 1 95.93 51 ILE B C 1
ATOM 2716 O O . ILE B 1 51 ? 8.676 18.982 11.174 1 95.93 51 ILE B O 1
ATOM 2720 N N . GLY B 1 52 ? 9.197 17.012 12.127 1 96.97 52 GLY B N 1
ATOM 2721 C CA . GLY B 1 52 ? 8.254 17.165 13.224 1 96.97 52 GLY B CA 1
ATOM 2722 C C . GLY B 1 52 ? 8.52 18.395 14.072 1 96.97 52 GLY B C 1
ATOM 2723 O O . GLY B 1 52 ? 7.589 19.11 14.447 1 96.97 52 GLY B O 1
ATOM 2724 N N . ARG B 1 53 ? 9.784 18.632 14.337 1 95.96 53 ARG B N 1
ATOM 2725 C CA . ARG B 1 53 ? 10.169 19.822 15.088 1 95.96 53 ARG B CA 1
ATOM 2726 C C . ARG B 1 53 ? 9.778 21.092 14.34 1 95.96 53 ARG B C 1
ATOM 2728 O O . ARG B 1 53 ? 9.255 22.035 14.937 1 95.96 53 ARG B O 1
ATOM 2735 N N . ALA B 1 54 ? 10.019 21.105 13.06 1 97.13 54 ALA B N 1
ATOM 2736 C CA . ALA B 1 54 ? 9.708 22.271 12.237 1 97.13 54 ALA B CA 1
ATOM 2737 C C . ALA B 1 54 ? 8.204 22.526 12.194 1 97.13 54 ALA B C 1
ATOM 2739 O O . ALA B 1 54 ? 7.763 23.678 12.208 1 97.13 54 ALA B O 1
ATOM 2740 N N . ILE B 1 55 ? 7.407 21.466 12.13 1 98.57 55 ILE B N 1
ATOM 2741 C CA . ILE B 1 55 ? 5.955 21.615 12.143 1 98.57 55 ILE B CA 1
ATOM 2742 C C . ILE B 1 55 ? 5.514 22.254 13.458 1 98.57 55 ILE B C 1
ATOM 2744 O O . ILE B 1 55 ? 4.729 23.205 13.461 1 98.57 55 ILE B O 1
ATOM 2748 N N . ALA B 1 56 ? 6.037 21.751 14.565 1 97.96 56 ALA B N 1
ATOM 2749 C CA . ALA B 1 56 ? 5.688 22.307 15.87 1 97.96 56 ALA B CA 1
ATOM 2750 C C . ALA B 1 56 ? 6.055 23.786 15.952 1 97.96 56 ALA B C 1
ATOM 2752 O O . ALA B 1 56 ? 5.259 24.604 16.42 1 97.96 56 ALA B O 1
ATOM 2753 N N . GLU B 1 57 ? 7.207 24.138 15.481 1 96.9 57 GLU B N 1
ATOM 2754 C CA . GLU B 1 57 ? 7.668 25.523 15.492 1 96.9 57 GLU B CA 1
ATOM 2755 C C . GLU B 1 57 ? 6.778 26.408 14.624 1 96.9 57 GLU B C 1
ATOM 2757 O O . GLU B 1 57 ? 6.467 27.541 14.998 1 96.9 57 GLU B O 1
ATOM 2762 N N . ALA B 1 58 ? 6.398 25.916 13.479 1 97.77 58 ALA B N 1
ATOM 2763 C CA . ALA B 1 58 ? 5.528 26.668 12.579 1 97.77 58 ALA B CA 1
ATOM 2764 C C . ALA B 1 58 ? 4.187 26.973 13.24 1 97.77 58 ALA B C 1
ATOM 2766 O O . ALA B 1 58 ? 3.693 28.101 13.166 1 97.77 58 ALA B O 1
ATOM 2767 N N . TRP B 1 59 ? 3.602 25.989 13.887 1 98.15 59 TRP B N 1
ATOM 2768 C CA . TRP B 1 59 ? 2.299 26.164 14.52 1 98.15 59 TRP B CA 1
ATOM 2769 C C . TRP B 1 59 ? 2.397 27.102 15.718 1 98.15 59 TRP B C 1
ATOM 2771 O O . TRP B 1 59 ? 1.456 27.842 16.014 1 98.15 59 TRP B O 1
ATOM 2781 N N . ARG B 1 60 ? 3.528 27.034 16.423 1 97.25 60 ARG B N 1
ATOM 2782 C CA . ARG B 1 60 ? 3.775 27.998 17.49 1 97.25 60 ARG B CA 1
ATOM 2783 C C . ARG B 1 60 ? 3.839 29.419 16.94 1 97.25 60 ARG B C 1
ATOM 2785 O O . ARG B 1 60 ? 3.201 30.328 17.475 1 97.25 60 ARG B O 1
ATOM 2792 N N . THR B 1 61 ? 4.577 29.575 15.891 1 96.32 61 THR B N 1
ATOM 2793 C CA . THR B 1 61 ? 4.741 30.872 15.245 1 96.32 61 THR B CA 1
ATOM 2794 C C . THR B 1 61 ? 3.398 31.408 14.759 1 96.32 61 THR B C 1
ATOM 2796 O O . THR B 1 61 ? 3.134 32.609 14.846 1 96.32 61 THR B O 1
ATOM 2799 N N . ALA B 1 62 ? 2.525 30.523 14.31 1 96.92 62 ALA B N 1
ATOM 2800 C CA . ALA B 1 62 ? 1.236 30.906 13.741 1 96.92 62 ALA B CA 1
ATOM 2801 C C . ALA B 1 62 ? 0.206 31.164 14.837 1 96.92 62 ALA B C 1
ATOM 2803 O O . ALA B 1 62 ? -0.934 31.535 14.552 1 96.92 62 ALA B O 1
ATOM 2804 N N . GLY B 1 63 ? 0.556 30.923 16.114 1 96.26 63 GLY B N 1
ATOM 2805 C CA . GLY B 1 63 ? -0.283 31.302 17.24 1 96.26 63 GLY B CA 1
ATOM 2806 C C . GLY B 1 63 ? -1.326 30.257 17.586 1 96.26 63 GLY B C 1
ATOM 2807 O O . GLY B 1 63 ? -2.454 30.595 17.951 1 96.26 63 GLY B O 1
ATOM 2808 N N . ALA B 1 64 ? -1.014 28.98 17.433 1 97.3 64 ALA B N 1
ATOM 2809 C CA . ALA B 1 64 ? -1.933 27.908 17.807 1 97.3 64 ALA B CA 1
ATOM 2810 C C . ALA B 1 64 ? -2.348 28.027 19.271 1 97.3 64 ALA B C 1
ATOM 2812 O O . ALA B 1 64 ? -1.571 28.496 20.106 1 97.3 64 ALA B O 1
ATOM 2813 N N . LYS B 1 65 ? -3.604 27.599 19.505 1 97.04 65 LYS B N 1
ATOM 2814 C CA . LYS B 1 65 ? -4.072 27.562 20.888 1 97.04 65 LYS B CA 1
ATOM 2815 C C . LYS B 1 65 ? -3.263 26.568 21.716 1 97.04 65 LYS B C 1
ATOM 2817 O O . LYS B 1 65 ? -2.853 26.875 22.838 1 97.04 65 LYS B O 1
ATOM 2822 N N . ALA B 1 66 ? -3.058 25.399 21.148 1 97.7 66 ALA B N 1
ATOM 2823 C CA . ALA B 1 66 ? -2.298 24.362 21.841 1 97.7 66 ALA B CA 1
ATOM 2824 C C . ALA B 1 66 ? -1.594 23.441 20.848 1 97.7 66 ALA B C 1
ATOM 2826 O O . ALA B 1 66 ? -2.113 23.177 19.761 1 97.7 66 ALA B O 1
ATOM 2827 N N . ILE B 1 67 ? -0.407 22.973 21.236 1 98.04 67 ILE B N 1
ATOM 2828 C CA . ILE B 1 67 ? 0.393 22.023 20.47 1 98.04 67 ILE B CA 1
ATOM 2829 C C . ILE B 1 67 ? 0.689 20.791 21.323 1 98.04 67 ILE B C 1
ATOM 2831 O O . ILE B 1 67 ? 1.267 20.903 22.406 1 98.04 67 ILE B O 1
ATOM 2835 N N . VAL B 1 68 ? 0.201 19.654 20.887 1 98.26 68 VAL B N 1
ATOM 2836 C CA . VAL B 1 68 ? 0.495 18.374 21.524 1 98.26 68 VAL B CA 1
ATOM 2837 C C . VAL B 1 68 ? 1.518 17.606 20.692 1 98.26 68 VAL B C 1
ATOM 2839 O O . VAL B 1 68 ? 1.326 17.405 19.49 1 98.26 68 VAL B O 1
ATOM 2842 N N . ILE B 1 69 ? 2.638 17.201 21.32 1 97.92 69 ILE B N 1
ATOM 2843 C CA . ILE B 1 69 ? 3.673 16.478 20.59 1 97.92 69 ILE B CA 1
ATOM 2844 C C . ILE B 1 69 ? 3.964 15.151 21.287 1 97.92 69 ILE B C 1
ATOM 2846 O O . ILE B 1 69 ? 3.788 15.028 22.501 1 97.92 69 ILE B O 1
ATOM 2850 N N . THR B 1 70 ? 4.328 14.168 20.467 1 96.87 70 THR B N 1
ATOM 2851 C CA . THR B 1 70 ? 4.752 12.884 21.013 1 96.87 70 THR B CA 1
ATOM 2852 C C . THR B 1 70 ? 5.945 12.333 20.238 1 96.87 70 THR B C 1
ATOM 2854 O O . THR B 1 70 ? 6.249 12.804 19.139 1 96.87 70 THR B O 1
ATOM 2857 N N . GLY B 1 71 ? 6.641 11.427 20.827 1 91.11 71 GLY B N 1
ATOM 2858 C CA . GLY B 1 71 ? 7.805 10.726 20.311 1 91.11 71 GLY B CA 1
ATOM 2859 C C . GLY B 1 71 ? 8.333 9.667 21.261 1 91.11 71 GLY B C 1
ATOM 2860 O O . GLY B 1 71 ? 7.825 9.515 22.374 1 91.11 71 GLY B O 1
ATOM 2861 N N . ARG B 1 72 ? 9.277 8.969 20.83 1 86.39 72 ARG B N 1
ATOM 2862 C CA . ARG B 1 72 ? 9.767 7.837 21.609 1 86.39 72 ARG B CA 1
ATOM 2863 C C . ARG B 1 72 ? 10.862 8.27 22.577 1 86.39 72 ARG B C 1
ATOM 2865 O O . ARG B 1 72 ? 11.101 7.61 23.59 1 86.39 72 ARG B O 1
ATOM 2872 N N . ASN B 1 73 ? 11.524 9.364 22.193 1 87.75 73 ASN B N 1
ATOM 2873 C CA . ASN B 1 73 ? 12.654 9.83 22.991 1 87.75 73 ASN B CA 1
ATOM 2874 C C . ASN B 1 73 ? 12.256 10.984 23.905 1 87.75 73 ASN B C 1
ATOM 2876 O O . ASN B 1 73 ? 12.175 12.132 23.464 1 87.75 73 ASN B O 1
ATOM 2880 N N . GLN B 1 74 ? 12.18 10.68 25.147 1 91.6 74 GLN B N 1
ATOM 2881 C CA . GLN B 1 74 ? 11.679 11.657 26.109 1 91.6 74 GLN B CA 1
ATOM 2882 C C . GLN B 1 74 ? 12.613 12.859 26.21 1 91.6 74 GLN B C 1
ATOM 2884 O O . GLN B 1 74 ? 12.156 14.001 26.297 1 91.6 74 GLN B O 1
ATOM 2889 N N . LYS B 1 75 ? 13.882 12.594 26.27 1 92.77 75 LYS B N 1
ATOM 2890 C CA . LYS B 1 75 ? 14.853 13.678 26.389 1 92.77 75 LYS B CA 1
ATOM 2891 C C . LYS B 1 75 ? 14.76 14.632 25.202 1 92.77 75 LYS B C 1
ATOM 2893 O O . LYS B 1 75 ? 14.747 15.852 25.379 1 92.77 75 LYS B O 1
ATOM 2898 N N . ARG B 1 76 ? 14.624 14.122 24.015 1 92.51 76 ARG B N 1
ATOM 2899 C CA . ARG B 1 76 ? 14.523 14.94 22.81 1 92.51 76 ARG B CA 1
ATOM 2900 C C . ARG B 1 76 ? 13.2 15.697 22.772 1 92.51 76 ARG B C 1
ATOM 2902 O O . ARG B 1 76 ? 13.138 16.824 22.276 1 92.51 76 ARG B O 1
ATOM 2909 N N . LEU B 1 77 ? 12.202 15.076 23.293 1 94.85 77 LEU B N 1
ATOM 2910 C CA . LEU B 1 77 ? 10.902 15.735 23.349 1 94.85 77 LEU B CA 1
ATOM 2911 C C . LEU B 1 77 ? 10.952 16.959 24.257 1 94.85 77 LEU B C 1
ATOM 2913 O O . LEU B 1 77 ? 10.383 18.003 23.929 1 94.85 77 LEU B O 1
ATOM 2917 N N . GLN B 1 78 ? 11.622 16.822 25.331 1 94.08 78 GLN B N 1
ATOM 2918 C CA . GLN B 1 78 ? 11.748 17.937 26.263 1 94.08 78 GLN B CA 1
ATOM 2919 C C . GLN B 1 78 ? 12.533 19.088 25.64 1 94.08 78 GLN B C 1
ATOM 2921 O O . GLN B 1 78 ? 12.225 20.258 25.88 1 94.08 78 GLN B O 1
ATOM 2926 N N . GLU B 1 79 ? 13.492 18.747 24.898 1 94.35 79 GLU B N 1
ATOM 2927 C CA . GLU B 1 79 ? 14.248 19.776 24.19 1 94.35 79 GLU B CA 1
ATOM 2928 C C . GLU B 1 79 ? 13.353 20.56 23.235 1 94.35 79 GLU B C 1
ATOM 2930 O O . GLU B 1 79 ? 13.485 21.779 23.113 1 94.35 79 GLU B O 1
ATOM 2935 N N . VAL B 1 80 ? 12.476 19.863 22.574 1 94.62 80 VAL B N 1
ATOM 2936 C CA . VAL B 1 80 ? 11.543 20.51 21.658 1 94.62 80 VAL B CA 1
ATOM 2937 C C . VAL B 1 80 ? 10.611 21.435 22.438 1 94.62 80 VAL B C 1
ATOM 2939 O O . VAL B 1 80 ? 10.376 22.576 22.032 1 94.62 80 VAL B O 1
ATOM 2942 N N . VAL B 1 81 ? 10.116 20.989 23.547 1 94.53 81 VAL B N 1
ATOM 2943 C CA . VAL B 1 81 ? 9.212 21.777 24.378 1 94.53 81 VAL B CA 1
ATOM 2944 C C . VAL B 1 81 ? 9.914 23.053 24.838 1 94.53 81 VAL B C 1
ATOM 2946 O O . VAL B 1 81 ? 9.347 24.145 24.755 1 94.53 81 VAL B O 1
ATOM 2949 N N . GLU B 1 82 ? 11.11 22.934 25.283 1 94.15 82 GLU B N 1
ATOM 2950 C CA . GLU B 1 82 ? 11.872 24.078 25.774 1 94.15 82 GLU B CA 1
ATOM 2951 C C . GLU B 1 82 ? 12.092 25.109 24.67 1 94.15 82 GLU B C 1
ATOM 2953 O O . GLU B 1 82 ? 11.97 26.313 24.905 1 94.15 82 GLU B O 1
ATOM 2958 N N . LYS B 1 83 ? 12.385 24.599 23.562 1 92.59 83 LYS B N 1
ATOM 2959 C CA . LYS B 1 83 ? 12.591 25.5 22.432 1 92.59 83 LYS B CA 1
ATOM 2960 C C . LYS B 1 83 ? 11.304 26.241 22.079 1 92.59 83 LYS B C 1
ATOM 2962 O O . LYS B 1 83 ? 11.328 27.444 21.81 1 92.59 83 LYS B O 1
ATOM 2967 N N . LEU B 1 84 ? 10.209 25.537 22.06 1 93.81 84 LEU B N 1
ATOM 2968 C CA . LEU B 1 84 ? 8.922 26.13 21.715 1 93.81 84 LEU B CA 1
ATOM 2969 C C . LEU B 1 84 ? 8.498 27.155 22.761 1 93.81 84 LEU B C 1
ATOM 2971 O O . LEU B 1 84 ? 7.946 28.204 22.421 1 93.81 84 LEU B O 1
ATOM 2975 N N . GLU B 1 85 ? 8.772 26.859 23.959 1 91.1 85 GLU B N 1
ATOM 2976 C CA . GLU B 1 85 ? 8.358 27.737 25.05 1 91.1 85 GLU B CA 1
ATOM 2977 C C . GLU B 1 85 ? 9.232 28.986 25.115 1 91.1 85 GLU B C 1
ATOM 2979 O O . GLU B 1 85 ? 8.797 30.03 25.605 1 91.1 85 GLU B O 1
ATOM 2984 N N . ALA B 1 86 ? 10.428 28.822 24.666 1 88.17 86 ALA B N 1
ATOM 2985 C CA . ALA B 1 86 ? 11.351 29.953 24.688 1 88.17 86 ALA B CA 1
ATOM 2986 C C . ALA B 1 86 ? 10.952 31.007 23.659 1 88.17 86 ALA B C 1
ATOM 2988 O O . ALA B 1 86 ? 11.362 32.166 23.757 1 88.17 86 ALA B O 1
ATOM 2989 N N . THR B 1 87 ? 10.341 30.52 22.727 1 76.75 87 THR B N 1
ATOM 2990 C CA . THR B 1 87 ? 9.927 31.466 21.697 1 76.75 87 THR B CA 1
ATOM 2991 C C . THR B 1 87 ? 8.68 32.229 22.133 1 76.75 87 THR B C 1
ATOM 2993 O O . THR B 1 87 ? 7.751 31.643 22.693 1 76.75 87 THR B O 1
ATOM 2996 N N . VAL B 1 88 ? 8.945 33.384 23.021 1 60.51 88 VAL B N 1
ATOM 2997 C CA . VAL B 1 88 ? 8.125 34.311 23.793 1 60.51 88 VAL B CA 1
ATOM 2998 C C . VAL B 1 88 ? 6.744 34.436 23.154 1 60.51 88 VAL B C 1
ATOM 3000 O O . VAL B 1 88 ? 6.265 35.545 22.907 1 60.51 88 VAL B O 1
ATOM 3003 N N . GLN B 1 89 ? 6.444 33.65 22.117 1 59.29 89 GLN B N 1
ATOM 3004 C CA . GLN B 1 89 ? 5.223 34.246 21.584 1 59.29 89 GLN B CA 1
ATOM 3005 C C . GLN B 1 89 ? 4.058 34.075 22.554 1 59.29 89 GLN B C 1
ATOM 3007 O O . GLN B 1 89 ? 4.191 33.404 23.58 1 59.29 89 GLN B O 1
ATOM 3012 N N . ASP B 1 90 ? 2.774 34.196 22.112 1 65.24 90 ASP B N 1
ATOM 3013 C CA . ASP B 1 90 ? 1.38 34.311 22.529 1 65.24 90 ASP B CA 1
ATOM 3014 C C . ASP B 1 90 ? 0.906 33.033 23.217 1 65.24 90 ASP B C 1
ATOM 3016 O O . ASP B 1 90 ? 1.655 32.058 23.312 1 65.24 90 ASP B O 1
ATOM 3020 N N . GLY B 1 91 ? -0.126 32.949 23.986 1 85.02 91 GLY B N 1
ATOM 3021 C CA . GLY B 1 91 ? -1.111 32.139 24.685 1 85.02 91 GLY B CA 1
ATOM 3022 C C . GLY B 1 91 ? -1.127 30.693 24.229 1 85.02 91 GLY B C 1
ATOM 3023 O O . GLY B 1 91 ? -2.016 29.927 24.606 1 85.02 91 GLY B O 1
ATOM 3024 N N . THR B 1 92 ? 0.166 30.277 23.374 1 93.15 92 THR B N 1
ATOM 3025 C CA . THR B 1 92 ? 0.152 28.887 22.934 1 93.15 92 THR B CA 1
ATOM 3026 C C . THR B 1 92 ? 0.648 27.963 24.043 1 93.15 92 THR B C 1
ATOM 3028 O O . THR B 1 92 ? 1.713 28.192 24.62 1 93.15 92 THR B O 1
ATOM 3031 N N . THR B 1 93 ? -0.053 26.906 24.359 1 95.17 93 THR B N 1
ATOM 3032 C CA . THR B 1 93 ? 0.38 25.898 25.32 1 95.17 93 THR B CA 1
ATOM 3033 C C . THR B 1 93 ? 0.979 24.69 24.605 1 95.17 93 THR B C 1
ATOM 3035 O O . THR B 1 93 ? 0.511 24.303 23.532 1 95.17 93 THR B O 1
ATOM 3038 N N . VAL B 1 94 ? 2.051 24.189 25.216 1 95.8 94 VAL B N 1
ATOM 3039 C CA . VAL B 1 94 ? 2.718 23.027 24.637 1 95.8 94 VAL B CA 1
ATOM 3040 C C . VAL B 1 94 ? 2.639 21.85 25.606 1 95.8 94 VAL B C 1
ATOM 3042 O O . VAL B 1 94 ? 2.941 21.993 26.793 1 95.8 94 VAL B O 1
ATOM 3045 N N . HIS B 1 95 ? 2.143 20.712 25.088 1 95.8 95 HIS B N 1
ATOM 3046 C CA . HIS B 1 95 ? 2.071 19.472 25.853 1 95.8 95 HIS B CA 1
ATOM 3047 C C . HIS B 1 95 ? 2.869 18.362 25.18 1 95.8 95 HIS B C 1
ATOM 3049 O O . HIS B 1 95 ? 2.83 18.217 23.955 1 95.8 95 HIS B O 1
ATOM 3055 N N . SER B 1 96 ? 3.652 17.672 25.932 1 95.97 96 SER B N 1
ATOM 3056 C CA . SER B 1 96 ? 4.432 16.559 25.401 1 95.97 96 SER B CA 1
ATOM 3057 C C . SER B 1 96 ? 4.116 15.262 26.138 1 95.97 96 SER B C 1
ATOM 3059 O O . SER B 1 96 ? 3.995 15.252 27.365 1 95.97 96 SER B O 1
ATOM 3061 N N . PHE B 1 97 ? 3.898 14.248 25.393 1 92.03 97 PHE B N 1
ATOM 3062 C CA . PHE B 1 97 ? 3.672 12.928 25.969 1 92.03 97 PHE B CA 1
ATOM 3063 C C . PHE B 1 97 ? 4.676 11.92 25.423 1 92.03 97 PHE B C 1
ATOM 3065 O O . PHE B 1 97 ? 4.615 11.549 24.249 1 92.03 97 PHE B O 1
ATOM 3072 N N . GLY B 1 98 ? 5.645 11.568 26.163 1 84.79 98 GLY B N 1
ATOM 3073 C CA . GLY B 1 98 ? 6.698 10.637 25.788 1 84.79 98 GLY B CA 1
ATOM 3074 C C . GLY B 1 98 ? 6.364 9.194 26.116 1 84.79 98 GLY B C 1
ATOM 3075 O O . GLY B 1 98 ? 5.28 8.903 26.627 1 84.79 98 GLY B O 1
ATOM 3076 N N . SER B 1 99 ? 7.351 8.387 25.725 1 83.81 99 SER B N 1
ATOM 3077 C CA . SER B 1 99 ? 7.297 6.944 25.936 1 83.81 99 SER B CA 1
ATOM 3078 C C . SER B 1 99 ? 6.062 6.335 25.281 1 83.81 99 SER B C 1
ATOM 3080 O O . SER B 1 99 ? 5.399 5.478 25.869 1 83.81 99 SER B O 1
ATOM 3082 N N . ILE B 1 100 ? 5.681 6.972 24.232 1 90.43 100 ILE B N 1
ATOM 3083 C CA . ILE B 1 100 ? 4.568 6.442 23.451 1 90.43 100 ILE B CA 1
ATOM 3084 C C . ILE B 1 100 ? 5.103 5.7 22.228 1 90.43 100 ILE B C 1
ATOM 3086 O O . ILE B 1 100 ? 5.856 6.265 21.432 1 90.43 100 ILE B O 1
ATOM 3090 N N . ASP B 1 101 ? 4.811 4.487 22.181 1 94.74 101 ASP B N 1
ATOM 3091 C CA . ASP B 1 101 ? 5.013 3.722 20.954 1 94.74 101 ASP B CA 1
ATOM 3092 C C . ASP B 1 101 ? 3.754 3.725 20.092 1 94.74 101 ASP B C 1
ATOM 3094 O O . ASP B 1 101 ? 2.792 3.012 20.386 1 94.74 101 ASP B O 1
ATOM 3098 N N . ILE B 1 102 ? 3.804 4.46 19.052 1 96.87 102 ILE B N 1
ATOM 3099 C CA . ILE B 1 102 ? 2.601 4.736 18.274 1 96.87 102 ILE B CA 1
ATOM 3100 C C . ILE B 1 102 ? 2.163 3.473 17.535 1 96.87 102 ILE B C 1
ATOM 3102 O O . ILE B 1 102 ? 1.083 3.437 16.941 1 96.87 102 ILE B O 1
ATOM 3106 N N . THR B 1 103 ? 2.983 2.39 17.552 1 97.13 103 THR B N 1
ATOM 3107 C CA . THR B 1 103 ? 2.604 1.142 16.899 1 97.13 103 THR B CA 1
ATOM 3108 C C . THR B 1 103 ? 1.792 0.262 17.844 1 97.13 103 THR B C 1
ATOM 3110 O O . THR B 1 103 ? 1.291 -0.791 17.444 1 97.13 103 THR B O 1
ATOM 3113 N N . LYS B 1 104 ? 1.675 0.657 19.091 1 97.29 104 LYS B N 1
ATOM 3114 C CA . LYS B 1 104 ? 0.931 -0.104 20.091 1 97.29 104 LYS B CA 1
ATOM 3115 C C . LYS B 1 104 ? -0.427 0.533 20.368 1 97.29 104 LYS B C 1
ATOM 3117 O O . LYS B 1 104 ? -0.504 1.702 20.753 1 97.29 104 LYS B O 1
ATOM 3122 N N . GLU B 1 105 ? -1.417 -0.224 20.259 1 97.45 105 GLU B N 1
ATOM 3123 C CA . GLU B 1 105 ? -2.782 0.27 20.416 1 97.45 105 GLU B CA 1
ATOM 3124 C C . GLU B 1 105 ? -2.981 0.914 21.785 1 97.45 105 GLU B C 1
ATOM 3126 O O . GLU B 1 105 ? -3.548 2.004 21.887 1 97.45 105 GLU B O 1
ATOM 3131 N N . GLU B 1 106 ? -2.499 0.326 22.818 1 96.98 106 GLU B N 1
ATOM 3132 C CA . GLU B 1 106 ? -2.695 0.816 24.179 1 96.98 106 GLU B CA 1
ATOM 3133 C C . GLU B 1 106 ? -1.982 2.148 24.394 1 96.98 106 GLU B C 1
ATOM 3135 O O . GLU B 1 106 ? -2.498 3.03 25.082 1 96.98 106 GLU B O 1
ATOM 3140 N N . ASP B 1 107 ? -0.786 2.275 23.855 1 97.38 107 ASP B N 1
ATOM 3141 C CA . ASP B 1 107 ? -0.039 3.522 23.976 1 97.38 107 ASP B CA 1
ATOM 3142 C C . ASP B 1 107 ? -0.752 4.662 23.252 1 97.38 107 ASP B C 1
ATOM 3144 O O . ASP B 1 107 ? -0.829 5.78 23.767 1 97.38 107 ASP B O 1
ATOM 3148 N N . VAL B 1 108 ? -1.309 4.378 22.075 1 98.09 108 VAL B N 1
ATOM 3149 C CA . VAL B 1 108 ? -2.01 5.399 21.303 1 98.09 108 VAL B CA 1
ATOM 3150 C C . VAL B 1 108 ? -3.289 5.809 22.03 1 98.09 108 VAL B C 1
ATOM 3152 O O . VAL B 1 108 ? -3.618 6.996 22.097 1 98.09 108 VAL B O 1
ATOM 3155 N N . ALA B 1 109 ? -3.951 4.842 22.569 1 97.55 109 ALA B N 1
ATOM 3156 C CA . ALA B 1 109 ? -5.134 5.154 23.367 1 97.55 109 ALA B CA 1
ATOM 3157 C C . ALA B 1 109 ? -4.783 6.081 24.528 1 97.55 109 ALA B C 1
ATOM 3159 O O . ALA B 1 109 ? -5.503 7.045 24.799 1 97.55 109 ALA B O 1
ATOM 3160 N N . THR B 1 110 ? -3.69 5.816 25.19 1 97.45 110 THR B N 1
ATOM 3161 C CA . THR B 1 110 ? -3.227 6.636 26.303 1 97.45 110 THR B CA 1
ATOM 3162 C C . THR B 1 110 ? -2.883 8.046 25.83 1 97.45 110 THR B C 1
ATOM 3164 O O . THR B 1 110 ? -3.233 9.029 26.485 1 97.45 110 THR B O 1
ATOM 3167 N N . LEU B 1 111 ? -2.233 8.15 24.712 1 97.97 111 LEU B N 1
ATOM 3168 C CA . LEU B 1 111 ? -1.885 9.441 24.128 1 97.97 111 LEU B CA 1
ATOM 3169 C C . LEU B 1 111 ? -3.131 10.292 23.908 1 97.97 111 LEU B C 1
ATOM 3171 O O . LEU B 1 111 ? -3.183 11.447 24.337 1 97.97 111 LEU B O 1
ATOM 3175 N N . TRP B 1 112 ? -4.111 9.748 23.32 1 98.29 112 TRP B N 1
ATOM 3176 C CA . TRP B 1 112 ? -5.304 10.503 22.951 1 98.29 112 TRP B CA 1
ATOM 3177 C C . TRP B 1 112 ? -6.132 10.849 24.184 1 98.29 112 TRP B C 1
ATOM 3179 O O . TRP B 1 112 ? -6.745 11.917 24.249 1 98.29 112 TRP B O 1
ATOM 3189 N N . LYS B 1 113 ? -6.137 9.92 25.141 1 98.01 113 LYS B N 1
ATOM 3190 C CA . LYS B 1 113 ? -6.794 10.233 26.407 1 98.01 113 LYS B CA 1
ATOM 3191 C C . LYS B 1 113 ? -6.139 11.432 27.085 1 98.01 113 LYS B C 1
ATOM 3193 O O . LYS B 1 113 ? -6.82 12.389 27.46 1 98.01 113 LYS B O 1
ATOM 3198 N N . LYS B 1 114 ? -4.851 11.426 27.211 1 97.47 114 LYS B N 1
ATOM 3199 C CA . LYS B 1 114 ? -4.109 12.495 27.873 1 97.47 114 LYS B CA 1
ATOM 3200 C C . LYS B 1 114 ? -4.221 13.804 27.097 1 97.47 114 LYS B C 1
ATOM 3202 O O . LYS B 1 114 ? -4.334 14.878 27.693 1 97.47 114 LYS B O 1
ATOM 3207 N N . ALA B 1 115 ? -4.147 13.722 25.789 1 98.03 115 ALA B N 1
ATOM 3208 C CA . ALA B 1 115 ? -4.309 14.909 24.954 1 98.03 115 ALA B CA 1
ATOM 3209 C C . ALA B 1 115 ? -5.683 15.54 25.159 1 98.03 115 ALA B C 1
ATOM 3211 O O . ALA B 1 115 ? -5.798 16.76 25.306 1 98.03 115 ALA B O 1
ATOM 3212 N N . GLY B 1 116 ? -6.705 14.695 25.17 1 97.77 116 GLY B N 1
ATOM 3213 C CA . GLY B 1 116 ? -8.055 15.178 25.412 1 97.77 116 GLY B CA 1
ATOM 3214 C C . GLY B 1 116 ? -8.21 15.868 26.753 1 97.77 116 GLY B C 1
ATOM 3215 O O . GLY B 1 116 ? -8.858 16.912 26.849 1 97.77 116 GLY B O 1
ATOM 3216 N N . GLU B 1 117 ? -7.629 15.312 27.734 1 97.79 117 GLU B N 1
ATOM 3217 C CA . GLU B 1 117 ? -7.678 15.897 29.07 1 97.79 117 GLU B CA 1
ATOM 3218 C C . GLU B 1 117 ? -6.967 17.247 29.108 1 97.79 117 GLU B C 1
ATOM 3220 O O . GLU B 1 117 ? -7.401 18.164 29.808 1 97.79 117 GLU B O 1
ATOM 3225 N N . ALA B 1 118 ? -5.951 17.349 28.335 1 97.25 118 ALA B N 1
ATOM 3226 C CA . ALA B 1 118 ? -5.092 18.528 28.398 1 97.25 118 ALA B CA 1
ATOM 3227 C C . ALA B 1 118 ? -5.668 19.672 27.568 1 97.25 118 ALA B C 1
ATOM 3229 O O . ALA B 1 118 ? -5.587 20.837 27.965 1 97.25 118 ALA B O 1
ATOM 3230 N N . VAL B 1 119 ? -6.224 19.356 26.387 1 97.23 119 VAL B N 1
ATOM 3231 C CA . VAL B 1 119 ? -6.486 20.466 25.477 1 97.23 119 VAL B CA 1
ATOM 3232 C C . VAL B 1 119 ? -7.905 20.357 24.923 1 97.23 119 VAL B C 1
ATOM 3234 O O . VAL B 1 119 ? -8.344 21.211 24.149 1 97.23 119 VAL B O 1
ATOM 3237 N N . GLY B 1 120 ? -8.6 19.313 25.342 1 96.61 120 GLY B N 1
ATOM 3238 C CA . GLY B 1 120 ? -9.91 19.062 24.761 1 96.61 120 GLY B CA 1
ATOM 3239 C C . GLY B 1 120 ? -9.84 18.457 23.371 1 96.61 120 GLY B C 1
ATOM 3240 O O . GLY B 1 120 ? -9.155 17.455 23.159 1 96.61 120 GLY B O 1
ATOM 3241 N N . ARG B 1 121 ? -10.428 19.122 22.439 1 97 121 ARG B N 1
ATOM 3242 C CA . ARG B 1 121 ? -10.518 18.591 21.083 1 97 121 ARG B CA 1
ATOM 3243 C C . ARG B 1 121 ? -9.275 18.944 20.273 1 97 121 ARG B C 1
ATOM 3245 O O . ARG B 1 121 ? -8.759 20.06 20.371 1 97 121 ARG B O 1
ATOM 3252 N N . ILE B 1 122 ? -8.832 17.983 19.525 1 98.62 122 ILE B N 1
ATOM 3253 C CA . ILE B 1 122 ? -7.782 18.207 18.537 1 98.62 122 ILE B CA 1
ATOM 3254 C C . ILE B 1 122 ? -8.406 18.601 17.2 1 98.62 122 ILE B C 1
ATOM 3256 O O . ILE B 1 122 ? -9.215 17.855 16.642 1 98.62 122 ILE B O 1
ATOM 3260 N N . ASP B 1 123 ? -8.018 19.751 16.667 1 98.75 123 ASP B N 1
ATOM 3261 C CA . ASP B 1 123 ? -8.571 20.236 15.406 1 98.75 123 ASP B CA 1
ATOM 3262 C C . ASP B 1 123 ? -7.811 19.658 14.215 1 98.75 123 ASP B C 1
ATOM 3264 O O . ASP B 1 123 ? -8.394 19.427 13.153 1 98.75 123 ASP B O 1
ATOM 3268 N N . VAL B 1 124 ? -6.489 19.496 14.386 1 98.91 124 VAL B N 1
ATOM 3269 C CA . VAL B 1 124 ? -5.616 19.052 13.305 1 98.91 124 VAL B CA 1
ATOM 3270 C C . VAL B 1 124 ? -4.696 17.941 13.806 1 98.91 124 VAL B C 1
ATOM 3272 O O . VAL B 1 124 ? -4.057 18.08 14.852 1 98.91 124 VAL B O 1
ATOM 3275 N N . LEU B 1 125 ? -4.698 16.819 13.175 1 98.94 125 LEU B N 1
ATOM 3276 C CA . LEU B 1 125 ? -3.768 15.72 13.409 1 98.94 125 LEU B CA 1
ATOM 3277 C C . LEU B 1 125 ? -2.713 15.656 12.31 1 98.94 125 LEU B C 1
ATOM 3279 O O . LEU B 1 125 ? -3.049 15.565 11.126 1 98.94 125 LEU B O 1
ATOM 3283 N N . VAL B 1 126 ? -1.458 15.765 12.654 1 98.94 126 VAL B N 1
ATOM 3284 C CA . VAL B 1 126 ? -0.357 15.588 11.712 1 98.94 126 VAL B CA 1
ATOM 3285 C C . VAL B 1 126 ? 0.387 14.292 12.025 1 98.94 126 VAL B C 1
ATOM 3287 O O . VAL B 1 126 ? 1.171 14.232 12.974 1 98.94 126 VAL B O 1
ATOM 3290 N N . ASN B 1 127 ? 0.106 13.292 11.283 1 98.85 127 ASN B N 1
ATOM 3291 C CA . ASN B 1 127 ? 0.885 12.059 11.322 1 98.85 127 ASN B CA 1
ATOM 3292 C C . ASN B 1 127 ? 2.239 12.23 10.638 1 98.85 127 ASN B C 1
ATOM 3294 O O . ASN B 1 127 ? 2.361 12.01 9.432 1 98.85 127 ASN B O 1
ATOM 3298 N N . ASN B 1 128 ? 3.216 12.535 11.411 1 98.23 128 ASN B N 1
ATOM 3299 C CA . ASN B 1 128 ? 4.544 12.817 10.877 1 98.23 128 ASN B CA 1
ATOM 3300 C C . ASN B 1 128 ? 5.513 11.67 11.149 1 98.23 128 ASN B C 1
ATOM 3302 O O . ASN B 1 128 ? 6.472 11.471 10.402 1 98.23 128 ASN B O 1
ATOM 3306 N N . ALA B 1 129 ? 5.281 10.947 12.306 1 97.03 129 ALA B N 1
ATOM 3307 C CA . ALA B 1 129 ? 6.16 9.82 12.605 1 97.03 129 ALA B CA 1
ATOM 3308 C C . ALA B 1 129 ? 6.31 8.905 11.394 1 97.03 129 ALA B C 1
ATOM 3310 O O . ALA B 1 129 ? 5.328 8.596 10.716 1 97.03 129 ALA B O 1
ATOM 3311 N N . GLY B 1 130 ? 7.469 8.546 11.073 1 95.87 130 GLY B N 1
ATOM 3312 C CA . GLY B 1 130 ? 7.755 7.685 9.937 1 95.87 130 GLY B CA 1
ATOM 3313 C C . GLY B 1 130 ? 8.998 6.836 10.129 1 95.87 130 GLY B C 1
ATOM 3314 O O . GLY B 1 130 ? 9.812 7.11 11.014 1 95.87 130 GLY B O 1
ATOM 3315 N N . SER B 1 131 ? 9.081 5.823 9.415 1 96 131 SER B N 1
ATOM 3316 C CA . SER B 1 131 ? 10.232 4.926 9.428 1 96 131 SER B CA 1
ATOM 3317 C C . SER B 1 131 ? 10.598 4.476 8.018 1 96 131 SER B C 1
ATOM 3319 O O . SER B 1 131 ? 9.724 4.325 7.162 1 96 131 SER B O 1
ATOM 3321 N N . LEU B 1 132 ? 11.847 4.379 7.75 1 95.98 132 LEU B N 1
ATOM 3322 C CA . LEU B 1 132 ? 12.441 3.871 6.519 1 95.98 132 LEU B CA 1
ATOM 3323 C C . LEU B 1 132 ? 13.541 2.86 6.822 1 95.98 132 LEU B C 1
ATOM 3325 O O . LEU B 1 132 ? 14.547 3.201 7.449 1 95.98 132 LEU B O 1
ATOM 3329 N N . THR B 1 133 ? 13.331 1.674 6.493 1 94.99 133 THR B N 1
ATOM 3330 C CA . THR B 1 133 ? 14.33 0.616 6.597 1 94.99 133 THR B CA 1
ATOM 3331 C C . THR B 1 133 ? 14.919 0.291 5.228 1 94.99 133 THR B C 1
ATOM 3333 O O . THR B 1 133 ? 14.181 0.034 4.274 1 94.99 133 THR B O 1
ATOM 3336 N N . GLN B 1 134 ? 16.18 0.322 5.136 1 94.13 134 GLN B N 1
ATOM 3337 C CA . GLN B 1 134 ? 16.847 0.001 3.879 1 94.13 134 GLN B CA 1
ATOM 3338 C C . GLN B 1 134 ? 17.427 -1.41 3.908 1 94.13 134 GLN B C 1
ATOM 3340 O O . GLN B 1 134 ? 18.227 -1.74 4.786 1 94.13 134 GLN B O 1
ATOM 3345 N N . ALA B 1 135 ? 17.064 -2.209 2.956 1 95.17 135 ALA B N 1
ATOM 3346 C CA . ALA B 1 135 ? 17.63 -3.53 2.697 1 95.17 135 ALA B CA 1
ATOM 3347 C C . ALA B 1 135 ? 17.068 -4.124 1.408 1 95.17 135 ALA B C 1
ATOM 3349 O O . ALA B 1 135 ? 15.879 -3.977 1.116 1 95.17 135 ALA B O 1
ATOM 3350 N N . MET B 1 136 ? 17.892 -4.816 0.705 1 95.55 136 MET B N 1
ATOM 3351 C CA . MET B 1 136 ? 17.39 -5.582 -0.433 1 95.55 136 MET B CA 1
ATOM 3352 C C . MET B 1 136 ? 16.468 -6.705 0.031 1 95.55 136 MET B C 1
ATOM 3354 O O . MET B 1 136 ? 16.691 -7.301 1.087 1 95.55 136 MET B O 1
ATOM 3358 N N . ILE B 1 137 ? 15.477 -7.004 -0.782 1 97.3 137 ILE B N 1
ATOM 3359 C CA . ILE B 1 137 ? 14.604 -8.126 -0.456 1 97.3 137 ILE B CA 1
ATOM 3360 C C . ILE B 1 137 ? 15.435 -9.398 -0.302 1 97.3 137 ILE B C 1
ATOM 3362 O O . ILE B 1 137 ? 16.268 -9.71 -1.156 1 97.3 137 ILE B O 1
ATOM 3366 N N . GLY B 1 138 ? 15.236 -10.042 0.697 1 95.29 138 GLY B N 1
ATOM 3367 C CA . GLY B 1 138 ? 15.992 -11.253 0.972 1 95.29 138 GLY B CA 1
ATOM 3368 C C . GLY B 1 138 ? 17.213 -11.01 1.84 1 95.29 138 GLY B C 1
ATOM 3369 O O . GLY B 1 138 ? 17.84 -11.957 2.317 1 95.29 138 GLY B O 1
ATOM 3370 N N . LYS B 1 139 ? 17.417 -9.645 1.89 1 91.58 139 LYS B N 1
ATOM 3371 C CA . LYS B 1 139 ? 18.552 -9.249 2.718 1 91.58 139 LYS B CA 1
ATOM 3372 C C . LYS B 1 139 ? 18.091 -8.464 3.943 1 91.58 139 LYS B C 1
ATOM 3374 O O . LYS B 1 139 ? 17.075 -7.767 3.894 1 91.58 139 LYS B O 1
ATOM 3379 N N . GLY B 1 140 ? 18.355 -8.849 5.106 1 92.09 140 GLY B N 1
ATOM 3380 C CA . GLY B 1 140 ? 18.003 -8.138 6.325 1 92.09 140 GLY B CA 1
ATOM 3381 C C . GLY B 1 140 ? 17.077 -8.928 7.23 1 92.09 140 GLY B C 1
ATOM 3382 O O . GLY B 1 140 ? 16.603 -10.003 6.856 1 92.09 140 GLY B O 1
ATOM 3383 N N . ASP B 1 141 ? 16.765 -8.225 8.273 1 95.65 141 ASP B N 1
ATOM 3384 C CA . ASP B 1 141 ? 15.879 -8.811 9.275 1 95.65 141 ASP B CA 1
ATOM 3385 C C . ASP B 1 141 ? 14.413 -8.577 8.916 1 95.65 141 ASP B C 1
ATOM 3387 O O . ASP B 1 141 ? 13.978 -7.433 8.774 1 95.65 141 ASP B O 1
ATOM 3391 N N . PRO B 1 142 ? 13.622 -9.664 8.757 1 96.77 142 PRO B N 1
ATOM 3392 C CA . PRO B 1 142 ? 12.217 -9.49 8.378 1 96.77 142 PRO B CA 1
ATOM 3393 C C . PRO B 1 142 ? 11.451 -8.594 9.347 1 96.77 142 PRO B C 1
ATOM 3395 O O . PRO B 1 142 ? 10.562 -7.846 8.931 1 96.77 142 PRO B O 1
ATOM 3398 N N . GLY B 1 143 ? 11.795 -8.734 10.596 1 97.07 143 GLY B N 1
ATOM 3399 C CA . GLY B 1 143 ? 11.142 -7.885 11.579 1 97.07 143 GLY B CA 1
ATOM 3400 C C . GLY B 1 143 ? 11.401 -6.407 11.358 1 97.07 143 GLY B C 1
ATOM 3401 O O . GLY B 1 143 ? 10.499 -5.582 11.519 1 97.07 143 GLY B O 1
ATOM 3402 N N . LYS B 1 144 ? 12.623 -6.036 11.01 1 97.16 144 LYS B N 1
ATOM 3403 C CA . LYS B 1 144 ? 12.954 -4.645 10.712 1 97.16 144 LYS B CA 1
ATOM 3404 C C . LYS B 1 144 ? 12.229 -4.165 9.458 1 97.16 144 LYS B C 1
ATOM 3406 O O . LYS B 1 144 ? 11.751 -3.03 9.407 1 97.16 144 LYS B O 1
ATOM 3411 N N . TRP B 1 145 ? 12.198 -5.018 8.491 1 98.07 145 TRP B N 1
ATOM 3412 C CA . TRP B 1 145 ? 11.46 -4.731 7.266 1 98.07 145 TRP B CA 1
ATOM 3413 C C . TRP B 1 145 ? 10.009 -4.378 7.573 1 98.07 145 TRP B C 1
ATOM 3415 O O . TRP B 1 145 ? 9.489 -3.375 7.079 1 98.07 145 TRP B O 1
ATOM 3425 N N . TRP B 1 146 ? 9.39 -5.108 8.462 1 98.4 146 TRP B N 1
ATOM 3426 C CA . TRP B 1 146 ? 7.974 -4.996 8.798 1 98.4 146 TRP B CA 1
ATOM 3427 C C . TRP B 1 146 ? 7.711 -3.754 9.643 1 98.4 146 TRP B C 1
ATOM 3429 O O . TRP B 1 146 ? 6.615 -3.189 9.603 1 98.4 146 TRP B O 1
ATOM 3439 N N . GLN B 1 147 ? 8.691 -3.259 10.304 1 98.09 147 GLN B N 1
ATOM 3440 C CA . GLN B 1 147 ? 8.556 -2.095 11.174 1 98.09 147 GLN B CA 1
ATOM 3441 C C . GLN B 1 147 ? 8.053 -0.883 10.396 1 98.09 147 GLN B C 1
ATOM 3443 O O . GLN B 1 147 ? 7.295 -0.068 10.927 1 98.09 147 GLN B O 1
ATOM 3448 N N . ASP B 1 148 ? 8.417 -0.772 9.147 1 98.53 148 ASP B N 1
ATOM 3449 C CA . ASP B 1 148 ? 7.952 0.345 8.329 1 98.53 148 ASP B CA 1
ATOM 3450 C C . ASP B 1 148 ? 6.43 0.336 8.202 1 98.53 148 ASP B C 1
ATOM 3452 O O . ASP B 1 148 ? 5.792 1.39 8.249 1 98.53 148 ASP B O 1
ATOM 3456 N N . PHE B 1 149 ? 5.833 -0.809 8.083 1 98.86 149 PHE B N 1
ATOM 3457 C CA . PHE B 1 149 ? 4.381 -0.898 7.984 1 98.86 149 PHE B CA 1
ATOM 3458 C C . PHE B 1 149 ? 3.725 -0.554 9.316 1 98.86 149 PHE B C 1
ATOM 3460 O O . PHE B 1 149 ? 2.678 0.095 9.348 1 98.86 149 PHE B O 1
ATOM 3467 N N . GLU B 1 150 ? 4.318 -0.995 10.391 1 98.75 150 GLU B N 1
ATOM 3468 C CA . GLU B 1 150 ? 3.754 -0.697 11.705 1 98.75 150 GLU B CA 1
ATOM 3469 C C . GLU B 1 150 ? 3.754 0.804 11.978 1 98.75 150 GLU B C 1
ATOM 3471 O O . GLU B 1 150 ? 2.761 1.352 12.461 1 98.75 150 GLU B O 1
ATOM 3476 N N . VAL B 1 151 ? 4.79 1.439 11.603 1 98.45 151 VAL B N 1
ATOM 3477 C CA . VAL B 1 151 ? 4.925 2.86 11.907 1 98.45 151 VAL B CA 1
ATOM 3478 C C . VAL B 1 151 ? 4.151 3.685 10.881 1 98.45 151 VAL B C 1
ATOM 3480 O O . VAL B 1 151 ? 3.395 4.588 11.244 1 98.45 151 VAL B O 1
ATOM 3483 N N . ASN B 1 152 ? 4.269 3.369 9.608 1 98.8 152 ASN B N 1
ATOM 3484 C CA . ASN B 1 152 ? 3.763 4.228 8.542 1 98.8 152 ASN B CA 1
ATOM 3485 C C . ASN B 1 152 ? 2.278 3.986 8.286 1 98.8 152 ASN B C 1
ATOM 3487 O O . ASN B 1 152 ? 1.59 4.847 7.735 1 98.8 152 ASN B O 1
ATOM 3491 N N . VAL B 1 153 ? 1.812 2.804 8.638 1 98.91 153 VAL B N 1
ATOM 3492 C CA . VAL B 1 153 ? 0.434 2.47 8.294 1 98.91 153 VAL B CA 1
ATOM 3493 C C . VAL B 1 153 ? -0.381 2.261 9.569 1 98.91 153 VAL B C 1
ATOM 3495 O O . VAL B 1 153 ? -1.349 2.982 9.819 1 98.91 153 VAL B O 1
ATOM 3498 N N . LYS B 1 154 ? 0.051 1.302 10.392 1 98.84 154 LYS B N 1
ATOM 3499 C CA . LYS B 1 154 ? -0.714 0.953 11.585 1 98.84 154 LYS B CA 1
ATOM 3500 C C . LYS B 1 154 ? -0.887 2.162 12.5 1 98.84 154 LYS B C 1
ATOM 3502 O O . LYS B 1 154 ? -1.997 2.452 12.951 1 98.84 154 LYS B O 1
ATOM 3507 N N . ALA B 1 155 ? 0.196 2.826 12.766 1 98.81 155 ALA B N 1
ATOM 3508 C CA . ALA B 1 155 ? 0.171 3.975 13.666 1 98.81 155 ALA B CA 1
ATOM 3509 C C . ALA B 1 155 ? -0.774 5.056 13.15 1 98.81 155 ALA B C 1
ATOM 3511 O O . ALA B 1 155 ? -1.514 5.666 13.926 1 98.81 155 ALA B O 1
ATOM 3512 N N . VAL B 1 156 ? -0.739 5.305 11.855 1 98.84 156 VAL B N 1
ATOM 3513 C CA . VAL B 1 156 ? -1.61 6.299 11.238 1 98.84 156 VAL B CA 1
ATOM 3514 C C . VAL B 1 156 ? -3.07 5.891 11.421 1 98.84 156 VAL B C 1
ATOM 3516 O O . VAL B 1 156 ? -3.906 6.711 11.809 1 98.84 156 VAL B O 1
ATOM 3519 N N . HIS B 1 157 ? -3.381 4.647 11.171 1 98.83 157 HIS B N 1
ATOM 3520 C CA . HIS B 1 157 ? -4.74 4.146 11.346 1 98.83 157 HIS B CA 1
ATOM 3521 C C . HIS B 1 157 ? -5.203 4.304 12.79 1 98.83 157 HIS B C 1
ATOM 3523 O O . HIS B 1 157 ? -6.334 4.726 13.041 1 98.83 157 HIS B O 1
ATOM 3529 N N . LEU B 1 158 ? -4.354 3.936 13.751 1 98.71 158 LEU B N 1
ATOM 3530 C CA . LEU B 1 158 ? -4.705 4.04 15.163 1 98.71 158 LEU B CA 1
ATOM 3531 C C . LEU B 1 158 ? -5.013 5.485 15.543 1 98.71 158 LEU B C 1
ATOM 3533 O O . LEU B 1 158 ? -6.003 5.754 16.227 1 98.71 158 LEU B O 1
ATOM 3537 N N . ASN B 1 159 ? -4.203 6.413 15.11 1 98.76 159 ASN B N 1
ATOM 3538 C CA . ASN B 1 159 ? -4.43 7.827 15.392 1 98.76 159 ASN B CA 1
ATOM 3539 C C . ASN B 1 159 ? -5.734 8.32 14.771 1 98.76 159 ASN B C 1
ATOM 3541 O O . ASN B 1 159 ? -6.491 9.054 15.409 1 98.76 159 ASN B O 1
ATOM 3545 N N . VAL B 1 160 ? -5.973 7.921 13.525 1 98.76 160 VAL B N 1
ATOM 3546 C CA . VAL B 1 160 ? -7.191 8.334 12.834 1 98.76 160 VAL B CA 1
ATOM 3547 C C . VAL B 1 160 ? -8.412 7.776 13.56 1 98.76 160 VAL B C 1
ATOM 3549 O O . VAL B 1 160 ? -9.426 8.464 13.702 1 98.76 160 VAL B O 1
ATOM 3552 N N . HIS B 1 161 ? -8.307 6.512 14.023 1 98.47 161 HIS B N 1
ATOM 3553 C CA . HIS B 1 161 ? -9.392 5.892 14.775 1 98.47 161 HIS B CA 1
ATOM 3554 C C . HIS B 1 161 ? -9.792 6.749 15.972 1 98.47 161 HIS B C 1
ATOM 3556 O O . HIS B 1 161 ? -10.973 7.046 16.161 1 98.47 161 HIS B O 1
ATOM 3562 N N . HIS B 1 162 ? -8.866 7.206 16.716 1 98.28 162 HIS B N 1
ATOM 3563 C CA . HIS B 1 162 ? -9.129 8.013 17.903 1 98.28 162 HIS B CA 1
ATOM 3564 C C . HIS B 1 162 ? -9.525 9.436 17.524 1 98.28 162 HIS B C 1
ATOM 3566 O O . HIS B 1 162 ? -10.334 10.064 18.212 1 98.28 162 HIS B O 1
ATOM 3572 N N . PHE B 1 163 ? -8.945 9.984 16.464 1 98.75 163 PHE B N 1
ATOM 3573 C CA . PHE B 1 163 ? -9.337 11.304 15.984 1 98.75 163 PHE B CA 1
ATOM 3574 C C . PHE B 1 163 ? -10.823 11.339 15.649 1 98.75 163 PHE B C 1
ATOM 3576 O O . PHE B 1 163 ? -11.533 12.266 16.045 1 98.75 163 PHE B O 1
ATOM 3583 N N . LEU B 1 164 ? -11.279 10.309 14.941 1 98.36 164 LEU B N 1
ATOM 3584 C CA . LEU B 1 164 ? -12.682 10.243 14.547 1 98.36 164 LEU B CA 1
ATOM 3585 C C . LEU B 1 164 ? -13.583 10.1 15.768 1 98.36 164 LEU B C 1
ATOM 3587 O O . LEU B 1 164 ? -14.693 10.636 15.792 1 98.36 164 LEU B O 1
ATOM 3591 N N . ALA B 1 165 ? -13.102 9.395 16.802 1 97.32 165 ALA B N 1
ATOM 3592 C CA . ALA B 1 165 ? -13.887 9.197 18.019 1 97.32 165 ALA B CA 1
ATOM 3593 C C . ALA B 1 165 ? -14.143 10.523 18.728 1 97.32 165 ALA B C 1
ATOM 3595 O O . ALA B 1 165 ? -15.195 10.711 19.345 1 97.32 165 ALA B O 1
ATOM 3596 N N . GLN B 1 166 ? -13.273 11.458 18.588 1 96.62 166 GLN B N 1
ATOM 3597 C CA . GLN B 1 166 ? -13.435 12.729 19.285 1 96.62 166 GLN B CA 1
ATOM 3598 C C . GLN B 1 166 ? -14.079 13.775 18.38 1 96.62 166 GLN B C 1
ATOM 3600 O O . GLN B 1 166 ? -14.264 14.924 18.784 1 96.62 166 GLN B O 1
ATOM 3605 N N . ALA B 1 167 ? -14.387 13.402 17.136 1 94.52 167 ALA B N 1
ATOM 3606 C CA . ALA B 1 167 ? -14.978 14.305 16.152 1 94.52 167 ALA B CA 1
ATOM 3607 C C . ALA B 1 167 ? -16.29 13.744 15.611 1 94.52 167 ALA B C 1
ATOM 3609 O O . ALA B 1 167 ? -16.47 13.635 14.396 1 94.52 167 ALA B O 1
ATOM 3610 N N . PRO B 1 168 ? -17.233 13.53 16.445 1 89.6 168 PRO B N 1
ATOM 3611 C CA . PRO B 1 168 ? -18.497 12.952 15.981 1 89.6 168 PRO B CA 1
ATOM 3612 C C . PRO B 1 168 ? -19.231 13.857 14.994 1 89.6 168 PRO B C 1
ATOM 3614 O O . PRO B 1 168 ? -20.104 13.392 14.256 1 89.6 168 PRO B O 1
ATOM 3617 N N . ASP B 1 169 ? -18.912 15.135 14.907 1 93.73 169 ASP B N 1
ATOM 3618 C CA . ASP B 1 169 ? -19.52 16.09 13.985 1 93.73 169 ASP B CA 1
ATOM 3619 C C . ASP B 1 169 ? -18.884 15.997 12.6 1 93.73 169 ASP B C 1
ATOM 3621 O O . ASP B 1 169 ? -19.315 16.678 11.667 1 93.73 169 ASP B O 1
ATOM 3625 N N . GLY B 1 170 ? -17.806 15.259 12.496 1 93.95 170 GLY B N 1
ATOM 3626 C CA . GLY B 1 170 ? -17.165 15.026 11.211 1 93.95 170 GLY B CA 1
ATOM 3627 C C . GLY B 1 170 ? -16.299 16.186 10.757 1 93.95 170 GLY B C 1
ATOM 3628 O O . GLY B 1 170 ? -16.081 16.372 9.558 1 93.95 170 GLY B O 1
ATOM 3629 N N . LYS B 1 171 ? -15.898 16.957 11.748 1 96.88 171 LYS B N 1
ATOM 3630 C CA . LYS B 1 171 ? -15.058 18.099 11.397 1 96.88 171 LYS B CA 1
ATOM 3631 C C . LYS B 1 171 ? -13.625 17.897 11.881 1 96.88 171 LYS B C 1
ATOM 3633 O O . LYS B 1 171 ? -13.398 17.287 12.927 1 96.88 171 LYS B O 1
ATOM 3638 N N . GLY B 1 172 ? -12.676 18.456 11.15 1 98.23 172 GLY B N 1
ATOM 3639 C CA . GLY B 1 172 ? -11.261 18.379 11.478 1 98.23 172 GLY B CA 1
ATOM 3640 C C . GLY B 1 172 ? -10.38 18.136 10.268 1 98.23 172 GLY B C 1
ATOM 3641 O O . GLY B 1 172 ? -10.876 18.021 9.145 1 98.23 172 GLY B O 1
ATOM 3642 N N . THR B 1 173 ? -9.1 18.209 10.489 1 98.85 173 THR B N 1
ATOM 3643 C CA . THR B 1 173 ? -8.118 18.035 9.425 1 98.85 173 THR B CA 1
ATOM 3644 C C . THR B 1 173 ? -7.09 16.973 9.806 1 98.85 173 THR B C 1
ATOM 3646 O O . THR B 1 173 ? -6.571 16.978 10.924 1 98.85 173 THR B O 1
ATOM 3649 N N . VAL B 1 174 ? -6.878 16.004 8.95 1 98.93 174 VAL B N 1
ATOM 3650 C CA . VAL B 1 174 ? -5.852 14.982 9.127 1 98.93 174 VAL B CA 1
ATOM 3651 C C . VAL B 1 174 ? -4.824 15.081 8.002 1 98.93 174 VAL B C 1
ATOM 3653 O O . VAL B 1 174 ? -5.181 15.041 6.822 1 98.93 174 VAL B O 1
ATOM 3656 N N . ILE B 1 175 ? -3.567 15.266 8.331 1 98.96 175 ILE B N 1
ATOM 3657 C CA . ILE B 1 175 ? -2.453 15.337 7.393 1 98.96 175 ILE B CA 1
ATOM 3658 C C . ILE B 1 175 ? -1.462 14.212 7.682 1 98.96 175 ILE B C 1
ATOM 3660 O O . ILE B 1 175 ? -1.016 14.046 8.819 1 98.96 175 ILE B O 1
ATOM 3664 N N . SER B 1 176 ? -1.179 13.423 6.737 1 98.9 176 SER B N 1
ATOM 3665 C CA . SER B 1 176 ? -0.149 12.398 6.877 1 98.9 176 SER B CA 1
ATOM 3666 C C . SER B 1 176 ? 1.062 12.71 6.005 1 98.9 176 SER B C 1
ATOM 3668 O O . SER B 1 176 ? 0.919 12.999 4.815 1 98.9 176 SER B O 1
ATOM 3670 N N . VAL B 1 177 ? 2.235 12.662 6.623 1 98.63 177 VAL B N 1
ATOM 3671 C CA . VAL B 1 177 ? 3.466 12.903 5.878 1 98.63 177 VAL B CA 1
ATOM 3672 C C . VAL B 1 177 ? 3.841 11.655 5.082 1 98.63 177 VAL B C 1
ATOM 3674 O O . VAL B 1 177 ? 4.097 10.596 5.659 1 98.63 177 VAL B O 1
ATOM 3677 N N . SER B 1 178 ? 3.794 11.807 3.86 1 97.85 178 SER B N 1
ATOM 3678 C CA . SER B 1 178 ? 4.136 10.749 2.915 1 97.85 178 SER B CA 1
ATOM 3679 C C . SER B 1 178 ? 5.468 11.03 2.229 1 97.85 178 SER B C 1
ATOM 3681 O O . SER B 1 178 ? 6.413 11.503 2.865 1 97.85 178 SER B O 1
ATOM 3683 N N . THR B 1 179 ? 5.623 10.574 0.976 1 95.88 179 THR B N 1
ATOM 3684 C CA . THR B 1 179 ? 6.877 10.755 0.252 1 95.88 179 THR B CA 1
ATOM 3685 C C . THR B 1 179 ? 6.618 10.922 -1.243 1 95.88 179 THR B C 1
ATOM 3687 O O . THR B 1 179 ? 5.674 10.342 -1.784 1 95.88 179 THR B O 1
ATOM 3690 N N . GLY B 1 180 ? 7.475 11.695 -1.833 1 93.48 180 GLY B N 1
ATOM 3691 C CA . GLY B 1 180 ? 7.392 11.873 -3.274 1 93.48 180 GLY B CA 1
ATOM 3692 C C . GLY B 1 180 ? 7.911 10.678 -4.053 1 93.48 180 GLY B C 1
ATOM 3693 O O . GLY B 1 180 ? 7.727 10.597 -5.269 1 93.48 180 GLY B O 1
ATOM 3694 N N . THR B 1 181 ? 8.422 9.702 -3.407 1 93.22 181 THR B N 1
ATOM 3695 C CA . THR B 1 181 ? 9.061 8.586 -4.095 1 93.22 181 THR B CA 1
ATOM 3696 C C . THR B 1 181 ? 8.076 7.437 -4.294 1 93.22 181 THR B C 1
ATOM 3698 O O . THR B 1 181 ? 8.478 6.315 -4.607 1 93.22 181 THR B O 1
ATOM 3701 N N . LEU B 1 182 ? 6.805 7.638 -4.15 1 94.79 182 LEU B N 1
ATOM 3702 C CA . LEU B 1 182 ? 5.792 6.589 -4.209 1 94.79 182 LEU B CA 1
ATOM 3703 C C . LEU B 1 182 ? 5.832 5.87 -5.553 1 94.79 182 LEU B C 1
ATOM 3705 O O . LEU B 1 182 ? 5.538 4.675 -5.631 1 94.79 182 LEU B O 1
ATOM 3709 N N . GLY B 1 183 ? 6.16 6.614 -6.569 1 92.5 183 GLY B N 1
ATOM 3710 C CA . GLY B 1 183 ? 6.15 6.041 -7.906 1 92.5 183 GLY B CA 1
ATOM 3711 C C . GLY B 1 183 ? 7.486 5.45 -8.312 1 92.5 183 GLY B C 1
ATOM 3712 O O . GLY B 1 183 ? 7.625 4.917 -9.415 1 92.5 183 GLY B O 1
ATOM 3713 N N . ASP B 1 184 ? 8.443 5.503 -7.48 1 92.41 184 ASP B N 1
ATOM 3714 C CA . ASP B 1 184 ? 9.799 5.092 -7.831 1 92.41 184 ASP B CA 1
ATOM 3715 C C . ASP B 1 184 ? 10.051 3.638 -7.439 1 92.41 184 ASP B C 1
ATOM 3717 O O . ASP B 1 184 ? 9.215 3.013 -6.783 1 92.41 184 ASP B O 1
ATOM 3721 N N . MET B 1 185 ? 11.169 3.109 -7.958 1 93.87 185 MET B N 1
ATOM 3722 C CA . MET B 1 185 ? 11.651 1.766 -7.649 1 93.87 185 MET B CA 1
ATOM 3723 C C . MET B 1 185 ? 13.102 1.803 -7.181 1 93.87 185 MET B C 1
ATOM 3725 O O . MET B 1 185 ? 13.961 1.129 -7.753 1 93.87 185 MET B O 1
ATOM 3729 N N . TYR B 1 186 ? 13.348 2.509 -6.125 1 92.29 186 TYR B N 1
ATOM 3730 C CA . TYR B 1 186 ? 14.701 2.551 -5.581 1 92.29 186 TYR B CA 1
ATOM 3731 C C . TYR B 1 186 ? 15.049 1.242 -4.884 1 92.29 186 TYR B C 1
ATOM 3733 O O . TYR B 1 186 ? 14.306 0.776 -4.016 1 92.29 186 TYR B O 1
ATOM 3741 N N . PRO B 1 187 ? 16.194 0.682 -5.283 1 93.48 187 PRO B N 1
ATOM 3742 C CA . PRO B 1 187 ? 16.606 -0.511 -4.539 1 93.48 187 PRO B CA 1
ATOM 3743 C C . PRO B 1 187 ? 16.69 -0.269 -3.034 1 93.48 187 PRO B C 1
ATOM 3745 O O . PRO B 1 187 ? 17.003 0.843 -2.601 1 93.48 187 PRO B O 1
ATOM 3748 N N . ASP B 1 188 ? 16.361 -1.24 -2.192 1 95.17 188 ASP B N 1
ATOM 3749 C CA . ASP B 1 188 ? 16.458 -1.242 -0.736 1 95.17 188 ASP B CA 1
ATOM 3750 C C . ASP B 1 188 ? 15.248 -0.555 -0.105 1 95.17 188 ASP B C 1
ATOM 3752 O O . ASP B 1 188 ? 15.164 -0.437 1.12 1 95.17 188 ASP B O 1
ATOM 3756 N N . PHE B 1 189 ? 14.307 -0.096 -0.929 1 96.91 189 PHE B N 1
ATOM 3757 C CA . PHE B 1 189 ? 13.177 0.651 -0.389 1 96.91 189 PHE B CA 1
ATOM 3758 C C . PHE B 1 189 ? 11.907 -0.191 -0.417 1 96.91 189 PHE B C 1
ATOM 3760 O O . PHE B 1 189 ? 10.799 0.348 -0.447 1 96.91 189 PHE B O 1
ATOM 3767 N N . SER B 1 190 ? 12.003 -1.518 -0.39 1 98.1 190 SER B N 1
ATOM 3768 C CA . SER B 1 190 ? 10.894 -2.434 -0.638 1 98.1 190 SER B CA 1
ATOM 3769 C C . SER B 1 190 ? 9.934 -2.473 0.546 1 98.1 190 SER B C 1
ATOM 3771 O O . SER B 1 190 ? 8.825 -3.001 0.435 1 98.1 190 SER B O 1
ATOM 3773 N N . SER B 1 191 ? 10.34 -2.014 1.727 1 98.15 191 SER B N 1
ATOM 3774 C CA . SER B 1 191 ? 9.424 -1.886 2.856 1 98.15 191 SER B CA 1
ATOM 3775 C C . SER B 1 191 ? 8.826 -0.485 2.927 1 98.15 191 SER B C 1
ATOM 3777 O O . SER B 1 191 ? 7.626 -0.328 3.16 1 98.15 191 SER B O 1
ATOM 3779 N N . TYR B 1 192 ? 9.588 0.511 2.599 1 98.02 192 TYR B N 1
ATOM 3780 C CA . TYR B 1 192 ? 9.22 1.909 2.789 1 98.02 192 TYR B CA 1
ATOM 3781 C C . TYR B 1 192 ? 8.184 2.345 1.76 1 98.02 192 TYR B C 1
ATOM 3783 O O . TYR B 1 192 ? 7.092 2.792 2.12 1 98.02 192 TYR B O 1
ATOM 3791 N N . ILE B 1 193 ? 8.486 2.189 0.454 1 98.28 193 ILE B N 1
ATOM 3792 C CA . ILE B 1 193 ? 7.633 2.731 -0.598 1 98.28 193 ILE B CA 1
ATOM 3793 C C . ILE B 1 193 ? 6.279 2.025 -0.58 1 98.28 193 ILE B C 1
ATOM 3795 O O . ILE B 1 193 ? 5.232 2.677 -0.571 1 98.28 193 ILE B O 1
ATOM 3799 N N . PRO B 1 194 ? 6.244 0.701 -0.436 1 98.76 194 PRO B N 1
ATOM 3800 C CA . PRO B 1 194 ? 4.927 0.07 -0.324 1 98.76 194 PRO B CA 1
ATOM 3801 C C . PRO B 1 194 ? 4.154 0.532 0.909 1 98.76 194 PRO B C 1
ATOM 3803 O O . PRO B 1 194 ? 2.933 0.696 0.851 1 98.76 194 PRO B O 1
ATOM 3806 N N . SER B 1 195 ? 4.8 0.706 2.031 1 98.84 195 SER B N 1
ATOM 3807 C CA . SER B 1 195 ? 4.106 1.163 3.231 1 98.84 195 SER B CA 1
ATOM 3808 C C . SER B 1 195 ? 3.529 2.561 3.037 1 98.84 195 SER B C 1
ATOM 3810 O O . SER B 1 195 ? 2.397 2.833 3.443 1 98.84 195 SER B O 1
ATOM 3812 N N . LYS B 1 196 ? 4.265 3.415 2.429 1 98.75 196 LYS B N 1
ATOM 3813 C CA . LYS B 1 196 ? 3.79 4.777 2.204 1 98.75 196 LYS B CA 1
ATOM 3814 C C . LYS B 1 196 ? 2.709 4.812 1.128 1 98.75 196 LYS B C 1
ATOM 3816 O O . LYS B 1 196 ? 1.79 5.63 1.19 1 98.75 196 LYS B O 1
ATOM 3821 N N . LEU B 1 197 ? 2.828 3.919 0.175 1 98.54 197 LEU B N 1
ATOM 3822 C CA . LEU B 1 197 ? 1.756 3.773 -0.803 1 98.54 197 LEU B CA 1
ATOM 3823 C C . LEU B 1 197 ? 0.452 3.367 -0.124 1 98.54 197 LEU B C 1
ATOM 3825 O O . LEU B 1 197 ? -0.602 3.947 -0.398 1 98.54 197 LEU B O 1
ATOM 3829 N N . ALA B 1 198 ? 0.561 2.398 0.725 1 98.8 198 ALA B N 1
ATOM 3830 C CA . ALA B 1 198 ? -0.608 1.957 1.483 1 98.8 198 ALA B CA 1
ATOM 3831 C C . ALA B 1 198 ? -1.155 3.085 2.353 1 98.8 198 ALA B C 1
ATOM 3833 O O . ALA B 1 198 ? -2.371 3.274 2.443 1 98.8 198 ALA B O 1
ATOM 3834 N N . GLN B 1 199 ? -0.288 3.806 2.957 1 98.87 199 GLN B N 1
ATOM 3835 C CA . GLN B 1 199 ? -0.686 4.948 3.774 1 98.87 199 GLN B CA 1
ATOM 3836 C C . GLN B 1 199 ? -1.477 5.962 2.953 1 98.87 199 GLN B C 1
ATOM 3838 O O . GLN B 1 199 ? -2.523 6.444 3.394 1 98.87 199 GLN B O 1
ATOM 3843 N N . THR B 1 200 ? -0.948 6.291 1.818 1 98.75 200 THR B N 1
ATOM 3844 C CA . THR B 1 200 ? -1.576 7.28 0.95 1 98.75 200 THR B CA 1
ATOM 3845 C C . THR B 1 200 ? -2.949 6.799 0.488 1 98.75 200 THR B C 1
ATOM 3847 O O . THR B 1 200 ? -3.91 7.572 0.472 1 98.75 200 THR B O 1
ATOM 3850 N N . LYS B 1 201 ? -3.046 5.543 0.127 1 98.69 201 LYS B N 1
ATOM 3851 C CA . LYS B 1 201 ? -4.339 4.989 -0.265 1 98.69 201 LYS B CA 1
ATOM 3852 C C . LYS B 1 201 ? -5.324 5.017 0.901 1 98.69 201 LYS B C 1
ATOM 3854 O O . LYS B 1 201 ? -6.509 5.299 0.712 1 98.69 201 LYS B O 1
ATOM 3859 N N . PHE B 1 202 ? -4.847 4.715 2.097 1 98.77 202 PHE B N 1
ATOM 3860 C CA . PHE B 1 202 ? -5.677 4.792 3.293 1 98.77 202 PHE B CA 1
ATOM 3861 C C . PHE B 1 202 ? -6.244 6.196 3.469 1 98.77 202 PHE B C 1
ATOM 3863 O O . PHE B 1 202 ? -7.421 6.359 3.8 1 98.77 202 PHE B O 1
ATOM 3870 N N . MET B 1 203 ? -5.443 7.17 3.216 1 98.77 203 MET B N 1
ATOM 3871 C CA . MET B 1 203 ? -5.892 8.554 3.338 1 98.77 203 MET B CA 1
ATOM 3872 C C . MET B 1 203 ? -6.972 8.869 2.309 1 98.77 203 MET B C 1
ATOM 3874 O O . MET B 1 203 ? -7.9 9.631 2.589 1 98.77 203 MET B O 1
ATOM 3878 N N . GLU B 1 204 ? -6.818 8.363 1.126 1 98.47 204 GLU B N 1
ATOM 3879 C CA . GLU B 1 204 ? -7.883 8.525 0.141 1 98.47 204 GLU B CA 1
ATOM 3880 C C . GLU B 1 204 ? -9.182 7.886 0.623 1 98.47 204 GLU B C 1
ATOM 3882 O O . GLU B 1 204 ? -10.265 8.439 0.42 1 98.47 204 GLU B O 1
ATOM 3887 N N . PHE B 1 205 ? -9.055 6.712 1.224 1 98.67 205 PHE B N 1
ATOM 3888 C CA . PHE B 1 205 ? -10.237 6.059 1.774 1 98.67 205 PHE B CA 1
ATOM 3889 C C . PHE B 1 205 ? -10.858 6.905 2.88 1 98.67 205 PHE B C 1
ATOM 3891 O O . PHE B 1 205 ? -12.082 6.994 2.988 1 98.67 205 PHE B O 1
ATOM 3898 N N . LEU B 1 206 ? -10.004 7.443 3.718 1 98.65 206 LEU B N 1
ATOM 3899 C CA . LEU B 1 206 ? -10.517 8.307 4.776 1 98.65 206 LEU B CA 1
ATOM 3900 C C . LEU B 1 206 ? -11.352 9.442 4.193 1 98.65 206 LEU B C 1
ATOM 3902 O O . LEU B 1 206 ? -12.455 9.715 4.671 1 98.65 206 LEU B O 1
ATOM 3906 N N . HIS B 1 207 ? -10.862 10.065 3.167 1 98.27 207 HIS B N 1
ATOM 3907 C CA . HIS B 1 207 ? -11.592 11.126 2.482 1 98.27 207 HIS B CA 1
ATOM 3908 C C . HIS B 1 207 ? -12.932 10.621 1.957 1 98.27 207 HIS B C 1
ATOM 3910 O O . HIS B 1 207 ? -13.95 11.308 2.079 1 98.27 207 HIS B O 1
ATOM 3916 N N . HIS B 1 208 ? -12.897 9.461 1.443 1 97.81 208 HIS B N 1
ATOM 3917 C CA . HIS B 1 208 ? -14.079 8.883 0.813 1 97.81 208 HIS B CA 1
ATOM 3918 C C . HIS B 1 208 ? -15.122 8.489 1.854 1 97.81 208 HIS B C 1
ATOM 3920 O O . HIS B 1 208 ? -16.318 8.714 1.657 1 97.81 208 HIS B O 1
ATOM 3926 N N . GLU B 1 209 ? -14.722 7.96 2.942 1 97.85 209 GLU B N 1
ATOM 3927 C CA . GLU B 1 209 ? -15.637 7.378 3.92 1 97.85 209 GLU B CA 1
ATOM 3928 C C . GLU B 1 209 ? -16.044 8.404 4.973 1 97.85 209 GLU B C 1
ATOM 3930 O O . GLU B 1 209 ? -17.056 8.233 5.655 1 97.85 209 GLU B O 1
ATOM 3935 N N . GLN B 1 210 ? -15.199 9.377 5.168 1 97.5 210 GLN B N 1
ATOM 3936 C CA . GLN B 1 210 ? -15.445 10.449 6.127 1 97.5 210 GLN B CA 1
ATOM 3937 C C . GLN B 1 210 ? -15.364 11.817 5.456 1 97.5 210 GLN B C 1
ATOM 3939 O O . GLN B 1 210 ? -14.468 12.609 5.755 1 97.5 210 GLN B O 1
ATOM 3944 N N . PRO B 1 211 ? -16.327 12.156 4.654 1 94.87 211 PRO B N 1
ATOM 3945 C CA . PRO B 1 211 ? -16.221 13.33 3.785 1 94.87 211 PRO B CA 1
ATOM 3946 C C . PRO B 1 211 ? -16.185 14.641 4.567 1 94.87 211 PRO B C 1
ATOM 3948 O O . PRO B 1 211 ? -15.801 15.679 4.022 1 94.87 211 PRO B O 1
ATOM 3951 N N . GLY B 1 212 ? -16.581 14.621 5.839 1 96.8 212 GLY B N 1
ATOM 3952 C CA . GLY B 1 212 ? -16.491 15.826 6.648 1 96.8 212 GLY B CA 1
ATOM 3953 C C . GLY B 1 212 ? -15.086 16.108 7.145 1 96.8 212 GLY B C 1
ATOM 3954 O O . GLY B 1 212 ? -14.777 17.232 7.545 1 96.8 212 GLY B O 1
ATOM 3955 N N . ILE B 1 213 ? -14.232 15.103 7.198 1 98.21 213 ILE B N 1
ATOM 3956 C CA . ILE B 1 213 ? -12.842 15.241 7.621 1 98.21 213 ILE B CA 1
ATOM 3957 C C . ILE B 1 213 ? -11.982 15.669 6.434 1 98.21 213 ILE B C 1
ATOM 3959 O O . ILE B 1 213 ? -12.04 15.057 5.365 1 98.21 213 ILE B O 1
ATOM 3963 N N . ARG B 1 214 ? -11.261 16.792 6.576 1 98.58 214 ARG B N 1
ATOM 3964 C CA . ARG B 1 214 ? -10.294 17.193 5.559 1 98.58 214 ARG B CA 1
ATOM 3965 C C . ARG B 1 214 ? -9.038 16.331 5.628 1 98.58 214 ARG B C 1
ATOM 3967 O O . ARG B 1 214 ? -8.39 16.252 6.674 1 98.58 214 ARG B O 1
ATOM 3974 N N . THR B 1 215 ? -8.705 15.689 4.558 1 98.74 215 THR B N 1
ATOM 3975 C CA . THR B 1 215 ? -7.584 14.757 4.554 1 98.74 215 THR B CA 1
ATOM 3976 C C . THR B 1 215 ? -6.563 15.143 3.487 1 98.74 215 THR B C 1
ATOM 3978 O O . THR B 1 215 ? -6.934 15.546 2.382 1 98.74 215 THR B O 1
ATOM 3981 N N . PHE B 1 216 ? -5.229 14.981 3.824 1 98.91 216 PHE B N 1
ATOM 3982 C CA . PHE B 1 216 ? -4.154 15.297 2.891 1 98.91 216 PHE B CA 1
ATOM 3983 C C . PHE B 1 216 ? -2.978 14.347 3.079 1 98.91 216 PHE B C 1
ATOM 3985 O O . PHE B 1 216 ? -2.637 13.988 4.208 1 98.91 216 PHE B O 1
ATOM 3992 N N . SER B 1 217 ? -2.373 13.913 2.013 1 98.88 217 SER B N 1
ATOM 3993 C CA . SER B 1 217 ? -1.063 13.27 2.023 1 98.88 217 SER B CA 1
ATOM 3994 C C . SER B 1 217 ? 0.031 14.235 1.58 1 98.88 217 SER B C 1
ATOM 3996 O O . SER B 1 217 ? 0.019 14.717 0.445 1 98.88 217 SER B O 1
ATOM 3998 N N . LEU B 1 218 ? 1.029 14.485 2.416 1 98.78 218 LEU B N 1
ATOM 3999 C CA . LEU B 1 218 ? 1.973 15.581 2.232 1 98.78 218 LEU B CA 1
ATOM 4000 C C . LEU B 1 218 ? 3.365 15.051 1.904 1 98.78 218 LEU B C 1
ATOM 4002 O O . LEU B 1 218 ? 3.897 14.203 2.624 1 98.78 218 LEU B O 1
ATOM 4006 N N . PHE B 1 219 ? 3.97 15.514 0.798 1 97.94 219 PHE B N 1
ATOM 4007 C CA . PHE B 1 219 ? 5.369 15.28 0.461 1 97.94 219 PHE B CA 1
ATOM 4008 C C . PHE B 1 219 ? 6.257 16.371 1.048 1 97.94 219 PHE B C 1
ATOM 4010 O O . PHE B 1 219 ? 6.199 17.524 0.618 1 97.94 219 PHE B O 1
ATOM 4017 N N . PRO B 1 220 ? 7.106 16.037 1.931 1 96.87 220 PRO B N 1
ATOM 4018 C CA . PRO B 1 220 ? 7.893 17.053 2.633 1 96.87 220 PRO B CA 1
ATOM 4019 C C . PRO B 1 220 ? 9.108 17.516 1.833 1 96.87 220 PRO B C 1
ATOM 4021 O O . PRO B 1 220 ? 9.845 18.4 2.278 1 96.87 220 PRO B O 1
ATOM 4024 N N . GLY B 1 221 ? 9.277 16.91 0.638 1 94.3 221 GLY B N 1
ATOM 4025 C CA . GLY B 1 221 ? 10.525 17.165 -0.064 1 94.3 221 GLY B CA 1
ATOM 4026 C C . GLY B 1 221 ? 11.691 16.363 0.484 1 94.3 221 GLY B C 1
ATOM 4027 O O . GLY B 1 221 ? 11.496 15.305 1.086 1 94.3 221 GLY B O 1
ATOM 4028 N N . LEU B 1 222 ? 12.866 16.799 0.096 1 93.3 222 LEU B N 1
ATOM 4029 C CA . LEU B 1 222 ? 14.066 16.139 0.601 1 93.3 222 LEU B CA 1
ATOM 4030 C C . LEU B 1 222 ? 14.783 17.02 1.618 1 93.3 222 LEU B C 1
ATOM 4032 O O . LEU B 1 222 ? 15.48 17.966 1.244 1 93.3 222 LEU B O 1
ATOM 4036 N N . VAL B 1 223 ? 14.605 16.632 2.848 1 92.52 223 VAL B N 1
ATOM 4037 C CA . VAL B 1 223 ? 15.143 17.401 3.967 1 92.52 223 VAL B CA 1
ATOM 4038 C C . VAL B 1 223 ? 16.327 16.659 4.582 1 92.52 223 VAL B C 1
ATOM 4040 O O . VAL B 1 223 ? 16.317 15.429 4.674 1 92.52 223 VAL B O 1
ATOM 4043 N N . ALA B 1 224 ? 17.31 17.418 4.994 1 87.55 224 ALA B N 1
ATOM 4044 C CA . ALA B 1 224 ? 18.484 16.824 5.628 1 87.55 224 ALA B CA 1
ATOM 4045 C C . ALA B 1 224 ? 18.176 16.39 7.058 1 87.55 224 ALA B C 1
ATOM 4047 O O . ALA B 1 224 ? 18.311 17.179 7.996 1 87.55 224 ALA B O 1
ATOM 4048 N N . THR B 1 225 ? 17.632 15.232 7.203 1 86.25 225 THR B N 1
ATOM 4049 C CA . THR B 1 225 ? 17.358 14.59 8.484 1 86.25 225 THR B CA 1
ATOM 4050 C C . THR B 1 225 ? 18.116 13.271 8.601 1 86.25 225 THR B C 1
ATOM 4052 O O . THR B 1 225 ? 18.983 12.972 7.777 1 86.25 225 THR B O 1
ATOM 4055 N N . ASP B 1 226 ? 17.85 12.552 9.634 1 78.64 226 ASP B N 1
ATOM 4056 C CA . ASP B 1 226 ? 18.494 11.257 9.832 1 78.64 226 ASP B CA 1
ATOM 4057 C C . ASP B 1 226 ? 17.825 10.176 8.986 1 78.64 226 ASP B C 1
ATOM 4059 O O . ASP B 1 226 ? 18.322 9.051 8.901 1 78.64 226 ASP B O 1
ATOM 4063 N N . MET B 1 227 ? 16.823 10.465 8.223 1 80.18 227 MET B N 1
ATOM 4064 C CA . MET B 1 227 ? 16.003 9.455 7.559 1 80.18 227 MET B CA 1
ATOM 4065 C C . MET B 1 227 ? 16.548 9.139 6.171 1 80.18 227 MET B C 1
ATOM 4067 O O . MET B 1 227 ? 16.715 7.97 5.816 1 80.18 227 MET B O 1
ATOM 4071 N N . PRO B 1 228 ? 16.781 10.184 5.291 1 79.21 228 PRO B N 1
ATOM 4072 C CA . PRO B 1 228 ? 17.249 9.836 3.947 1 79.21 228 PRO B CA 1
ATOM 4073 C C . PRO B 1 228 ? 18.604 9.134 3.958 1 79.21 228 PRO B C 1
ATOM 4075 O O . PRO B 1 228 ? 19.464 9.455 4.782 1 79.21 228 PRO B O 1
ATOM 4078 N N . PRO B 1 229 ? 18.746 8.235 3.022 1 82.49 229 PRO B N 1
ATOM 4079 C CA . PRO B 1 229 ? 20.074 7.633 2.881 1 82.49 229 PRO B CA 1
ATOM 4080 C C . PRO B 1 229 ? 21.167 8.669 2.626 1 82.49 229 PRO B C 1
ATOM 4082 O O . PRO B 1 229 ? 20.916 9.692 1.984 1 82.49 229 PRO B O 1
ATOM 4085 N N . LYS B 1 230 ? 22.38 8.309 3.018 1 82.54 230 LYS B N 1
ATOM 4086 C CA . LYS B 1 230 ? 23.516 9.225 2.993 1 82.54 230 LYS B CA 1
ATOM 4087 C C . LYS B 1 230 ? 23.806 9.702 1.572 1 82.54 230 LYS B C 1
ATOM 4089 O O . LYS B 1 230 ? 24.195 10.854 1.366 1 82.54 230 LYS B O 1
ATOM 4094 N N . GLN B 1 231 ? 23.505 8.892 0.646 1 81.37 231 GLN B N 1
ATOM 4095 C CA . GLN B 1 231 ? 23.854 9.203 -0.736 1 81.37 231 GLN B CA 1
ATOM 4096 C C . GLN B 1 231 ? 22.954 10.3 -1.298 1 81.37 231 GLN B C 1
ATOM 4098 O O . GLN B 1 231 ? 23.274 10.911 -2.32 1 81.37 231 GLN B O 1
ATOM 4103 N N . TYR B 1 232 ? 21.902 10.595 -0.538 1 83.5 232 TYR B N 1
ATOM 4104 C CA . TYR B 1 232 ? 20.977 11.602 -1.047 1 83.5 232 TYR B CA 1
ATOM 4105 C C . TYR B 1 232 ? 21.092 12.899 -0.256 1 83.5 232 TYR B C 1
ATOM 4107 O O . TYR B 1 232 ? 20.436 13.892 -0.58 1 83.5 232 TYR B O 1
ATOM 4115 N N . LEU B 1 233 ? 21.969 12.981 0.685 1 86.36 233 LEU B N 1
ATOM 4116 C CA . LEU B 1 233 ? 22.043 14.122 1.592 1 86.36 233 LEU B CA 1
ATOM 4117 C C . LEU B 1 233 ? 22.477 15.38 0.848 1 86.36 233 LEU B C 1
ATOM 4119 O O . LEU B 1 233 ? 22.06 16.487 1.196 1 86.36 233 LEU B O 1
ATOM 4123 N N . GLU B 1 234 ? 23.244 15.208 -0.222 1 85.23 234 GLU B N 1
ATOM 4124 C CA . GLU B 1 234 ? 23.693 16.367 -0.987 1 85.23 234 GLU B CA 1
ATOM 4125 C C . GLU B 1 234 ? 22.534 17.017 -1.738 1 85.23 234 GLU B C 1
ATOM 4127 O O . GLU B 1 234 ? 22.603 18.194 -2.099 1 85.23 234 GLU B O 1
ATOM 4132 N N . TYR B 1 235 ? 21.477 16.211 -1.855 1 88.42 235 TYR B N 1
ATOM 4133 C CA . TYR B 1 235 ? 20.307 16.702 -2.575 1 88.42 235 TYR B CA 1
ATOM 4134 C C . TYR B 1 235 ? 19.251 17.224 -1.609 1 88.42 235 TYR B C 1
ATOM 4136 O O . TYR B 1 235 ? 18.223 17.758 -2.032 1 88.42 235 TYR B O 1
ATOM 4144 N N . ALA B 1 236 ? 19.52 17.067 -0.337 1 91.04 236 ALA B N 1
ATOM 4145 C CA . ALA B 1 236 ? 18.55 17.433 0.693 1 91.04 236 ALA B CA 1
ATOM 4146 C C . ALA B 1 236 ? 18.569 18.936 0.955 1 91.04 236 ALA B C 1
ATOM 4148 O O . ALA B 1 236 ? 19.116 19.39 1.963 1 91.04 236 ALA B O 1
ATOM 4149 N N . LEU B 1 237 ? 17.875 19.716 0.119 1 92.67 237 LEU B N 1
ATOM 4150 C CA . LEU B 1 237 ? 17.985 21.171 0.119 1 92.67 237 LEU B CA 1
ATOM 4151 C C . LEU B 1 237 ? 16.692 21.814 0.609 1 92.67 237 LEU B C 1
ATOM 4153 O O . LEU B 1 237 ? 16.608 23.038 0.728 1 92.67 237 LEU B O 1
ATOM 4157 N N . ASP B 1 238 ? 15.709 21.005 0.898 1 95.44 238 ASP B N 1
ATOM 4158 C CA . ASP B 1 238 ? 14.41 21.569 1.251 1 95.44 238 ASP B CA 1
ATOM 4159 C C . ASP B 1 238 ? 14.39 22.034 2.705 1 95.44 238 ASP B C 1
ATOM 4161 O O . ASP B 1 238 ? 14.869 21.327 3.595 1 95.44 238 ASP B O 1
ATOM 4165 N N . ASP B 1 239 ? 13.949 23.237 2.914 1 96.22 239 ASP B N 1
ATOM 4166 C CA . ASP B 1 239 ? 13.759 23.785 4.254 1 96.22 239 ASP B CA 1
ATOM 4167 C C . ASP B 1 239 ? 12.605 23.091 4.973 1 96.22 239 ASP B C 1
ATOM 4169 O O . ASP B 1 239 ? 11.46 23.149 4.519 1 96.22 239 ASP B O 1
ATOM 4173 N N . PRO B 1 240 ? 12.849 22.456 6.124 1 96.48 240 PRO B N 1
ATOM 4174 C CA . PRO B 1 240 ? 11.777 21.762 6.841 1 96.48 240 PRO B CA 1
ATOM 4175 C C . PRO B 1 240 ? 10.632 22.691 7.236 1 96.48 240 PRO B C 1
ATOM 4177 O O . PRO B 1 240 ? 9.505 22.235 7.445 1 96.48 240 PRO B O 1
ATOM 4180 N N . MET B 1 241 ? 10.865 24.001 7.25 1 97.23 241 MET B N 1
ATOM 4181 C CA . MET B 1 241 ? 9.826 24.963 7.606 1 97.23 241 MET B CA 1
ATOM 4182 C C . MET B 1 241 ? 8.736 25.006 6.541 1 97.23 241 MET B C 1
ATOM 4184 O O . MET B 1 241 ? 7.585 25.333 6.837 1 97.23 241 MET B O 1
ATOM 4188 N N . LEU B 1 242 ? 9.098 24.619 5.309 1 98.17 242 LEU B N 1
ATOM 4189 C CA . LEU B 1 242 ? 8.082 24.532 4.266 1 98.17 242 LEU B CA 1
ATOM 4190 C C . LEU B 1 242 ? 7.005 23.519 4.638 1 98.17 242 LEU B C 1
ATOM 4192 O O . LEU B 1 242 ? 5.821 23.738 4.372 1 98.17 242 LEU B O 1
ATOM 4196 N N . THR B 1 243 ? 7.447 22.436 5.287 1 98.5 243 THR B N 1
ATOM 4197 C CA . THR B 1 243 ? 6.477 21.433 5.713 1 98.5 243 THR B CA 1
ATOM 4198 C C . THR B 1 243 ? 5.569 21.989 6.807 1 98.5 243 THR B C 1
ATOM 4200 O O . THR B 1 243 ? 4.353 21.79 6.772 1 98.5 243 THR B O 1
ATOM 4203 N N . GLY B 1 244 ? 6.147 22.717 7.734 1 98.57 244 GLY B N 1
ATOM 4204 C CA . GLY B 1 244 ? 5.338 23.386 8.741 1 98.57 244 GLY B CA 1
ATOM 4205 C C . GLY B 1 244 ? 4.315 24.337 8.149 1 98.57 244 GLY B C 1
ATOM 4206 O O . GLY B 1 244 ? 3.133 24.281 8.496 1 98.57 244 GLY B O 1
ATOM 4207 N N . GLY B 1 245 ? 4.795 25.173 7.246 1 98.78 245 GLY B N 1
ATOM 4208 C CA . GLY B 1 245 ? 3.914 26.117 6.578 1 98.78 245 GLY B CA 1
ATOM 4209 C C . GLY B 1 245 ? 2.805 25.444 5.79 1 98.78 245 GLY B C 1
ATOM 4210 O O . GLY B 1 245 ? 1.668 25.92 5.779 1 98.78 245 GLY B O 1
ATOM 4211 N N . LEU B 1 246 ? 3.119 24.343 5.14 1 98.88 246 LEU B N 1
ATOM 4212 C CA . LEU B 1 246 ? 2.113 23.647 4.344 1 98.88 246 LEU B CA 1
ATOM 4213 C C . LEU B 1 246 ? 1.034 23.045 5.238 1 98.88 246 LEU B C 1
ATOM 4215 O O . LEU B 1 246 ? -0.15 23.073 4.894 1 98.88 246 LEU B O 1
ATOM 4219 N N . THR B 1 247 ? 1.384 22.47 6.419 1 98.93 247 THR B N 1
ATOM 4220 C CA . THR B 1 247 ? 0.368 21.937 7.319 1 98.93 247 THR B CA 1
ATOM 4221 C C . THR B 1 247 ? -0.578 23.042 7.781 1 98.93 247 THR B C 1
ATOM 4223 O O . THR B 1 247 ? -1.78 22.815 7.932 1 98.93 247 THR B O 1
ATOM 4226 N N . LEU B 1 248 ? -0.097 24.283 7.959 1 98.89 248 LEU B N 1
ATOM 4227 C CA . LEU B 1 248 ? -0.937 25.426 8.298 1 98.89 248 LEU B CA 1
ATOM 4228 C C . LEU B 1 248 ? -1.853 25.792 7.134 1 98.89 248 LEU B C 1
ATOM 4230 O O . LEU B 1 248 ? -3.06 25.963 7.319 1 98.89 248 LEU B O 1
ATOM 4234 N N . PHE B 1 249 ? -1.288 25.867 5.978 1 98.93 249 PHE B N 1
ATOM 4235 C CA . PHE B 1 249 ? -2.053 26.204 4.783 1 98.93 249 PHE B CA 1
ATOM 4236 C C . PHE B 1 249 ? -3.198 25.219 4.578 1 98.93 249 PHE B C 1
ATOM 4238 O O . PHE B 1 249 ? -4.336 25.624 4.331 1 98.93 249 PHE B O 1
ATOM 4245 N N . LEU B 1 250 ? -2.909 23.952 4.737 1 98.87 250 LEU B N 1
ATOM 4246 C CA . LEU B 1 250 ? -3.899 22.901 4.525 1 98.87 250 LEU B CA 1
ATOM 4247 C C . LEU B 1 250 ? -5.003 22.973 5.574 1 98.87 250 LEU B C 1
ATOM 4249 O O . LEU B 1 250 ? -6.081 22.406 5.387 1 98.87 250 LEU B O 1
ATOM 4253 N N . SER B 1 251 ? -4.759 23.649 6.651 1 98.5 251 SER B N 1
ATOM 4254 C CA . SER B 1 251 ? -5.746 23.781 7.718 1 98.5 251 SER B CA 1
ATOM 4255 C C . SER B 1 251 ? -6.644 24.993 7.492 1 98.5 251 SER B C 1
ATOM 4257 O O . SER B 1 251 ? -7.51 25.293 8.317 1 98.5 251 SER B O 1
ATOM 4259 N N . THR B 1 252 ? -6.465 25.76 6.426 1 98.33 252 THR B N 1
ATOM 4260 C CA . THR B 1 252 ? -7.286 26.921 6.101 1 98.33 252 THR B CA 1
ATOM 4261 C C . THR B 1 252 ? -8.36 26.555 5.081 1 98.33 252 THR B C 1
ATOM 4263 O O . THR B 1 252 ? -8.257 25.53 4.404 1 98.33 252 THR B O 1
ATOM 4266 N N . GLU B 1 253 ? -9.306 27.415 4.887 1 97.42 253 GLU B N 1
ATOM 4267 C CA . GLU B 1 253 ? -10.396 27.209 3.938 1 97.42 253 GLU B CA 1
ATOM 4268 C C . GLU B 1 253 ? -9.894 27.272 2.498 1 97.42 253 GLU B C 1
ATOM 4270 O O . GLU B 1 253 ? -10.472 26.647 1.607 1 97.42 253 GLU B O 1
ATOM 4275 N N . ARG B 1 254 ? -8.772 27.922 2.291 1 98.14 254 ARG B N 1
ATOM 4276 C CA . ARG B 1 254 ? -8.23 28.074 0.945 1 98.14 254 ARG B CA 1
ATOM 4277 C C . ARG B 1 254 ? -7.817 26.725 0.366 1 98.14 254 ARG B C 1
ATOM 4279 O O . ARG B 1 254 ? -7.851 26.53 -0.851 1 98.14 254 ARG B O 1
ATOM 4286 N N . ALA B 1 255 ? -7.582 25.781 1.249 1 98.44 255 ALA B N 1
ATOM 4287 C CA . ALA B 1 255 ? -7.086 24.482 0.8 1 98.44 255 ALA B CA 1
ATOM 4288 C C . ALA B 1 255 ? -8.231 23.489 0.627 1 98.44 255 ALA B C 1
ATOM 4290 O O . ALA B 1 255 ? -8.001 22.31 0.347 1 98.44 255 ALA B O 1
ATOM 4291 N N . GLU B 1 256 ? -9.486 23.939 0.767 1 98.33 256 GLU B N 1
ATOM 4292 C CA . GLU B 1 256 ? -10.646 23.053 0.774 1 98.33 256 GLU B CA 1
ATOM 4293 C C . GLU B 1 256 ? -10.711 22.218 -0.502 1 98.33 256 GLU B C 1
ATOM 4295 O O . GLU B 1 256 ? -11 21.021 -0.453 1 98.33 256 GLU B O 1
ATOM 4300 N N . TRP B 1 257 ? -10.368 22.768 -1.625 1 98.2 257 TRP B N 1
ATOM 4301 C CA . TRP B 1 257 ? -10.514 22.083 -2.905 1 98.2 257 TRP B CA 1
ATOM 4302 C C . TRP B 1 257 ? -9.456 20.996 -3.064 1 98.2 257 TRP B C 1
ATOM 4304 O O . TRP B 1 257 ? -9.561 20.143 -3.949 1 98.2 257 TRP B O 1
ATOM 4314 N N . LEU B 1 258 ? -8.448 20.941 -2.197 1 98.42 258 LEU B N 1
ATOM 4315 C CA . LEU B 1 258 ? -7.341 19.994 -2.262 1 98.42 258 LEU B CA 1
ATOM 4316 C C . LEU B 1 258 ? -7.625 18.765 -1.405 1 98.42 258 LEU B C 1
ATOM 4318 O O . LEU B 1 258 ? -6.822 17.83 -1.366 1 98.42 258 LEU B O 1
ATOM 4322 N N . ARG B 1 259 ? -8.726 18.695 -0.659 1 97.79 259 ARG B N 1
ATOM 4323 C CA . ARG B 1 259 ? -8.988 17.58 0.245 1 97.79 259 ARG B CA 1
ATOM 4324 C C . ARG B 1 259 ? -8.888 16.246 -0.487 1 97.79 259 ARG B C 1
ATOM 4326 O O . ARG B 1 259 ? -9.336 16.124 -1.629 1 97.79 259 ARG B O 1
ATOM 4333 N N . GLY B 1 260 ? -8.332 15.304 0.173 1 97.93 260 GLY B N 1
ATOM 4334 C CA . GLY B 1 260 ? -8.178 13.968 -0.379 1 97.93 260 GLY B CA 1
ATOM 4335 C C . GLY B 1 260 ? -6.988 13.842 -1.313 1 97.93 260 GLY B C 1
ATOM 4336 O O . GLY B 1 260 ? -6.736 12.768 -1.863 1 97.93 260 GLY B O 1
ATOM 4337 N N . SER B 1 261 ? -6.15 14.906 -1.477 1 98.11 261 SER B N 1
ATOM 4338 C CA . SER B 1 261 ? -5.095 14.93 -2.485 1 98.11 261 SER B CA 1
ATOM 4339 C C . SER B 1 261 ? -3.724 14.704 -1.856 1 98.11 261 SER B C 1
ATOM 4341 O O . SER B 1 261 ? -3.554 14.879 -0.647 1 98.11 261 SER B O 1
ATOM 4343 N N . MET B 1 262 ? -2.826 14.307 -2.695 1 98.51 262 MET B N 1
ATOM 4344 C CA . MET B 1 262 ? -1.404 14.472 -2.411 1 98.51 262 MET B CA 1
ATOM 4345 C C . MET B 1 262 ? -0.959 15.907 -2.675 1 98.51 262 MET B C 1
ATOM 4347 O O . MET B 1 262 ? -1.389 16.525 -3.65 1 98.51 262 MET B O 1
ATOM 4351 N N . VAL B 1 263 ? -0.138 16.407 -1.812 1 98.69 263 VAL B N 1
ATOM 4352 C CA . VAL B 1 263 ? 0.374 17.769 -1.921 1 98.69 263 VAL B CA 1
ATOM 4353 C C . VAL B 1 263 ? 1.87 17.785 -1.617 1 98.69 263 VAL B C 1
ATOM 4355 O O . VAL B 1 263 ? 2.368 16.934 -0.876 1 98.69 263 VAL B O 1
ATOM 4358 N N . SER B 1 264 ? 2.621 18.747 -2.157 1 98.35 264 SER B N 1
ATOM 4359 C CA . SER B 1 264 ? 4.068 18.822 -1.984 1 98.35 264 SER B CA 1
ATOM 4360 C C . SER B 1 264 ? 4.502 20.22 -1.558 1 98.35 264 SER B C 1
ATOM 4362 O O . SER B 1 264 ? 3.97 21.218 -2.048 1 98.35 264 SER B O 1
ATOM 4364 N N . VAL B 1 265 ? 5.504 20.284 -0.768 1 98.06 265 VAL B N 1
ATOM 4365 C CA . VAL B 1 265 ? 6.046 21.561 -0.315 1 98.06 265 VAL B CA 1
ATOM 4366 C C . VAL B 1 265 ? 6.703 22.289 -1.485 1 98.06 265 VAL B C 1
ATOM 4368 O O . VAL B 1 265 ? 6.863 23.511 -1.454 1 98.06 265 VAL B O 1
ATOM 4371 N N . ASN B 1 266 ? 7.038 21.542 -2.474 1 97.44 266 ASN B N 1
ATOM 4372 C CA . ASN B 1 266 ? 7.816 22.108 -3.57 1 97.44 266 ASN B CA 1
ATOM 4373 C C . ASN B 1 266 ? 6.916 22.728 -4.635 1 97.44 266 ASN B C 1
ATOM 4375 O O . ASN B 1 266 ? 7.396 23.427 -5.53 1 97.44 266 ASN B O 1
ATOM 4379 N N . TRP B 1 267 ? 5.651 22.469 -4.604 1 98.07 267 TRP B N 1
ATOM 4380 C CA . TRP B 1 267 ? 4.733 22.927 -5.642 1 98.07 267 TRP B CA 1
ATOM 4381 C C . TRP B 1 267 ? 4.302 24.368 -5.391 1 98.07 267 TRP B C 1
ATOM 4383 O O . TRP B 1 267 ? 4.371 24.855 -4.26 1 98.07 267 TRP B O 1
ATOM 4393 N N . ASP B 1 268 ? 3.942 25.035 -6.438 1 98.06 268 ASP B N 1
ATOM 4394 C CA . ASP B 1 268 ? 3.38 26.381 -6.375 1 98.06 268 ASP B CA 1
ATOM 4395 C C . ASP B 1 268 ? 1.855 26.338 -6.32 1 98.06 268 ASP B C 1
ATOM 4397 O O . ASP B 1 268 ? 1.201 26.043 -7.323 1 98.06 268 ASP B O 1
ATOM 4401 N N . TYR B 1 269 ? 1.313 26.688 -5.23 1 98.36 269 TYR B N 1
ATOM 4402 C CA . TYR B 1 269 ? -0.117 26.51 -5.001 1 98.36 269 TYR B CA 1
ATOM 4403 C C . TYR B 1 269 ? -0.924 27.571 -5.74 1 98.36 269 TYR B C 1
ATOM 4405 O O . TYR B 1 269 ? -2.101 27.363 -6.046 1 98.36 269 TYR B O 1
ATOM 4413 N N . GLU B 1 270 ? -0.318 28.725 -5.989 1 98.06 270 GLU B N 1
ATOM 4414 C CA . GLU B 1 270 ? -1.011 29.687 -6.841 1 98.06 270 GLU B CA 1
ATOM 4415 C C . GLU B 1 270 ? -1.139 29.168 -8.27 1 98.06 270 GLU B C 1
ATOM 4417 O O . GLU B 1 270 ? -2.19 29.315 -8.898 1 98.06 270 GLU B O 1
ATOM 4422 N N . GLU B 1 271 ? -0.021 28.597 -8.756 1 97.77 271 GLU B N 1
ATOM 4423 C CA . GLU B 1 271 ? -0.105 27.952 -10.063 1 97.77 271 GLU B CA 1
ATOM 4424 C C . GLU B 1 271 ? -1.141 26.832 -10.061 1 97.77 271 GLU B C 1
ATOM 4426 O O . GLU B 1 271 ? -1.907 26.686 -11.015 1 97.77 271 GLU B O 1
ATOM 4431 N N . MET B 1 272 ? -1.221 26.016 -9.07 1 98.27 272 MET B N 1
ATOM 4432 C CA . MET B 1 272 ? -2.207 24.944 -8.966 1 98.27 272 MET B CA 1
ATOM 4433 C C . MET B 1 272 ? -3.625 25.502 -9.021 1 98.27 272 MET B C 1
ATOM 4435 O O . MET B 1 272 ? -4.497 24.93 -9.678 1 98.27 272 MET B O 1
ATOM 4439 N N . GLU B 1 273 ? -3.841 26.579 -8.307 1 98.23 273 GLU B N 1
ATOM 4440 C CA . GLU B 1 273 ? -5.166 27.191 -8.282 1 98.23 273 GLU B CA 1
ATOM 4441 C C . GLU B 1 273 ? -5.598 27.629 -9.678 1 98.23 273 GLU B C 1
ATOM 4443 O O . GLU B 1 273 ? -6.782 27.564 -10.016 1 98.23 273 GLU B O 1
ATOM 4448 N N . MET B 1 274 ? -4.633 28.06 -10.465 1 97.93 274 MET B N 1
ATOM 4449 C CA . MET B 1 274 ? -4.93 28.444 -11.842 1 97.93 274 MET B CA 1
ATOM 4450 C C . MET B 1 274 ? -5.424 27.246 -12.646 1 97.93 274 MET B C 1
ATOM 4452 O O . MET B 1 274 ? -6.137 27.41 -13.638 1 97.93 274 MET B O 1
ATOM 4456 N N . HIS B 1 275 ? -5.073 26.069 -12.225 1 98 275 HIS B N 1
ATOM 4457 C CA . HIS B 1 275 ? -5.403 24.86 -12.97 1 98 275 HIS B CA 1
ATOM 4458 C C . HIS B 1 275 ? -6.288 23.93 -12.147 1 98 275 HIS B C 1
ATOM 4460 O O . HIS B 1 275 ? -6.294 22.716 -12.366 1 98 275 HIS B O 1
ATOM 4466 N N . LYS B 1 276 ? -6.997 24.489 -11.209 1 97.81 276 LYS B N 1
ATOM 4467 C CA . LYS B 1 276 ? -7.802 23.761 -10.232 1 97.81 276 LYS B CA 1
ATOM 4468 C C . LYS B 1 276 ? -8.79 22.826 -10.923 1 97.81 276 LYS B C 1
ATOM 4470 O O . LYS B 1 276 ? -8.907 21.655 -10.554 1 97.81 276 LYS B O 1
ATOM 4475 N N . GLU B 1 277 ? -9.507 23.256 -11.896 1 97.79 277 GLU B N 1
ATOM 4476 C CA . GLU B 1 277 ? -10.534 22.47 -12.573 1 97.79 277 GLU B CA 1
ATOM 4477 C C . GLU B 1 277 ? -9.937 21.228 -13.227 1 97.79 277 GLU B C 1
ATOM 4479 O O . GLU B 1 277 ? -10.475 20.127 -13.089 1 97.79 277 GLU B O 1
ATOM 4484 N N . GLU B 1 278 ? -8.838 21.399 -13.907 1 98.02 278 GLU B N 1
ATOM 4485 C CA . GLU B 1 278 ? -8.18 20.268 -14.555 1 98.02 278 GLU B CA 1
ATOM 4486 C C . GLU B 1 278 ? -7.672 19.262 -13.527 1 98.02 278 GLU B C 1
ATOM 4488 O O . GLU B 1 278 ? -7.818 18.051 -13.71 1 98.02 278 GLU B O 1
ATOM 4493 N N . ILE B 1 279 ? -7.058 19.749 -12.454 1 98.39 279 ILE B N 1
ATOM 4494 C CA . ILE B 1 279 ? -6.513 18.898 -11.403 1 98.39 279 ILE B CA 1
ATOM 4495 C C . ILE B 1 279 ? -7.619 18.018 -10.825 1 98.39 279 ILE B C 1
ATOM 4497 O O . ILE B 1 279 ? -7.435 16.811 -10.655 1 98.39 279 ILE B O 1
ATOM 4501 N N . LEU B 1 280 ? -8.781 18.652 -10.56 1 97.66 280 LEU B N 1
ATOM 4502 C CA . LEU B 1 280 ? -9.89 17.931 -9.946 1 97.66 280 LEU B CA 1
ATOM 4503 C C . LEU B 1 280 ? -10.534 16.972 -10.942 1 97.66 280 LEU B C 1
ATOM 4505 O O . LEU B 1 280 ? -10.785 15.81 -10.618 1 97.66 280 LEU B O 1
ATOM 4509 N N . GLU B 1 281 ? -10.761 17.423 -12.148 1 97.18 281 GLU B N 1
ATOM 4510 C CA . GLU B 1 281 ? -11.444 16.629 -13.165 1 97.18 281 GLU B CA 1
ATOM 4511 C C . GLU B 1 281 ? -10.627 15.397 -13.544 1 97.18 281 GLU B C 1
ATOM 4513 O O . GLU B 1 281 ? -11.182 14.313 -13.734 1 97.18 281 GLU B O 1
ATOM 4518 N N . LYS B 1 282 ? -9.351 15.568 -13.62 1 96.82 282 LYS B N 1
ATOM 4519 C CA . LYS B 1 282 ? -8.497 14.487 -14.105 1 96.82 282 LYS B CA 1
ATOM 4520 C C . LYS B 1 282 ? -7.81 13.768 -12.947 1 96.82 282 LYS B C 1
ATOM 4522 O O . LYS B 1 282 ? -6.939 12.923 -13.163 1 96.82 282 LYS B O 1
ATOM 4527 N N . ARG B 1 283 ? -8.136 14.138 -11.695 1 97.05 283 ARG B N 1
ATOM 4528 C CA . ARG B 1 283 ? -7.596 13.504 -10.497 1 97.05 283 ARG B CA 1
ATOM 4529 C C . ARG B 1 283 ? -6.071 13.492 -10.524 1 97.05 283 ARG B C 1
ATOM 4531 O O . ARG B 1 283 ? -5.448 12.466 -10.242 1 97.05 283 ARG B O 1
ATOM 4538 N N . LEU B 1 284 ? -5.474 14.592 -10.859 1 98.01 284 LEU B N 1
ATOM 4539 C CA . LEU B 1 284 ? -4.05 14.647 -11.171 1 98.01 284 LEU B CA 1
ATOM 4540 C C . LEU B 1 284 ? -3.211 14.512 -9.905 1 98.01 284 LEU B C 1
ATOM 4542 O O . LEU B 1 284 ? -2.005 14.263 -9.978 1 98.01 284 LEU B O 1
ATOM 4546 N N . THR B 1 285 ? -3.751 14.711 -8.71 1 98.15 285 THR B N 1
ATOM 4547 C CA . THR B 1 285 ? -2.99 14.641 -7.467 1 98.15 285 THR B CA 1
ATOM 4548 C C . THR B 1 285 ? -3.518 13.523 -6.573 1 98.15 285 THR B C 1
ATOM 4550 O O . THR B 1 285 ? -3.468 13.626 -5.345 1 98.15 285 THR B O 1
ATOM 4553 N N . LYS B 1 286 ? -4.103 12.538 -7.131 1 97.61 286 LYS B N 1
ATOM 4554 C CA . LYS B 1 286 ? -4.539 11.305 -6.481 1 97.61 286 LYS B CA 1
ATOM 4555 C C . LYS B 1 286 ? -3.844 10.09 -7.088 1 97.61 286 LYS B C 1
ATOM 4557 O O . LYS B 1 286 ? -3.311 10.162 -8.197 1 97.61 286 LYS B O 1
ATOM 4562 N N . LEU B 1 287 ? -3.774 8.983 -6.358 1 97.38 287 LEU B N 1
ATOM 4563 C CA . LEU B 1 287 ? -3.125 7.775 -6.858 1 97.38 287 LEU B CA 1
ATOM 4564 C C . LEU B 1 287 ? -3.845 7.244 -8.093 1 97.38 287 LEU B C 1
ATOM 4566 O O . LEU B 1 287 ? -5.076 7.26 -8.155 1 97.38 287 LEU B O 1
ATOM 4570 N N . ALA B 1 288 ? -3.08 6.861 -9.015 1 95.8 288 ALA B N 1
ATOM 4571 C CA . ALA B 1 288 ? -3.597 6.104 -10.152 1 95.8 288 ALA B CA 1
ATOM 4572 C C . ALA B 1 288 ? -3.434 4.603 -9.931 1 95.8 288 ALA B C 1
ATOM 4574 O O . ALA B 1 288 ? -2.744 4.178 -9.001 1 95.8 288 ALA B O 1
ATOM 4575 N N . PHE B 1 289 ? -4.123 3.787 -10.697 1 94.22 289 PHE B N 1
ATOM 4576 C CA . PHE B 1 289 ? -4.038 2.334 -10.604 1 94.22 289 PHE B CA 1
ATOM 4577 C C . PHE B 1 289 ? -3.037 1.785 -11.614 1 94.22 289 PHE B C 1
ATOM 4579 O O . PHE B 1 289 ? -2.023 1.196 -11.234 1 94.22 289 PHE B O 1
ATOM 4586 N N . CYS B 1 290 ? -3.322 2.044 -12.812 1 95.19 290 CYS B N 1
ATOM 4587 C CA . CYS B 1 290 ? -2.555 1.533 -13.943 1 95.19 290 CYS B CA 1
ATOM 4588 C C . CYS B 1 290 ? -2.655 2.472 -15.139 1 95.19 290 CYS B C 1
ATOM 4590 O O . CYS B 1 290 ? -3.571 3.293 -15.214 1 95.19 290 CYS B O 1
ATOM 4592 N N . ASP B 1 291 ? -1.695 2.333 -16.056 1 93.93 291 ASP B N 1
ATOM 4593 C CA . ASP B 1 291 ? -1.697 3.182 -17.243 1 93.93 291 ASP B CA 1
ATOM 4594 C C . ASP B 1 291 ? -2.621 2.618 -18.32 1 93.93 291 ASP B C 1
ATOM 4596 O O . ASP B 1 291 ? -2.973 3.318 -19.272 1 93.93 291 ASP B O 1
ATOM 4600 N N . ALA B 1 292 ? -2.952 1.358 -18.207 1 96.61 292 ALA B N 1
ATOM 4601 C CA . ALA B 1 292 ? -3.914 0.78 -19.142 1 96.61 292 ALA B CA 1
ATOM 4602 C C . ALA B 1 292 ? -5.301 1.384 -18.945 1 96.61 292 ALA B C 1
ATOM 4604 O O . ALA B 1 292 ? -5.677 1.74 -17.825 1 96.61 292 ALA B O 1
ATOM 4605 N N . LYS B 1 293 ? -6.01 1.545 -20.006 1 95.41 293 LYS B N 1
ATOM 4606 C CA . LYS B 1 293 ? -7.429 1.881 -19.939 1 95.41 293 LYS B CA 1
ATOM 4607 C C . LYS B 1 293 ? -8.292 0.622 -19.91 1 95.41 293 LYS B C 1
ATOM 4609 O O . LYS B 1 293 ? -8.665 0.095 -20.959 1 95.41 293 LYS B O 1
ATOM 4614 N N . PHE B 1 294 ? -8.666 0.223 -18.805 1 96.17 294 PHE B N 1
ATOM 4615 C CA . PHE B 1 294 ? -9.477 -0.974 -18.619 1 96.17 294 PHE B CA 1
ATOM 4616 C C . PHE B 1 294 ? -10.95 -0.675 -18.875 1 96.17 294 PHE B C 1
ATOM 4618 O O . PHE B 1 294 ? -11.411 0.444 -18.64 1 96.17 294 PHE B O 1
ATOM 4625 N N . GLY B 1 295 ? -11.682 -1.664 -19.294 1 94.61 295 GLY B N 1
ATOM 4626 C CA . GLY B 1 295 ? -13.113 -1.472 -19.465 1 94.61 295 GLY B CA 1
ATOM 4627 C C . GLY B 1 295 ? -13.749 -2.504 -20.377 1 94.61 295 GLY B C 1
ATOM 4628 O O . GLY B 1 295 ? -13.077 -3.426 -20.844 1 94.61 295 GLY B O 1
ATOM 4629 N N . LYS B 1 296 ? -15.049 -2.263 -20.471 1 93.22 296 LYS B N 1
ATOM 4630 C CA . LYS B 1 296 ? -15.754 -3.096 -21.44 1 93.22 296 LYS B CA 1
ATOM 4631 C C . LYS B 1 296 ? -15.135 -2.967 -22.829 1 93.22 296 LYS B C 1
ATOM 4633 O O . LYS B 1 296 ? -14.91 -1.856 -23.314 1 93.22 296 LYS B O 1
ATOM 4638 N N . GLY B 1 297 ? -14.761 -4.056 -23.448 1 94 297 GLY B N 1
ATOM 4639 C CA . GLY B 1 297 ? -14.098 -4.043 -24.742 1 94 297 GLY B CA 1
ATOM 4640 C C . GLY B 1 297 ? -12.585 -4.072 -24.637 1 94 297 GLY B C 1
ATOM 4641 O O . GLY B 1 297 ? -11.892 -4.29 -25.633 1 94 297 GLY B O 1
ATOM 4642 N N . GLY B 1 298 ? -12.132 -3.839 -23.411 1 95.99 298 GLY B N 1
ATOM 4643 C CA . GLY B 1 298 ? -10.698 -3.915 -23.181 1 95.99 298 GLY B CA 1
ATOM 4644 C C . GLY B 1 298 ? -9.972 -2.625 -23.511 1 95.99 298 GLY B C 1
ATOM 4645 O O . GLY B 1 298 ? -10.599 -1.629 -23.878 1 95.99 298 GLY B O 1
ATOM 4646 N N . HIS B 1 299 ? -8.696 -2.588 -23.283 1 97.45 299 HIS B N 1
ATOM 4647 C CA . HIS B 1 299 ? -7.815 -1.47 -23.604 1 97.45 299 HIS B CA 1
ATOM 4648 C C . HIS B 1 299 ? -7.822 -1.175 -25.1 1 97.45 299 HIS B C 1
ATOM 4650 O O . HIS B 1 299 ? -7.717 -2.091 -25.918 1 97.45 299 HIS B O 1
ATOM 4656 N N . PRO B 1 300 ? -7.986 0.115 -25.502 1 96.83 300 PRO B N 1
ATOM 4657 C CA . PRO B 1 300 ? -7.91 0.482 -26.918 1 96.83 300 PRO B CA 1
ATOM 4658 C C . PRO B 1 300 ? -6.484 0.449 -27.461 1 96.83 300 PRO B C 1
ATOM 4660 O O . PRO B 1 300 ? -5.805 1.479 -27.488 1 96.83 300 PRO B O 1
ATOM 4663 N N . TRP B 1 301 ? -6.077 -0.663 -27.897 1 95.71 301 TRP B N 1
ATOM 4664 C CA . TRP B 1 301 ? -4.71 -0.868 -28.363 1 95.71 301 TRP B CA 1
ATOM 4665 C C . TRP B 1 301 ? -4.364 0.109 -29.482 1 95.71 301 TRP B C 1
ATOM 4667 O O . TRP B 1 301 ? -5.233 0.497 -30.267 1 95.71 301 TRP B O 1
ATOM 4677 N N . ALA B 1 302 ? -3.105 0.581 -29.425 1 84.55 302 ALA B N 1
ATOM 4678 C CA . ALA B 1 302 ? -2.634 1.488 -30.468 1 84.55 302 ALA B CA 1
ATOM 4679 C C . ALA B 1 302 ? -2.543 0.776 -31.815 1 84.55 302 ALA B C 1
ATOM 4681 O O . ALA B 1 302 ? -2.252 -0.421 -31.873 1 84.55 302 ALA B O 1
ATOM 4682 N N . THR B 1 303 ? -3.344 0.753 -32.827 1 63.33 303 THR B N 1
ATOM 4683 C CA . THR B 1 303 ? -3.334 0.205 -34.179 1 63.33 303 THR B CA 1
ATOM 4684 C C . THR B 1 303 ? -1.908 0.113 -34.714 1 63.33 303 THR B C 1
ATOM 4686 O O . THR B 1 303 ? -1.072 0.97 -34.418 1 63.33 303 THR B O 1
#

Nearest PDB structures (foldseek):
  8yai-assembly1_C-2  TM=8.777E-01  e=8.870E-17  Limosilactobacillus fermentum
  3l77-assembly1_A  TM=8.622E-01  e=2.207E-16  Thermococcus sibiricus MM 739
  1yxm-assembly1_A  TM=8.299E-01  e=1.367E-15  Homo sapiens
  2jap-assembly1_D  TM=7.962E-01  e=4.034E-15  Streptomyces clavuligerus
  2yhu-assembly1_B  TM=8.501E-01  e=3.243E-13  Trypanosoma brucei

Radius of gyration: 25.14 Å; Cα contacts (8 Å, |Δi|>4): 1282; chains: 2; bounding box: 71×78×63 Å

Solvent-accessible surface area (backbone atoms only — not comparable to full-atom values): 31153 Å² total; per-residue (Å²): 131,84,79,74,82,68,61,53,62,82,51,25,72,59,22,53,35,60,54,74,40,47,61,90,48,72,88,28,35,32,78,34,74,90,32,52,29,65,81,35,25,37,37,34,34,29,29,64,43,63,53,27,38,26,31,53,48,23,43,56,63,18,39,17,37,30,40,38,35,28,29,66,50,48,71,54,43,50,52,50,51,52,54,56,62,62,53,77,63,69,90,49,46,79,45,76,49,62,67,39,48,59,67,36,70,70,40,42,51,50,50,54,53,52,46,34,74,72,65,46,67,69,41,30,41,35,44,45,42,68,51,75,46,78,40,45,90,70,45,76,56,68,68,57,42,49,46,14,38,36,39,36,32,50,19,47,51,54,52,49,36,54,50,47,69,73,24,83,85,33,60,42,34,42,37,35,57,48,58,68,56,58,68,58,83,61,84,26,35,56,34,28,38,24,21,42,44,21,32,48,47,35,43,38,40,45,23,70,74,37,70,54,35,41,22,37,32,33,18,58,66,43,45,73,49,91,75,61,58,77,90,49,46,89,43,25,68,29,42,42,51,39,42,14,10,42,58,38,41,60,70,35,78,86,34,57,89,50,50,42,23,53,47,50,47,35,45,37,64,69,63,46,59,77,42,41,66,58,38,64,74,61,41,34,45,33,81,38,45,45,68,46,54,45,22,83,63,15,36,84,69,83,130,131,84,80,72,82,67,62,55,61,80,51,24,72,60,23,52,36,60,53,75,38,48,60,90,48,70,89,28,34,33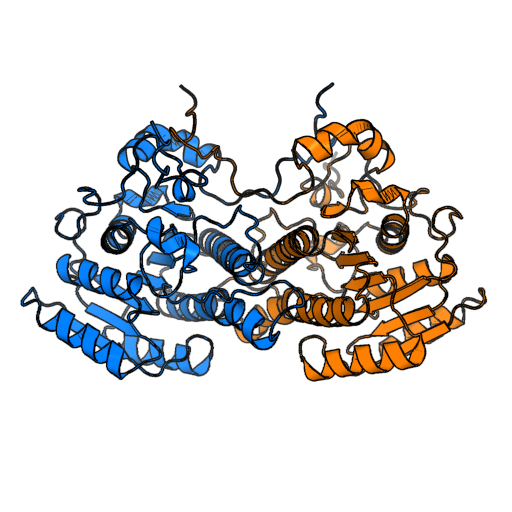,78,35,73,90,32,53,29,67,80,35,25,37,39,34,33,30,30,64,42,62,52,27,38,26,31,54,49,24,41,56,64,17,39,19,37,31,41,37,34,29,30,65,50,49,73,52,44,50,52,50,50,52,54,56,62,62,49,79,64,70,89,51,43,80,46,77,48,55,73,34,48,57,67,36,68,68,40,41,52,50,50,53,51,52,46,35,72,72,65,47,65,69,40,30,40,34,43,46,43,68,52,73,46,79,38,45,88,68,45,75,57,68,69,56,43,48,44,13,37,36,40,37,31,49,20,46,50,55,52,48,35,54,51,45,68,73,24,84,86,33,59,40,36,43,36,35,58,48,59,69,56,57,67,57,83,61,84,27,35,54,34,27,39,23,21,42,44,21,32,48,46,34,42,39,40,46,24,70,75,36,71,54,35,39,22,38,34,33,18,57,67,43,45,73,48,92,73,61,58,77,89,48,48,88,45,26,68,27,41,40,51,40,42,13,10,44,57,37,41,61,70,35,78,87,35,58,88,50,51,40,22,52,45,51,47,35,45,39,65,68,62,46,59,76,43,40,67,58,38,63,76,60,40,34,45,33,79,38,44,45,67,46,54,44,21,82,63,14,35,83,70,84,129

InterPro domains:
  IPR002347 Short-chain dehydrogenase/reductase SDR [PF00106] (40-229)
  IPR002347 Short-chain dehydrogenase/reductase SDR [PR00081] (41-58)
  IPR002347 Short-chain dehydrogenase/reductase SDR [PR00081] (120-131)
  IPR002347 Short-chain dehydrogenase/reductase SDR [PR00081] (166-182)
  IPR002347 Short-chain dehydrogenase/reductase SDR [PR00081] (211-228)
  IPR036291 NAD(P)-binding domain superfamily [SSF51735] (36-270)
  IPR057326 Ketoreductase domain [SM00822] (40-226)

Sequence (606 aa):
MADQPDYDAITWPVQLTSKVHRKNNPLLNPSNPALSAAGKTVLITGATGGIGRAIAEAWRTAGAKAIVITGRNQKRLQEVVEKLEATVQDGTTVHSFGSIDITKEEDVATLWKKAGEAVGRIDVLVNNAGSLTQAMIGKGDPGKWWQDFEVNVKAVHLNVHHFLAQAPDGKGTVISVSTGTLGDMYPDFSSYIPSKLAQTKFMEFLHHEQPGIRTFSLFPGLVATDMPPKQYLEYALDDPMLTGGLTLFLSTERAEWLRGSMVSVNWDYEEMEMHKEEILEKRLTKLAFCDAKFGKGGHPWATMADQPDYDAITWPVQLTSKVHRKNNPLLNPSNPALSAAGKTVLITGATGGIGRAIAEAWRTAGAKAIVITGRNQKRLQEVVEKLEATVQDGTTVHSFGSIDITKEEDVATLWKKAGEAVGRIDVLVNNAGSLTQAMIGKGDPGKWWQDFEVNVKAVHLNVHHFLAQAPDGKGTVISVSTGTLGDMYPDFSSYIPSKLAQTKFMEFLHHEQPGIRTFSLFPGLVATDMPPKQYLEYALDDPMLTGGLTLFLSTERAEWLRGSMVSVNWDYEEMEMHKEEILEKRLTKLAFCDAKFGKGGHPWAT

Foldseek 3Di:
DPPPDPLCVVVVLQADAPFWDQDDDVLLQLLPLLLAQDPAEEEFEPLLWPLNLLLQQSNLNSHHQEYEYEDQDPVSQVVSQVVSVVVPDDNYYYHYDDNADLLDLVSLVVSLVVVCVVPNAHQEYELEFAAFFFDAVVGDDVVNLCVRLSNLPNSLVSNVVSNCVSCVVLHHEYEYEAASCLPPDDGRRVSNSVSSVNNLVVQLVCCVVRVNYFTEYEHQQQAQIPHDDPVSNSSHRHDSNLSSSVSSVSSGPVVVLQGSFYDYSTYDVVSCVVVSVVCNVVVVGGDDDDPFDQDDVGGPDDD/DPPPDPLCVVVVLQADAPFWDQDDDVLLQLLPLLLAQDPAEEEFEPLLWPLNLLLLQSNLNSHHQEYEYEDADPVSQVVSQVVSVVPPDDNYYYHYDYNADLLDLVSLVVSLVVVCVVPNAHQEYELEFAAFFFDAVVGDDVVNLCVRLSRLPNSLVSNVVSNCVSCVVLHHEYEYEAASCLPPDDGRRVSNSVSRVNNLVVQLVCCVVRVNYFTEYEHQQQAQIPHDDPVSNSSHRHDSNLSSSVSSVSSGPVVVLQGSFYDYSTYDVVSCVVVSVVCNVVVVGGDDDDPFDQDDVGGPDDD

Secondary structure (DSSP, 8-state):
------TTTTTGGG--SSS--SS--GGG-TT-GGG--TT-EEEESSTTSHHHHHHHHHHHHTT-SEEEEEES-HHHHHHHHHHHHHS--SS-EEEEEES--TTSHHHHHHHHHHHHHHHS--SEEEE---------TTSS-HHHHHHHHIIIIIHHHHHHHHHHHT-TT---EEEEE--GGGG---TT-TTHHHHHHHHHHHHHHHHHH-TTSEEEEEE-----SSSS-GGGGGG----HHHHHHHHHHHTSGGGGGGTTEEEETTS-HHHHHHTHHHHHHTTTTSB--BSS--STT------/------TTTTTGGG--SSS--SS--GGG-TT-GGG--TT-EEEESSTTSHHHHHHHHHHHHTT-SEEEEE-S-HHHHHHHHHHHHHS--SS-EEEEE-S--TTSHHHHHHHHHHHHHHHS--SEEEE-------B-TTSS-HHHHHHHHIIIIIHHHHHHHHHHHT-TT---EEEEE--GGGG---TTBTTHHHHHHHHHHHHHHHHHH-TTSEEEEEE-----SSSS-GGGGGG----HHHHHHHHHHHTSGGGGGGTTEEEETTS-HHHHHHTHHHHHHTTTTSB--BSS--STT------